Protein AF-A0A9P3UM52-F1 (afdb_monomer)

Radius of gyration: 39.6 Å; Cα contacts (8 Å, |Δi|>4): 903; chains: 1; bounding box: 109×67×142 Å

Mean predicted aligned error: 21.59 Å

Foldseek 3Di:
DDPPDPDQPPDPDAAPVCQQFQEQPDDKDKDWDQDPVRPTDIDIDDFAKDWDWFADPLVRDTDTGIYGPVSVVQCVVLVGLQSSLVPDDPNNGHNNSVVVNVVSVVSVVVVVVVPPPDDDDDDDDDDDDDDDDDDDPPVVVVVVVVVVVVVVVVVVVVPPPPPDDDPQRLQVVLCVVVVHPDRDDPVSSVVVVVVVVVVVVVVVPDDDDDDDDDDDDDDDDDDDDDPPDPPDDDDDDDDDDDDPFPFWKFKDWPPDPQKAFQAAKDKDAAPFFFDVRIKMWHPDDPLAFPRFGIKHKFFAFWKKWDKAAPDQFFWKWKDKAPDHTDIDTGGQIDIDDTHDGGMMMMTIGCHPGDTMITTMMMGGHDQPGFQAQTKIKFWPPDPQKDKDDDKDQDDDPADADPRDAFVVNTKIKDQDFFIKIKHKFFAFKKWWFWAKAPDDVPWWWWKWKDKVNRIDTFTDDDDDGHNRGGGTRDMDTHPGGMIMIMMGTHGGPPPMMIITRMMIHTHNDTGQVPTPPRPPHPPPDPPDPPPDPVVVVVVVVVVVVVVVVVVVVVVVVVVVVVPPDPDPPPPPVPPPDDDDDDDD

Solvent-accessible surface area (backbone atoms only — not comparable to full-atom values): 34616 Å² total; per-residue (Å²): 135,79,83,75,77,78,82,72,80,82,66,88,64,78,56,73,74,39,34,72,16,34,30,65,68,56,55,67,44,78,52,64,46,74,50,96,84,61,69,65,41,85,43,72,49,73,70,64,68,45,79,47,72,45,64,30,80,78,76,72,44,71,48,79,43,41,31,19,63,66,30,53,54,46,24,60,72,49,74,33,52,58,50,30,46,69,72,49,58,68,90,37,28,32,56,44,29,48,53,51,38,50,55,44,49,54,43,54,53,56,60,58,66,70,69,73,82,77,84,85,85,90,80,87,90,79,90,83,90,83,89,77,93,76,83,83,90,60,66,66,62,53,54,50,53,50,50,51,47,52,50,51,50,48,47,64,61,67,67,61,63,83,88,78,62,55,78,62,56,50,23,53,50,42,13,65,75,68,74,46,99,56,77,52,52,71,67,58,32,51,51,50,53,52,48,54,51,51,51,52,56,57,61,70,71,68,86,81,91,78,86,81,86,88,78,87,89,76,84,80,92,77,81,89,89,89,86,81,87,88,80,76,97,73,82,79,89,71,91,79,94,72,79,84,75,78,79,52,31,32,55,45,55,61,87,36,89,76,53,44,67,58,38,66,62,42,78,46,79,48,88,54,25,42,61,95,25,32,35,31,28,66,63,52,88,67,24,21,79,95,61,19,32,37,33,42,72,48,51,18,23,32,44,33,38,49,30,23,41,86,48,69,84,38,49,30,32,41,22,59,56,93,53,70,76,41,81,44,80,29,42,52,68,45,71,55,68,87,45,69,69,39,83,45,34,44,34,37,13,47,47,79,51,65,73,38,39,33,32,40,37,39,34,32,50,24,79,79,16,79,29,59,73,34,37,33,49,46,55,54,83,39,84,75,52,44,77,48,69,77,67,35,71,68,80,68,99,61,74,60,50,85,66,60,73,52,57,97,73,41,44,40,27,35,74,54,68,68,27,31,44,36,39,72,52,50,20,40,31,41,36,35,27,15,32,37,30,66,70,52,98,85,52,49,49,27,34,34,39,19,58,72,80,49,78,42,85,48,73,57,80,84,81,87,45,64,27,27,52,44,21,72,74,48,73,51,81,45,72,80,44,82,42,41,41,39,38,33,31,71,40,64,40,81,82,26,35,44,32,39,18,35,37,36,34,31,27,71,37,53,29,56,86,64,38,89,71,55,95,51,73,79,76,71,69,79,72,75,79,72,72,54,67,64,60,59,51,47,52,53,52,52,49,52,51,50,53,53,49,52,53,51,50,52,49,52,51,50,51,57,61,71,67,58,73,94,77,74,82,80,74,77,81,80,78,86,83,82,84,92,78,88,89,133

Secondary structure (DSSP, 8-state):
-------------S-GGGTTSB-TT---EEEEE--TT---EEEEE---EEEEEEE-TTT-SEEEEEEEHHHHHHHHHTTSHHHHHHHS-HHHHHHHHHHHHHHHHHHHHHHHHTTTTS--------------------HHHHHHHHHHHHHHHHHHHHT---TT--HHHHHHHHHHHTT-SSPPPHHHHHHHHHHHHHHHHHHTT--S-----------------SS--SS--------S--PPPPPPEEEEETT-TT-EESS-EEEEE-SS-SGGGEEEEESSTT--TTT-SEEEEEEESEEEEEEE-S-SSEEEEEEETTSPPEEEEESSEEEPPPPPSEEEEEEEE-TT-SS-EEEEEEEE--TT---TT-EEEEETT-TTSEEESS-BSSPPS----TT---GGG--EEE-STT-EEEEEEEEEEEEEEEEEES--TT--EEEEEEETTEEEEEEE--SS-BT-TTEEEEEEEEEEEEEEEEEEEEEE-TT-EEEEEEEEEEE--SSGGGSTTTTPPP---S------HHHHHHHHHHHHHHHHHHHHHHHHHHHHHHT--S-STTSSSSSS--------

InterPro domains:
  IPR001383 Large ribosomal subunit protein bL28, bacteria [TIGR00009] (25-74)
  IPR026569 Large ribosomal subunit protein bL28 [PF00830] (23-78)
  IPR026569 Large ribosomal subunit protein bL28 [PTHR13528] (14-124)
  IPR034704 Large ribosomal subunit protein bL28/bL31-like superfamily [SSF143800] (18-92)
  IPR037147 Large ribosomal subunit protein bL28 superfamily [G3DSA:2.30.170.40] (22-93)

pLDDT: mean 75.01, std 22.92, range [25.59, 97.94]

Structure (mmCIF, N/CA/C/O backbone):
data_AF-A0A9P3UM52-F1
#
_entry.id   AF-A0A9P3UM52-F1
#
loop_
_atom_site.group_PDB
_atom_site.id
_atom_site.type_symbol
_atom_site.label_atom_id
_atom_site.label_alt_id
_atom_site.label_comp_id
_atom_site.label_asym_id
_atom_site.label_entity_id
_atom_site.label_seq_id
_atom_site.pdbx_PDB_ins_code
_atom_site.Cartn_x
_atom_site.Cartn_y
_atom_site.Cartn_z
_atom_site.occupancy
_atom_site.B_iso_or_equiv
_atom_site.auth_seq_id
_atom_site.auth_comp_id
_atom_site.auth_asym_id
_atom_site.auth_atom_id
_atom_site.pdbx_PDB_model_num
ATOM 1 N N . MET A 1 1 ? 20.026 -18.965 -15.187 1.00 31.14 1 MET A N 1
ATOM 2 C CA . MET A 1 1 ? 19.830 -19.462 -13.808 1.00 31.14 1 MET A CA 1
ATOM 3 C C . MET A 1 1 ? 20.713 -18.636 -12.892 1.00 31.14 1 MET A C 1
ATOM 5 O O . MET A 1 1 ? 21.903 -18.904 -12.806 1.00 31.14 1 MET A O 1
ATOM 9 N N . PHE A 1 2 ? 20.167 -17.579 -12.295 1.00 28.77 2 PHE A N 1
ATOM 10 C CA . PHE A 1 2 ? 20.889 -16.814 -11.281 1.00 28.77 2 PHE A CA 1
ATOM 11 C C . PHE A 1 2 ? 20.798 -17.571 -9.951 1.00 28.77 2 PHE A C 1
ATOM 13 O O . PHE A 1 2 ? 19.715 -18.062 -9.624 1.00 28.77 2 PHE A O 1
ATOM 20 N N . PRO A 1 3 ? 21.898 -17.725 -9.198 1.00 27.83 3 PRO A N 1
ATOM 21 C CA . PRO A 1 3 ? 21.831 -18.310 -7.871 1.00 27.83 3 PRO A CA 1
ATOM 22 C C . PRO A 1 3 ? 21.034 -17.358 -6.972 1.00 27.83 3 PRO A C 1
ATOM 24 O O . PRO A 1 3 ? 21.529 -16.303 -6.585 1.00 27.83 3 PRO A O 1
ATOM 27 N N . THR A 1 4 ? 19.796 -17.740 -6.653 1.00 36.44 4 THR A N 1
ATOM 28 C CA . THR A 1 4 ? 18.974 -17.163 -5.581 1.00 36.44 4 THR A CA 1
ATOM 29 C C . THR A 1 4 ? 19.850 -16.874 -4.366 1.00 36.44 4 THR A C 1
ATOM 31 O O . THR A 1 4 ? 20.474 -17.789 -3.813 1.00 36.44 4 THR A O 1
ATOM 34 N N . ALA A 1 5 ? 19.922 -15.609 -3.947 1.00 38.47 5 ALA A N 1
ATOM 35 C CA . ALA A 1 5 ? 20.517 -15.281 -2.663 1.00 38.47 5 ALA A CA 1
ATOM 36 C C . ALA A 1 5 ? 19.735 -16.039 -1.575 1.00 38.47 5 ALA A C 1
ATOM 38 O O . ALA A 1 5 ? 18.505 -16.082 -1.626 1.00 38.47 5 ALA A O 1
ATOM 39 N N . PRO A 1 6 ? 20.410 -16.687 -0.612 1.00 31.69 6 PRO A N 1
ATOM 40 C CA . PRO A 1 6 ? 19.711 -17.428 0.422 1.00 31.69 6 PRO A CA 1
ATOM 41 C C . PRO A 1 6 ? 18.841 -16.458 1.225 1.00 31.69 6 PRO A C 1
ATOM 43 O O . PRO A 1 6 ? 19.370 -15.539 1.851 1.00 31.69 6 PRO A O 1
ATOM 46 N N . VAL A 1 7 ? 17.526 -16.692 1.208 1.00 43.12 7 VAL A N 1
ATOM 47 C CA . VAL A 1 7 ? 16.544 -16.048 2.083 1.00 43.12 7 VAL A CA 1
ATOM 48 C C . VAL A 1 7 ? 17.051 -16.177 3.517 1.00 43.12 7 VAL A C 1
ATOM 50 O O . VAL A 1 7 ? 17.159 -17.272 4.078 1.00 43.12 7 VAL A O 1
ATOM 53 N N . PHE A 1 8 ? 17.445 -15.055 4.111 1.00 45.28 8 PHE A N 1
ATOM 54 C CA . PHE A 1 8 ? 17.828 -15.033 5.510 1.00 45.28 8 PHE A CA 1
ATOM 55 C C . PHE A 1 8 ? 16.548 -15.038 6.325 1.00 45.28 8 PHE A C 1
ATOM 57 O O . PHE A 1 8 ? 15.922 -13.999 6.483 1.00 45.28 8 PHE A O 1
ATOM 64 N N . SER A 1 9 ? 16.177 -16.195 6.874 1.00 39.69 9 SER A N 1
ATOM 65 C CA . SER A 1 9 ? 15.112 -16.286 7.872 1.00 39.69 9 SER A CA 1
ATOM 66 C C . SER A 1 9 ? 15.346 -15.221 8.954 1.00 39.69 9 SER A C 1
ATOM 68 O O . SER A 1 9 ? 16.312 -15.334 9.729 1.00 39.69 9 SER A O 1
ATOM 70 N N . VAL A 1 10 ? 14.507 -14.185 9.000 1.00 45.78 10 VAL A N 1
ATOM 71 C CA . VAL A 1 10 ? 14.563 -13.136 10.023 1.00 45.78 10 VAL A CA 1
ATOM 72 C C . VAL A 1 10 ? 13.999 -13.721 11.312 1.00 45.78 10 VAL A C 1
ATOM 74 O O . VAL A 1 10 ? 12.884 -13.460 11.738 1.00 45.78 10 VAL A O 1
ATOM 77 N N . VAL A 1 11 ? 14.794 -14.565 11.964 1.00 41.97 11 VAL A N 1
ATOM 78 C CA . VAL A 1 11 ? 14.568 -14.884 13.370 1.00 41.97 11 VAL A CA 1
ATOM 79 C C . VAL A 1 11 ? 14.876 -13.602 14.131 1.00 41.97 11 VAL A C 1
ATOM 81 O O . VAL A 1 11 ? 15.993 -13.091 14.012 1.00 41.97 11 VAL A O 1
ATOM 84 N N . SER A 1 12 ? 13.924 -13.080 14.909 1.00 44.16 12 SER A N 1
ATOM 85 C CA . SER A 1 12 ? 14.151 -11.952 15.816 1.00 44.16 12 SER A CA 1
ATOM 86 C C . SER A 1 12 ? 15.390 -12.240 16.670 1.00 44.16 12 SER A C 1
ATOM 88 O O . SER A 1 12 ? 15.350 -13.051 17.599 1.00 44.16 12 SER A O 1
ATOM 90 N N . GLN A 1 13 ? 16.536 -11.644 16.333 1.00 58.47 13 GLN A N 1
ATOM 91 C CA . GLN A 1 13 ? 17.762 -11.937 17.063 1.00 58.47 13 GLN A CA 1
ATOM 92 C C . GLN A 1 13 ? 17.879 -10.992 18.260 1.00 58.47 13 GLN A C 1
ATOM 94 O O . GLN A 1 13 ? 17.986 -9.772 18.075 1.00 58.47 13 GLN A O 1
ATOM 99 N N . PRO A 1 14 ? 17.934 -11.511 19.500 1.00 63.31 14 PRO A N 1
ATOM 100 C CA . PRO A 1 14 ? 18.328 -10.692 20.630 1.00 63.31 14 PRO A CA 1
ATOM 101 C C . PRO A 1 14 ? 19.773 -10.250 20.370 1.00 63.31 14 PRO A C 1
ATOM 103 O O . PRO A 1 14 ? 20.637 -11.108 20.204 1.00 63.31 14 PRO A O 1
ATOM 106 N N . PHE A 1 15 ? 20.015 -8.928 20.327 1.00 81.69 15 PHE A N 1
ATOM 107 C CA . PHE A 1 15 ? 21.299 -8.238 20.066 1.00 81.69 15 PHE A CA 1
ATOM 108 C C . PHE A 1 15 ? 21.537 -7.703 18.631 1.00 81.69 15 PHE A C 1
ATOM 110 O O . PHE A 1 15 ? 22.539 -8.030 18.005 1.00 81.69 15 PHE A O 1
ATOM 117 N N . LYS A 1 16 ? 20.710 -6.742 18.174 1.00 82.50 16 LYS A N 1
ATOM 118 C CA . LYS A 1 16 ? 20.829 -6.014 16.878 1.00 82.50 16 LYS A CA 1
ATOM 119 C C . LYS A 1 16 ? 22.253 -5.546 16.511 1.00 82.50 16 LYS A C 1
ATOM 121 O O . LYS A 1 16 ? 22.623 -5.492 15.344 1.00 82.50 16 LYS A O 1
ATOM 126 N N . ARG A 1 17 ? 23.093 -5.250 17.511 1.00 84.69 17 ARG A N 1
ATOM 127 C CA . ARG A 1 17 ? 24.499 -4.847 17.331 1.00 84.69 17 ARG A CA 1
ATOM 128 C C . ARG A 1 17 ? 25.350 -5.885 16.581 1.00 84.69 17 ARG A C 1
ATOM 130 O O . ARG A 1 17 ? 26.351 -5.481 15.992 1.00 84.69 17 ARG A O 1
ATOM 137 N N . SER A 1 18 ? 24.994 -7.173 16.612 1.00 86.31 18 SER A N 1
ATOM 138 C CA . SER A 1 18 ? 25.731 -8.224 15.896 1.00 86.31 18 SER A CA 1
ATOM 139 C C . SER A 1 18 ? 25.608 -8.132 14.375 1.00 86.31 18 SER A C 1
ATOM 141 O O . SER A 1 18 ? 26.499 -8.625 13.695 1.00 86.31 18 SER A O 1
ATOM 143 N N . GLN A 1 19 ? 24.566 -7.478 13.845 1.00 84.44 19 GLN A N 1
ATOM 144 C CA . GLN A 1 19 ? 24.344 -7.344 12.397 1.00 84.44 19 GLN A CA 1
ATOM 145 C C . GLN A 1 19 ? 25.301 -6.348 11.734 1.00 84.44 19 GLN A C 1
ATOM 147 O O . GLN A 1 19 ? 25.655 -6.495 10.570 1.00 84.44 19 GLN A O 1
ATOM 152 N N . LEU A 1 20 ? 25.776 -5.360 12.496 1.00 85.44 20 LEU A N 1
ATOM 153 C CA . LEU A 1 20 ? 26.644 -4.278 12.017 1.00 85.44 20 LEU A CA 1
ATOM 154 C C . LEU A 1 20 ? 28.146 -4.624 12.118 1.00 85.44 20 LEU A C 1
ATOM 156 O O . LEU A 1 20 ? 28.986 -3.739 12.314 1.00 85.44 20 LEU A O 1
ATOM 160 N N . GLY A 1 21 ? 28.498 -5.912 12.103 1.00 90.50 21 GLY A N 1
ATOM 161 C CA . GLY A 1 21 ? 29.881 -6.380 12.173 1.00 90.50 21 GLY A CA 1
ATOM 162 C C . GLY A 1 21 ? 30.020 -7.903 12.106 1.00 90.50 21 GLY A C 1
ATOM 163 O O . GLY A 1 21 ? 29.044 -8.629 11.982 1.00 90.50 21 GLY A O 1
ATOM 164 N N . LEU A 1 22 ? 31.246 -8.408 12.249 1.00 95.12 22 LEU A N 1
ATOM 165 C CA . LEU A 1 22 ? 31.570 -9.835 12.141 1.00 95.12 22 LEU A CA 1
ATOM 166 C C . LEU A 1 22 ? 31.585 -10.502 13.526 1.00 95.12 22 LEU A C 1
ATOM 168 O O . LEU A 1 22 ? 32.583 -10.472 14.259 1.00 95.12 22 LEU A O 1
ATOM 172 N N . PHE A 1 23 ? 30.455 -11.092 13.919 1.00 94.06 23 PHE A N 1
ATOM 173 C CA . PHE A 1 23 ? 30.262 -11.624 15.276 1.00 94.06 23 PHE A CA 1
ATOM 174 C C . PHE A 1 23 ? 30.449 -13.140 15.406 1.00 94.06 23 PHE A C 1
ATOM 176 O O . PHE A 1 23 ? 30.519 -13.636 16.531 1.00 94.06 23 PHE A O 1
ATOM 183 N N . GLN A 1 24 ? 30.594 -13.882 14.304 1.00 91.06 24 GLN A N 1
ATOM 184 C CA . GLN A 1 24 ? 30.724 -15.348 14.309 1.00 91.06 24 GLN A CA 1
ATOM 185 C C . GLN A 1 24 ? 29.621 -16.033 15.142 1.00 91.06 24 GLN A C 1
ATOM 187 O O . GLN A 1 24 ? 29.897 -16.905 15.973 1.00 91.06 24 GLN A O 1
ATOM 192 N N . GLY A 1 25 ? 28.376 -15.566 14.991 1.00 87.62 25 GLY A N 1
ATOM 193 C CA . GLY A 1 25 ? 27.213 -16.079 15.726 1.00 87.62 25 GLY A CA 1
ATOM 194 C C . GLY A 1 25 ? 27.236 -15.833 17.242 1.00 87.62 25 GLY A C 1
ATOM 195 O O . GLY A 1 25 ? 26.450 -16.431 17.973 1.00 87.62 25 GLY A O 1
ATOM 196 N N . LYS A 1 26 ? 28.143 -14.992 17.762 1.00 90.12 26 LYS A N 1
ATOM 197 C CA . LYS A 1 26 ? 28.157 -14.624 19.184 1.00 90.12 26 LYS A CA 1
ATOM 198 C C . LYS A 1 26 ? 27.109 -13.553 19.473 1.00 90.12 26 LYS A C 1
ATOM 200 O O . LYS A 1 26 ? 27.173 -12.457 18.925 1.00 90.12 26 LYS A O 1
ATOM 205 N N . THR A 1 27 ? 26.214 -13.852 20.410 1.00 91.00 27 THR A N 1
ATOM 206 C CA . THR A 1 27 ? 25.223 -12.908 20.938 1.00 91.00 27 THR A CA 1
ATOM 207 C C . THR A 1 27 ? 25.489 -12.553 22.409 1.00 91.00 27 THR A C 1
ATOM 209 O O . THR A 1 27 ? 26.355 -13.146 23.059 1.00 91.00 27 THR A O 1
ATOM 212 N N . LYS A 1 28 ? 24.762 -11.557 22.924 1.00 91.62 28 LYS A N 1
ATOM 213 C CA . LYS A 1 28 ? 24.718 -11.187 24.341 1.00 91.62 28 LYS A CA 1
ATOM 214 C C . LYS A 1 28 ? 24.033 -12.299 25.135 1.00 91.62 28 LYS A C 1
ATOM 216 O O . LYS A 1 28 ? 22.921 -12.701 24.813 1.00 91.62 28 LYS A O 1
ATOM 221 N N . GLN A 1 29 ? 24.681 -12.756 26.200 1.00 91.94 29 GLN A N 1
ATOM 222 C CA . GLN A 1 29 ? 24.101 -13.733 27.120 1.00 91.94 29 GLN A CA 1
ATOM 223 C C . GLN A 1 29 ? 23.559 -13.041 28.374 1.00 91.94 29 GLN A C 1
ATOM 225 O O . GLN A 1 29 ? 24.104 -12.029 28.830 1.00 91.94 29 GLN A O 1
ATOM 230 N N . TYR A 1 30 ? 22.499 -13.610 28.942 1.00 94.00 30 TYR A N 1
ATOM 231 C CA . TYR A 1 30 ? 21.840 -13.141 30.158 1.00 94.00 30 TYR A CA 1
ATOM 232 C C . TYR A 1 30 ? 21.945 -14.207 31.246 1.00 94.00 30 TYR A C 1
ATOM 234 O O . TYR A 1 30 ? 21.867 -15.398 30.958 1.00 94.00 30 TYR A O 1
ATOM 242 N N . GLY A 1 31 ? 22.101 -13.789 32.498 1.00 95.38 31 GLY A N 1
ATOM 243 C CA . GLY A 1 31 ? 22.080 -14.702 33.639 1.00 95.38 31 GLY A CA 1
ATOM 244 C C . GLY A 1 31 ? 22.245 -13.957 34.950 1.00 95.38 31 GLY A C 1
ATOM 245 O O . GLY A 1 31 ? 21.865 -12.792 35.052 1.00 95.38 31 GLY A O 1
ATOM 246 N N . ASN A 1 32 ? 22.789 -14.631 35.959 1.00 97.38 32 ASN A N 1
ATOM 247 C CA . ASN A 1 32 ? 22.883 -14.094 37.311 1.00 97.38 32 ASN A CA 1
ATOM 248 C C . ASN A 1 32 ? 24.331 -14.072 37.812 1.00 97.38 32 ASN A C 1
ATOM 250 O O . ASN A 1 32 ? 25.128 -14.939 37.460 1.00 97.38 32 ASN A O 1
ATOM 254 N N . ASN A 1 33 ? 24.668 -13.094 38.648 1.00 95.31 33 ASN A N 1
ATOM 255 C CA . ASN A 1 33 ? 25.774 -13.204 39.582 1.00 95.31 33 ASN A CA 1
ATOM 256 C C . ASN A 1 33 ? 25.280 -14.025 40.777 1.00 95.31 33 ASN A C 1
ATOM 258 O O . ASN A 1 33 ? 24.240 -13.701 41.353 1.00 95.31 33 ASN A O 1
ATOM 262 N N . VAL A 1 34 ? 25.978 -15.108 41.102 1.00 95.88 34 VAL A N 1
ATOM 263 C CA . VAL A 1 34 ? 25.598 -16.019 42.185 1.00 95.88 34 VAL A CA 1
ATOM 264 C C . VAL A 1 34 ? 26.647 -15.874 43.286 1.00 95.88 34 VAL A C 1
ATOM 266 O O . VAL A 1 34 ? 27.719 -16.463 43.165 1.00 95.88 34 VAL A O 1
ATOM 269 N N . PRO A 1 35 ? 26.390 -15.054 44.319 1.00 94.94 35 PRO A N 1
ATOM 270 C CA . PRO A 1 35 ? 27.282 -14.962 45.465 1.00 94.94 35 PRO A CA 1
ATOM 271 C C . PRO A 1 35 ? 27.143 -16.205 46.350 1.00 94.94 35 PRO A C 1
ATOM 273 O O . PRO A 1 35 ? 26.197 -16.985 46.213 1.00 94.94 35 PRO A O 1
ATOM 276 N N . PHE A 1 36 ? 28.053 -16.351 47.313 1.00 92.44 36 PHE A N 1
ATOM 277 C CA . PHE A 1 36 ? 28.012 -17.429 48.304 1.00 92.44 36 PHE A CA 1
ATOM 278 C C . PHE A 1 36 ? 26.675 -17.483 49.069 1.00 92.44 36 PHE A C 1
ATOM 280 O O . PHE A 1 36 ? 26.138 -18.562 49.301 1.00 92.44 36 PHE A O 1
ATOM 287 N N . SER A 1 37 ? 26.075 -16.320 49.354 1.00 93.81 37 SER A N 1
ATOM 288 C CA . SER A 1 37 ? 24.757 -16.192 49.997 1.00 93.81 37 SER A CA 1
ATOM 289 C C . SER A 1 37 ? 23.572 -16.636 49.125 1.00 93.81 37 SER A C 1
ATOM 291 O O . SER A 1 37 ? 22.433 -16.583 49.571 1.00 93.81 37 SER A O 1
ATOM 293 N N . LYS A 1 38 ? 23.804 -17.046 47.869 1.00 93.31 38 LYS A N 1
ATOM 294 C CA . LYS A 1 38 ? 22.792 -17.459 46.877 1.00 93.31 38 LYS A CA 1
ATOM 295 C C . LYS A 1 38 ? 21.737 -16.401 46.518 1.00 93.31 38 LYS A C 1
ATOM 297 O O . LYS A 1 38 ? 20.867 -16.688 45.695 1.00 93.31 38 LYS A O 1
ATOM 302 N N . HIS A 1 39 ? 21.846 -15.168 47.013 1.00 94.19 39 HIS A N 1
ATOM 303 C CA . HIS A 1 39 ? 21.028 -14.040 46.559 1.00 94.19 39 HIS A CA 1
ATOM 304 C C . HIS A 1 39 ? 21.473 -13.577 45.166 1.00 94.19 39 HIS A C 1
ATOM 306 O O . HIS A 1 39 ? 22.442 -12.837 45.001 1.00 94.19 39 HIS A O 1
ATOM 312 N N . LYS A 1 40 ? 20.774 -14.072 44.142 1.00 96.75 40 LYS A N 1
ATOM 313 C CA . LYS A 1 40 ? 21.117 -13.876 42.729 1.00 96.75 40 LYS A CA 1
ATOM 314 C C . LYS A 1 40 ? 20.806 -12.450 42.271 1.00 96.75 40 LYS A C 1
ATOM 316 O O . LYS A 1 40 ? 19.678 -11.992 42.416 1.00 96.75 40 LYS A O 1
ATOM 321 N N . THR A 1 41 ? 21.760 -11.795 41.613 1.00 96.69 41 THR A N 1
ATOM 322 C CA . THR A 1 41 ? 21.538 -10.506 40.928 1.00 96.69 41 THR A CA 1
ATOM 323 C C . THR A 1 41 ? 21.681 -10.664 39.419 1.00 96.69 41 THR A C 1
ATOM 325 O O . THR A 1 41 ? 22.513 -11.438 38.951 1.00 96.69 41 THR A O 1
ATOM 328 N N . ARG A 1 42 ? 20.868 -9.965 38.618 1.00 96.56 42 ARG A N 1
ATOM 329 C CA . ARG A 1 42 ? 20.923 -10.083 37.149 1.00 96.56 42 ARG A CA 1
ATOM 330 C C . ARG A 1 42 ? 22.226 -9.494 36.608 1.00 96.56 42 ARG A C 1
ATOM 332 O O . ARG A 1 42 ? 22.631 -8.401 36.988 1.00 96.56 42 ARG A O 1
ATOM 339 N N . ARG A 1 43 ? 22.863 -10.195 35.670 1.00 96.31 43 ARG A N 1
ATOM 340 C CA . ARG A 1 43 ? 24.027 -9.709 34.917 1.00 96.31 43 ARG A CA 1
ATOM 341 C C . ARG A 1 43 ? 23.935 -10.105 33.450 1.00 96.31 43 ARG A C 1
ATOM 343 O O . ARG A 1 43 ? 23.124 -10.941 33.051 1.00 96.31 43 ARG A O 1
ATOM 350 N N . THR A 1 44 ? 24.804 -9.516 32.639 1.00 94.81 44 THR A N 1
ATOM 351 C CA . THR A 1 44 ? 24.922 -9.850 31.217 1.00 94.81 44 THR A CA 1
ATOM 352 C C . THR A 1 44 ? 26.381 -10.095 30.848 1.00 94.81 44 THR A C 1
ATOM 354 O O . THR A 1 44 ? 27.280 -9.522 31.466 1.00 94.81 44 THR A O 1
ATOM 357 N N . TRP A 1 45 ? 26.622 -10.956 29.858 1.00 94.69 45 TRP A N 1
ATOM 358 C CA . TRP A 1 45 ? 27.950 -11.195 29.290 1.00 94.69 45 TRP A CA 1
ATOM 359 C C . TRP A 1 45 ? 27.957 -10.737 27.837 1.00 94.69 45 TRP A C 1
ATOM 361 O O . TRP A 1 45 ? 27.192 -11.232 27.004 1.00 94.69 45 TRP A O 1
ATOM 371 N N . LEU A 1 46 ? 28.811 -9.757 27.547 1.00 94.12 46 LEU A N 1
ATOM 372 C CA . LEU A 1 46 ? 28.995 -9.227 26.204 1.00 94.12 46 LEU A CA 1
ATOM 373 C C . LEU A 1 46 ? 30.161 -9.937 25.509 1.00 94.12 46 LEU A C 1
ATOM 375 O O . LEU A 1 46 ? 31.176 -10.224 26.150 1.00 94.12 46 LEU A O 1
ATOM 379 N N . PRO A 1 47 ? 30.058 -10.193 24.194 1.00 94.62 47 PRO A N 1
ATOM 380 C CA . PRO A 1 47 ? 31.193 -10.685 23.434 1.00 94.62 47 PRO A CA 1
ATOM 381 C C . PRO A 1 47 ? 32.303 -9.624 23.381 1.00 94.62 47 PRO A C 1
ATOM 383 O O . PRO A 1 47 ? 32.033 -8.424 23.319 1.00 94.62 47 PRO A O 1
ATOM 386 N N . ASN A 1 48 ? 33.563 -10.065 23.368 1.00 96.38 48 ASN A N 1
ATOM 387 C CA . ASN A 1 48 ? 34.714 -9.172 23.233 1.00 96.38 48 ASN A CA 1
ATOM 388 C C . ASN A 1 48 ? 34.816 -8.668 21.782 1.00 96.38 48 ASN A C 1
ATOM 390 O O . ASN A 1 48 ? 35.317 -9.380 20.908 1.00 96.38 48 ASN A O 1
ATOM 394 N N . VAL A 1 49 ? 34.289 -7.466 21.537 1.00 96.06 49 VAL A N 1
ATOM 395 C CA . VAL A 1 49 ? 34.220 -6.816 20.220 1.00 96.06 49 VAL A CA 1
ATOM 396 C C . VAL A 1 49 ? 35.302 -5.750 20.105 1.00 96.06 49 VAL A C 1
ATOM 398 O O . VAL A 1 49 ? 35.395 -4.855 20.940 1.00 96.06 49 VAL A O 1
ATOM 401 N N . GLN A 1 50 ? 36.064 -5.804 19.019 1.00 94.94 50 GLN A N 1
ATOM 402 C CA . GLN A 1 50 ? 37.138 -4.873 18.693 1.00 94.94 50 GLN A CA 1
ATOM 403 C C . GLN A 1 50 ? 36.865 -4.208 17.339 1.00 94.94 50 GLN A C 1
ATOM 405 O O . GLN A 1 50 ? 36.153 -4.758 16.499 1.00 94.94 50 GLN A O 1
ATOM 410 N N . ARG A 1 51 ? 37.422 -3.013 17.108 1.00 96.50 51 ARG A N 1
ATOM 411 C CA . ARG A 1 51 ? 37.406 -2.365 15.783 1.00 96.50 51 ARG A CA 1
ATOM 412 C C . ARG A 1 51 ? 38.784 -2.529 15.161 1.00 96.50 51 ARG A C 1
ATOM 414 O O . ARG A 1 51 ? 39.765 -2.078 15.750 1.00 96.50 51 ARG A O 1
ATOM 421 N N . LYS A 1 52 ? 38.870 -3.164 13.997 1.00 94.94 52 LYS A N 1
ATOM 422 C CA . LYS A 1 52 ? 40.139 -3.382 13.289 1.00 94.94 52 LYS A CA 1
ATOM 423 C C . LYS A 1 52 ? 39.972 -3.067 11.807 1.00 94.94 52 LYS A C 1
ATOM 425 O O . LYS A 1 52 ? 38.859 -3.080 11.288 1.00 94.94 52 LYS A O 1
ATOM 430 N N . ARG A 1 53 ? 41.089 -2.739 11.161 1.00 95.44 53 ARG A N 1
ATOM 431 C CA . ARG A 1 53 ? 41.186 -2.621 9.707 1.00 95.44 53 ARG A CA 1
ATOM 432 C C . ARG A 1 53 ? 41.735 -3.941 9.190 1.00 95.44 53 ARG A C 1
ATOM 434 O O . ARG A 1 53 ? 42.766 -4.388 9.689 1.00 95.44 53 ARG A O 1
ATOM 441 N N . LEU A 1 54 ? 41.014 -4.578 8.282 1.00 94.94 54 LEU A N 1
ATOM 442 C CA . LEU A 1 54 ? 41.414 -5.826 7.646 1.00 94.94 54 LEU A CA 1
ATOM 443 C C . LEU A 1 54 ? 41.566 -5.557 6.154 1.00 94.94 54 LEU A C 1
ATOM 445 O O . LEU A 1 54 ? 40.720 -4.888 5.567 1.00 94.94 54 LEU A O 1
ATOM 449 N N . PHE A 1 55 ? 42.668 -6.021 5.578 1.00 94.44 55 PHE A N 1
ATOM 450 C CA . PHE A 1 55 ? 42.910 -5.895 4.148 1.00 94.44 55 PHE A CA 1
ATOM 451 C C . PHE A 1 55 ? 42.083 -6.938 3.390 1.00 94.44 55 PHE A C 1
ATOM 453 O O . PHE A 1 55 ? 41.994 -8.084 3.840 1.00 94.44 55 PHE A O 1
ATOM 460 N N . SER A 1 56 ? 41.470 -6.511 2.291 1.00 95.62 56 SER A N 1
ATOM 461 C CA . SER A 1 56 ? 40.821 -7.373 1.308 1.00 95.62 56 SER A CA 1
ATOM 462 C C . SER A 1 56 ? 41.684 -7.391 0.052 1.00 95.62 56 SER A C 1
ATOM 464 O O . SER A 1 56 ? 42.027 -6.334 -0.477 1.00 95.62 56 SER A O 1
ATOM 466 N N . GLU A 1 57 ? 42.052 -8.584 -0.401 1.00 92.50 57 GLU A N 1
ATOM 467 C CA . GLU A 1 57 ? 42.870 -8.774 -1.597 1.00 92.50 57 GLU A CA 1
ATOM 468 C C . GLU A 1 57 ? 42.039 -8.509 -2.851 1.00 92.50 57 GLU A C 1
ATOM 470 O O . GLU A 1 57 ? 42.509 -7.832 -3.762 1.00 92.50 57 GLU A O 1
ATOM 475 N N . THR A 1 58 ? 40.780 -8.958 -2.871 1.00 90.81 58 THR A N 1
ATOM 476 C CA . THR A 1 58 ? 39.891 -8.787 -4.030 1.00 90.81 58 THR A CA 1
ATOM 477 C C . THR A 1 58 ? 39.499 -7.325 -4.260 1.00 90.81 58 THR A C 1
ATOM 479 O O . THR A 1 58 ? 39.377 -6.905 -5.409 1.00 90.81 58 THR A O 1
ATOM 482 N N . LEU A 1 59 ? 39.313 -6.540 -3.191 1.00 89.44 59 LEU A N 1
ATOM 483 C CA . LEU A 1 59 ? 38.974 -5.111 -3.293 1.00 89.44 59 LEU A CA 1
ATOM 484 C C . LEU A 1 59 ? 40.210 -4.201 -3.348 1.00 89.44 59 LEU A C 1
ATOM 486 O O . LEU A 1 59 ? 40.093 -3.029 -3.694 1.00 89.44 59 LEU A O 1
ATOM 490 N N . GLY A 1 60 ? 41.383 -4.698 -2.948 1.00 90.62 60 GLY A N 1
ATOM 491 C CA . GLY A 1 60 ? 42.604 -3.896 -2.840 1.00 90.62 60 GLY A CA 1
ATOM 492 C C . GLY A 1 60 ? 42.558 -2.805 -1.759 1.00 90.62 60 GLY A C 1
ATOM 493 O O . GLY A 1 60 ? 43.414 -1.920 -1.743 1.00 90.62 60 GLY A O 1
ATOM 494 N N . GLU A 1 61 ? 41.585 -2.844 -0.839 1.00 92.25 61 GLU A N 1
ATOM 495 C CA . GLU A 1 61 ? 41.382 -1.822 0.194 1.00 92.25 61 GLU A CA 1
ATOM 496 C C . GLU A 1 61 ? 41.367 -2.383 1.628 1.00 92.25 61 GLU A C 1
ATOM 498 O O . GLU A 1 61 ? 41.164 -3.573 1.884 1.00 92.25 61 GLU A O 1
ATOM 503 N N . GLN A 1 62 ? 41.577 -1.500 2.613 1.00 94.06 62 GLN A N 1
ATOM 504 C CA . GLN A 1 62 ? 41.465 -1.844 4.033 1.00 94.06 62 GLN A CA 1
ATOM 505 C C . GLN A 1 62 ? 40.077 -1.517 4.592 1.00 94.06 62 GLN A C 1
ATOM 507 O O . GLN A 1 62 ? 39.774 -0.360 4.898 1.00 94.06 62 GLN A O 1
ATOM 512 N N . LEU A 1 63 ? 39.289 -2.553 4.871 1.00 92.88 63 LEU A N 1
ATOM 513 C CA . LEU A 1 63 ? 37.954 -2.441 5.448 1.00 92.88 63 LEU A CA 1
ATOM 514 C C . LEU A 1 63 ? 38.004 -2.279 6.970 1.00 92.88 63 LEU A C 1
ATOM 516 O O . LEU A 1 63 ? 38.591 -3.087 7.696 1.00 92.88 63 LEU A O 1
ATOM 520 N N . ARG A 1 64 ? 37.353 -1.231 7.487 1.00 94.94 64 ARG A N 1
ATOM 521 C CA . ARG A 1 64 ? 37.219 -0.996 8.932 1.00 94.94 64 ARG A CA 1
ATOM 522 C C . ARG A 1 64 ? 35.958 -1.673 9.461 1.00 94.94 64 ARG A C 1
ATOM 524 O O . ARG A 1 64 ? 34.871 -1.118 9.366 1.00 94.94 64 ARG A O 1
ATOM 531 N N . VAL A 1 65 ? 36.124 -2.811 10.127 1.00 93.81 65 VAL A N 1
ATOM 532 C CA . VAL A 1 65 ? 35.010 -3.629 10.627 1.00 93.81 65 VAL A CA 1
ATOM 533 C C . VAL A 1 65 ? 35.028 -3.778 12.152 1.00 93.81 65 VAL A C 1
ATOM 535 O O . VAL A 1 65 ? 36.080 -3.795 12.804 1.00 93.81 65 VAL A O 1
ATOM 538 N N . LYS A 1 66 ? 33.832 -3.870 12.750 1.00 95.38 66 LYS A N 1
ATOM 539 C CA . LYS A 1 66 ? 33.652 -4.316 14.141 1.00 95.38 66 LYS A CA 1
ATOM 540 C C . LYS A 1 66 ? 33.618 -5.835 14.140 1.00 95.38 66 LYS A C 1
ATOM 542 O O . LYS A 1 66 ? 32.829 -6.415 13.405 1.00 95.38 66 LYS A O 1
ATOM 547 N N . LEU A 1 67 ? 34.434 -6.478 14.961 1.00 95.69 67 LEU A N 1
ATOM 548 C CA . LEU A 1 67 ? 34.538 -7.931 14.954 1.00 95.69 67 LEU A CA 1
ATOM 549 C C . LEU A 1 67 ? 34.849 -8.492 16.334 1.00 95.69 67 LEU A C 1
ATOM 551 O O . LEU A 1 67 ? 35.522 -7.858 17.149 1.00 95.69 67 LEU A O 1
ATOM 555 N N . THR A 1 68 ? 34.349 -9.691 16.610 1.00 97.12 68 THR A N 1
ATOM 556 C CA . THR A 1 68 ? 34.684 -10.387 17.857 1.00 97.12 68 THR A CA 1
ATOM 557 C C . THR A 1 68 ? 36.076 -11.002 17.779 1.00 97.12 68 THR A C 1
ATOM 559 O O . THR A 1 68 ? 36.543 -11.385 16.707 1.00 97.12 68 THR A O 1
ATOM 562 N N . THR A 1 69 ? 36.742 -11.184 18.918 1.00 95.38 69 THR A N 1
ATOM 563 C CA . THR A 1 69 ? 38.044 -11.879 18.951 1.00 95.38 69 THR A CA 1
ATOM 564 C C . THR A 1 69 ? 37.971 -13.307 18.392 1.00 95.38 69 THR A C 1
ATOM 566 O O . THR A 1 69 ? 38.942 -13.792 17.812 1.00 95.38 69 THR A O 1
ATOM 569 N N . ARG A 1 70 ? 36.807 -13.970 18.489 1.00 95.12 70 ARG A N 1
ATOM 570 C CA . ARG A 1 70 ? 36.550 -15.266 17.837 1.00 95.12 70 ARG A CA 1
ATOM 571 C C . ARG A 1 70 ? 36.509 -15.142 16.313 1.00 95.12 70 ARG A C 1
ATOM 573 O O . ARG A 1 70 ? 37.148 -15.950 15.642 1.00 95.12 70 ARG A O 1
ATOM 580 N N . ALA A 1 71 ? 35.798 -14.148 15.779 1.00 95.62 71 ALA A N 1
ATOM 581 C CA . ALA A 1 71 ? 35.791 -13.871 14.343 1.00 95.62 71 ALA A CA 1
ATOM 582 C C . ALA A 1 71 ? 37.214 -13.579 13.842 1.00 95.62 71 ALA A C 1
ATOM 584 O O . ALA A 1 71 ? 37.643 -14.195 12.877 1.00 95.62 71 ALA A O 1
ATOM 585 N N . LEU A 1 72 ? 38.001 -12.777 14.573 1.00 96.62 72 LEU A N 1
ATOM 586 C CA . LEU A 1 72 ? 39.397 -12.479 14.216 1.00 96.62 72 LEU A CA 1
ATOM 587 C C . LEU A 1 72 ? 40.270 -13.735 14.082 1.00 96.62 72 LEU A C 1
ATOM 589 O O . LEU A 1 72 ? 41.011 -13.881 13.114 1.00 96.62 72 LEU A O 1
ATOM 593 N N . ARG A 1 73 ? 40.176 -14.662 15.047 1.00 96.25 73 ARG A N 1
ATOM 594 C CA . ARG A 1 73 ? 40.905 -15.943 14.993 1.00 96.25 73 ARG A CA 1
ATOM 595 C C . ARG A 1 73 ? 40.472 -16.791 13.798 1.00 96.25 73 ARG A C 1
ATOM 597 O O . ARG A 1 73 ? 41.305 -17.453 13.191 1.00 96.25 73 ARG A O 1
ATOM 604 N N . THR A 1 74 ? 39.184 -16.757 13.467 1.00 96.44 74 THR A N 1
ATOM 605 C CA . THR A 1 74 ? 38.611 -17.526 12.354 1.00 96.44 74 THR A CA 1
ATOM 606 C C . THR A 1 74 ? 39.038 -16.936 11.007 1.00 96.44 74 THR A C 1
ATOM 608 O O . THR A 1 74 ? 39.454 -17.683 10.131 1.00 96.44 74 THR A O 1
ATOM 611 N N . ILE A 1 75 ? 39.063 -15.606 10.883 1.00 96.62 75 ILE A N 1
ATOM 612 C CA . ILE A 1 75 ? 39.606 -1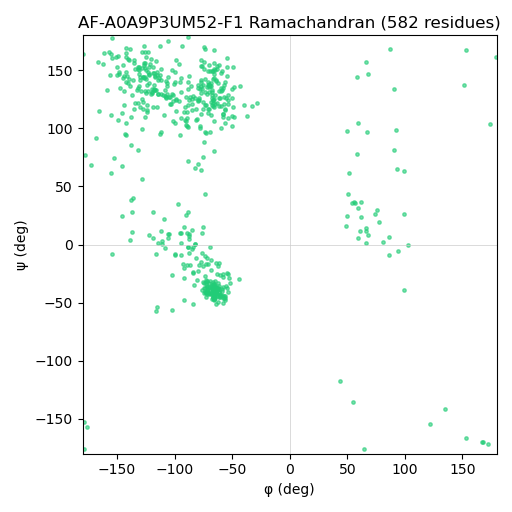4.880 9.724 1.00 96.62 75 ILE A CA 1
ATOM 613 C C . ILE A 1 75 ? 41.064 -15.272 9.478 1.00 96.62 75 ILE A C 1
ATOM 615 O O . ILE A 1 75 ? 41.425 -15.661 8.371 1.00 96.62 75 ILE A O 1
ATOM 619 N N . LYS A 1 76 ? 41.889 -15.277 10.535 1.00 95.25 76 LYS A N 1
ATOM 620 C CA . LYS A 1 76 ? 43.282 -15.732 10.439 1.00 95.25 76 LYS A CA 1
ATOM 621 C C . LYS A 1 76 ? 43.382 -17.204 10.018 1.00 95.25 76 LYS A C 1
ATOM 623 O O . LYS A 1 76 ? 44.228 -17.538 9.201 1.00 95.25 76 LYS A O 1
ATOM 628 N N . LYS A 1 77 ? 42.510 -18.075 10.542 1.00 96.00 77 LYS A N 1
ATOM 629 C CA . LYS A 1 77 ? 42.470 -19.503 10.183 1.00 96.00 77 LYS A CA 1
ATOM 630 C C . LYS A 1 77 ? 42.094 -19.735 8.714 1.00 96.00 77 LYS A C 1
ATOM 632 O O . LYS A 1 77 ? 42.615 -20.662 8.110 1.00 96.00 77 LYS A O 1
ATOM 637 N N . HIS A 1 78 ? 41.210 -18.915 8.145 1.00 94.31 78 HIS A N 1
ATOM 638 C CA . HIS A 1 78 ? 40.849 -18.987 6.724 1.00 94.31 78 HIS A CA 1
ATOM 639 C C . HIS A 1 78 ? 41.835 -18.262 5.801 1.00 94.31 78 HIS A C 1
ATOM 641 O O . HIS A 1 78 ? 41.636 -18.279 4.590 1.00 94.31 78 HIS A O 1
ATOM 647 N N . GLY A 1 79 ? 42.896 -17.664 6.350 1.00 93.56 79 GLY A N 1
ATOM 648 C CA . GLY A 1 79 ? 43.946 -17.017 5.570 1.00 93.56 79 GLY A CA 1
ATOM 649 C C . GLY A 1 79 ? 43.573 -15.640 5.019 1.00 93.56 79 GLY A C 1
ATOM 650 O O . GLY A 1 79 ? 44.212 -15.201 4.080 1.00 93.56 79 GLY A O 1
ATOM 651 N N . GLY A 1 80 ? 42.559 -14.958 5.561 1.00 93.62 80 GLY A N 1
ATOM 652 C CA . GLY A 1 80 ? 42.167 -13.630 5.076 1.00 93.62 80 GLY A CA 1
ATOM 653 C C . GLY A 1 80 ? 40.697 -13.302 5.316 1.00 93.62 80 GLY A C 1
ATOM 654 O O . GLY A 1 80 ? 39.904 -14.175 5.682 1.00 93.62 80 GLY A O 1
ATOM 655 N N . LEU A 1 81 ? 40.336 -12.025 5.140 1.00 95.44 81 LEU A N 1
ATOM 656 C CA . LEU A 1 81 ? 38.947 -11.573 5.262 1.00 95.44 81 LEU A CA 1
ATOM 657 C C . LEU A 1 81 ? 38.080 -12.182 4.156 1.00 95.44 81 LEU A C 1
ATOM 659 O O . LEU A 1 81 ? 37.012 -12.703 4.460 1.00 95.44 81 LEU A O 1
ATOM 663 N N . ASP A 1 82 ? 38.573 -12.177 2.921 1.00 95.25 82 ASP A N 1
ATOM 664 C CA . ASP A 1 82 ? 37.814 -12.585 1.737 1.00 95.25 82 ASP A CA 1
ATOM 665 C C . ASP A 1 82 ? 37.441 -14.070 1.816 1.00 95.25 82 ASP A C 1
ATOM 667 O O . ASP A 1 82 ? 36.263 -14.424 1.830 1.00 95.25 82 ASP A O 1
ATOM 671 N N . ASN A 1 83 ? 38.434 -14.929 2.073 1.00 95.88 83 ASN A N 1
ATOM 672 C CA . ASN A 1 83 ? 38.235 -16.363 2.299 1.00 95.88 83 ASN A CA 1
ATOM 673 C C . ASN A 1 83 ? 37.297 -16.670 3.475 1.00 95.88 83 ASN A C 1
ATOM 675 O O . ASN A 1 83 ? 36.523 -17.628 3.434 1.00 95.88 83 ASN A O 1
ATOM 679 N N . TYR A 1 84 ? 37.377 -15.896 4.561 1.00 95.69 84 TYR A N 1
ATOM 680 C CA . TYR A 1 84 ? 36.475 -16.062 5.700 1.00 95.69 84 TYR A CA 1
ATOM 681 C C . TYR A 1 84 ? 35.041 -15.723 5.322 1.00 95.69 84 TYR A C 1
ATOM 683 O O . TYR A 1 84 ? 34.118 -16.480 5.645 1.00 95.69 84 TYR A O 1
ATOM 691 N N . VAL A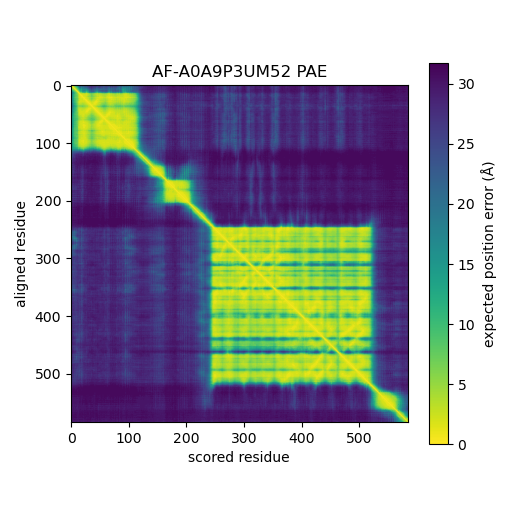 1 85 ? 34.865 -14.589 4.648 1.00 94.50 85 VAL A N 1
ATOM 692 C CA . VAL A 1 85 ? 33.564 -14.127 4.209 1.00 94.50 85 VAL A CA 1
ATOM 693 C C . VAL A 1 85 ? 33.001 -15.075 3.171 1.00 94.50 85 VAL A C 1
ATOM 695 O O . VAL A 1 85 ? 31.813 -15.305 3.227 1.00 94.50 85 VAL A O 1
ATOM 698 N N . GLU A 1 86 ? 33.779 -15.708 2.302 1.00 92.25 86 GLU A N 1
ATOM 699 C CA . GLU A 1 86 ? 33.277 -16.673 1.317 1.00 92.25 86 GLU A CA 1
ATOM 700 C C . GLU A 1 86 ? 32.930 -18.046 1.921 1.00 92.25 86 GLU A C 1
ATOM 702 O O . GLU A 1 86 ? 31.888 -18.612 1.600 1.00 92.25 86 GLU A O 1
ATOM 707 N N . LYS A 1 87 ? 33.728 -18.553 2.870 1.00 91.06 87 LYS A N 1
ATOM 708 C CA . LYS A 1 87 ? 33.542 -19.902 3.448 1.00 91.06 87 LYS A CA 1
ATOM 709 C C . LYS A 1 87 ? 32.528 -19.972 4.593 1.00 91.06 87 LYS A C 1
ATOM 711 O O . LYS A 1 87 ? 31.993 -21.040 4.881 1.00 91.06 87 LYS A O 1
ATOM 716 N N . THR A 1 88 ? 32.282 -18.868 5.298 1.00 90.62 88 THR A N 1
ATOM 717 C CA . THR A 1 88 ? 31.401 -18.864 6.483 1.00 90.62 88 THR A CA 1
ATOM 718 C C . THR A 1 88 ? 29.927 -18.888 6.077 1.00 90.62 88 THR A C 1
ATOM 720 O O . THR A 1 88 ? 29.545 -18.239 5.120 1.00 90.62 88 THR A O 1
ATOM 723 N N . SER A 1 89 ? 29.037 -19.595 6.771 1.00 87.50 89 SER A N 1
ATOM 724 C CA . SER A 1 89 ? 27.620 -19.592 6.372 1.00 87.50 89 SER A CA 1
ATOM 725 C C . SER A 1 89 ? 26.969 -18.216 6.556 1.00 87.50 89 SER A C 1
ATOM 727 O O . SER A 1 89 ? 27.317 -17.447 7.457 1.00 87.50 89 SER A O 1
ATOM 729 N N . ALA A 1 90 ? 25.988 -17.916 5.706 1.00 81.94 90 ALA A N 1
ATOM 730 C CA . ALA A 1 90 ? 25.324 -16.619 5.658 1.00 81.94 90 ALA A CA 1
ATOM 731 C C . ALA A 1 90 ? 24.712 -16.247 7.032 1.00 81.94 90 ALA A C 1
ATOM 733 O O . ALA A 1 90 ? 24.951 -15.161 7.560 1.00 81.94 90 ALA A O 1
ATOM 734 N N . LYS A 1 91 ? 24.035 -17.204 7.685 1.00 79.38 91 LYS A N 1
ATOM 735 C CA . LYS A 1 91 ? 23.437 -17.062 9.028 1.00 79.38 91 LYS A CA 1
ATOM 736 C C . LYS A 1 91 ? 24.418 -16.564 10.106 1.00 79.38 91 LYS A C 1
ATOM 738 O O . LYS A 1 91 ? 23.996 -15.946 11.080 1.00 79.38 91 LYS A O 1
ATOM 743 N N . ILE A 1 92 ? 25.716 -16.851 9.965 1.00 86.75 92 ILE A N 1
ATOM 744 C CA . ILE A 1 92 ? 26.764 -16.504 10.941 1.00 86.75 92 ILE A CA 1
ATOM 745 C C . ILE A 1 92 ? 27.406 -15.137 10.641 1.00 86.75 92 ILE A C 1
ATOM 747 O O . ILE A 1 92 ? 27.875 -14.472 11.572 1.00 86.75 92 ILE A O 1
ATOM 751 N N . LEU A 1 93 ? 27.434 -14.736 9.367 1.00 86.69 93 LEU A N 1
ATOM 752 C CA . LEU A 1 93 ? 28.064 -13.506 8.871 1.00 86.69 93 LEU A CA 1
ATOM 753 C C . LEU A 1 93 ? 27.302 -12.236 9.261 1.00 86.69 93 LEU A C 1
ATOM 755 O O . LEU A 1 93 ? 27.935 -11.202 9.479 1.00 86.69 93 LEU A O 1
ATOM 759 N N . GLY A 1 94 ? 25.975 -12.325 9.384 1.00 83.94 94 GLY A N 1
ATOM 760 C CA . GLY A 1 94 ? 25.117 -11.158 9.587 1.00 83.94 94 GLY A CA 1
ATOM 761 C C . GLY A 1 94 ? 25.137 -10.209 8.385 1.00 83.94 94 GLY A C 1
ATOM 762 O O . GLY A 1 94 ? 25.758 -10.492 7.357 1.00 83.94 94 GLY A O 1
ATOM 763 N N . TRP A 1 95 ? 24.458 -9.072 8.511 1.00 84.44 95 TRP A N 1
ATOM 764 C CA . TRP A 1 95 ? 24.285 -8.127 7.403 1.00 84.44 95 TRP A CA 1
ATOM 765 C C . TRP A 1 95 ? 25.604 -7.549 6.888 1.00 84.44 95 TRP A C 1
ATOM 767 O O . TRP A 1 95 ? 25.870 -7.610 5.693 1.00 84.44 95 TRP A O 1
ATOM 777 N N . GLU A 1 96 ? 26.474 -7.055 7.774 1.00 87.62 96 GLU A N 1
ATOM 778 C CA . GLU A 1 96 ? 27.755 -6.467 7.357 1.00 87.62 96 GLU A CA 1
ATOM 779 C C . GLU A 1 96 ? 28.682 -7.509 6.707 1.00 87.62 96 GLU A C 1
ATOM 781 O O . GLU A 1 96 ? 29.366 -7.211 5.731 1.00 87.62 96 GLU A O 1
ATOM 786 N N . GLY A 1 97 ? 28.684 -8.752 7.200 1.00 89.94 97 GLY A N 1
ATOM 787 C CA . GLY A 1 97 ? 29.454 -9.830 6.582 1.00 89.94 97 GLY A CA 1
ATOM 788 C C . GLY A 1 97 ? 28.930 -10.219 5.200 1.00 89.94 97 GLY A C 1
ATOM 789 O O . GLY A 1 97 ? 29.726 -10.437 4.288 1.00 89.94 97 GLY A O 1
ATOM 790 N N . MET A 1 98 ? 27.607 -10.258 5.019 1.00 88.12 98 MET A N 1
ATOM 791 C CA . MET A 1 98 ? 26.999 -10.531 3.714 1.00 88.12 98 MET A CA 1
ATOM 792 C C . MET A 1 98 ? 27.217 -9.377 2.730 1.00 88.12 98 MET A C 1
ATOM 794 O O . MET A 1 98 ? 27.554 -9.614 1.575 1.00 88.12 98 MET A O 1
ATOM 798 N N . ARG A 1 99 ? 27.132 -8.130 3.201 1.00 89.31 99 ARG A N 1
ATOM 799 C CA . ARG A 1 99 ? 27.466 -6.937 2.416 1.00 89.31 99 ARG A CA 1
ATOM 800 C C . ARG A 1 99 ? 28.892 -7.000 1.874 1.00 89.31 99 ARG A C 1
ATOM 802 O O . ARG A 1 99 ? 29.110 -6.723 0.701 1.00 89.31 99 ARG A O 1
ATOM 809 N N . ILE A 1 100 ? 29.862 -7.379 2.711 1.00 92.44 100 ILE A N 1
ATOM 810 C CA . ILE A 1 100 ? 31.254 -7.554 2.270 1.00 92.44 100 ILE A CA 1
ATOM 811 C C . ILE A 1 100 ? 31.346 -8.693 1.248 1.00 92.44 100 ILE A C 1
ATOM 813 O O . ILE A 1 100 ? 32.025 -8.537 0.241 1.00 92.44 100 ILE A O 1
ATOM 817 N N . ARG A 1 101 ? 30.632 -9.808 1.453 1.00 91.75 101 ARG A N 1
ATOM 818 C CA . ARG A 1 101 ? 30.630 -10.941 0.512 1.00 91.75 101 ARG A CA 1
ATOM 819 C C . ARG A 1 101 ? 30.179 -10.535 -0.883 1.00 91.75 101 ARG A C 1
ATOM 821 O O . ARG A 1 101 ? 30.790 -10.956 -1.857 1.00 91.75 101 ARG A O 1
ATOM 828 N N . LEU A 1 102 ? 29.094 -9.775 -0.963 1.00 87.94 102 LEU A N 1
ATOM 829 C CA . LEU A 1 102 ? 28.526 -9.344 -2.236 1.00 87.94 102 LEU A CA 1
ATOM 830 C C . LEU A 1 102 ? 29.491 -8.408 -2.962 1.00 87.94 102 LEU A C 1
ATOM 832 O O . LEU A 1 102 ? 29.854 -8.695 -4.096 1.00 87.94 102 LEU A O 1
ATOM 836 N N . LYS A 1 103 ? 30.049 -7.421 -2.248 1.00 88.56 103 LYS A N 1
ATOM 837 C CA . LYS A 1 103 ? 31.099 -6.547 -2.790 1.00 88.56 103 LYS A CA 1
ATOM 838 C C . LYS A 1 103 ? 32.293 -7.317 -3.360 1.00 88.56 103 LYS A C 1
ATOM 840 O O . LYS A 1 103 ? 32.819 -6.940 -4.400 1.00 88.56 103 LYS A O 1
ATOM 845 N N . LEU A 1 104 ? 32.735 -8.386 -2.690 1.00 91.50 104 LEU A N 1
ATOM 846 C CA . LEU A 1 104 ? 33.839 -9.222 -3.178 1.00 91.50 104 LEU A CA 1
ATOM 847 C C . LEU A 1 104 ? 33.488 -9.931 -4.490 1.00 91.50 104 LEU A C 1
ATOM 849 O O . LEU A 1 104 ? 34.316 -9.976 -5.395 1.00 91.50 104 LEU A O 1
ATOM 853 N N . ARG A 1 105 ? 32.268 -10.467 -4.599 1.00 89.38 105 ARG A N 1
ATOM 854 C CA . ARG A 1 105 ? 31.797 -11.173 -5.800 1.00 89.38 105 ARG A CA 1
ATOM 855 C C . ARG A 1 105 ? 31.653 -10.235 -6.991 1.00 89.38 105 ARG A C 1
ATOM 857 O O . ARG A 1 105 ? 32.187 -10.539 -8.048 1.00 89.38 105 ARG A O 1
ATOM 864 N N . GLU A 1 106 ? 31.046 -9.071 -6.786 1.00 86.56 106 GLU A N 1
ATOM 865 C CA . GLU A 1 106 ? 30.919 -8.033 -7.818 1.00 86.56 106 GLU A CA 1
ATOM 866 C C . GLU A 1 106 ? 32.292 -7.629 -8.378 1.00 86.56 106 GLU A C 1
ATOM 868 O O . GLU A 1 106 ? 32.489 -7.537 -9.589 1.00 86.56 106 GLU A O 1
ATOM 873 N N . HIS A 1 107 ? 33.281 -7.442 -7.500 1.00 86.62 107 HIS A N 1
ATOM 874 C CA . HIS A 1 107 ? 34.630 -7.054 -7.909 1.00 86.62 107 HIS A CA 1
ATOM 875 C C . HIS A 1 107 ? 35.399 -8.201 -8.596 1.00 86.62 107 HIS A C 1
ATOM 877 O O . HIS A 1 107 ? 36.194 -7.973 -9.516 1.00 86.62 107 HIS A O 1
ATOM 883 N N . ALA A 1 108 ? 35.142 -9.451 -8.199 1.00 83.06 108 ALA A N 1
ATOM 884 C CA . ALA A 1 108 ? 35.669 -10.640 -8.871 1.00 83.06 108 ALA A CA 1
ATOM 885 C C . ALA A 1 108 ? 35.069 -10.821 -10.283 1.00 83.06 108 ALA A C 1
ATOM 887 O O . ALA A 1 108 ? 35.778 -11.160 -11.233 1.00 83.06 108 ALA A O 1
ATOM 888 N N . GLU A 1 109 ? 33.781 -10.532 -10.458 1.00 80.31 109 GLU A N 1
ATOM 889 C CA . GLU A 1 109 ? 33.104 -10.581 -11.760 1.00 80.31 109 GLU A CA 1
ATOM 890 C C . GLU A 1 109 ? 33.586 -9.451 -12.685 1.00 80.31 109 GLU A C 1
ATOM 892 O O . GLU A 1 109 ? 33.922 -9.691 -13.850 1.00 80.31 109 GLU A O 1
ATOM 897 N N . ALA A 1 110 ? 33.742 -8.237 -12.147 1.00 76.44 110 ALA A N 1
ATOM 898 C CA . ALA A 1 110 ? 34.279 -7.092 -12.879 1.00 76.44 110 ALA A CA 1
ATOM 899 C C . ALA A 1 110 ? 35.717 -7.334 -13.373 1.00 76.44 110 ALA A C 1
ATOM 901 O O . ALA A 1 110 ? 36.031 -7.054 -14.534 1.00 76.44 110 ALA A O 1
ATOM 902 N N . SER A 1 111 ? 36.580 -7.915 -12.534 1.00 70.00 111 SER A N 1
ATOM 903 C CA . SER A 1 111 ? 37.960 -8.242 -12.923 1.00 70.00 111 SER A CA 1
ATOM 904 C C . SER A 1 111 ? 38.035 -9.340 -13.994 1.00 70.00 111 SER A C 1
ATOM 906 O O . SER A 1 111 ? 38.883 -9.259 -14.883 1.00 70.00 111 SER A O 1
ATOM 908 N N . THR A 1 112 ? 37.097 -10.294 -14.004 1.00 65.31 112 THR A N 1
ATOM 909 C CA . THR A 1 112 ? 37.032 -11.368 -15.015 1.00 65.31 112 THR A CA 1
ATOM 910 C C . THR A 1 112 ? 36.628 -10.850 -16.407 1.00 65.31 112 THR A C 1
ATOM 912 O O . THR A 1 112 ? 37.134 -11.325 -17.422 1.00 65.31 112 THR A O 1
ATOM 915 N N . SER A 1 113 ? 35.776 -9.823 -16.480 1.00 55.38 113 SER A N 1
ATOM 916 C CA . SER A 1 113 ? 35.290 -9.254 -17.752 1.00 55.38 113 SER A CA 1
ATOM 917 C C . SER A 1 113 ? 36.338 -8.458 -18.552 1.00 55.38 113 SER A C 1
ATOM 919 O O . SER A 1 113 ? 36.178 -8.250 -19.754 1.00 55.38 113 SER A O 1
ATOM 921 N N . THR A 1 114 ? 37.442 -8.047 -17.919 1.00 52.34 114 THR A N 1
ATOM 922 C CA . THR A 1 114 ? 38.470 -7.200 -18.553 1.00 52.34 114 THR A CA 1
ATOM 923 C C . THR A 1 114 ? 39.527 -8.019 -19.318 1.00 52.34 114 THR A C 1
ATOM 925 O O . THR A 1 114 ? 40.219 -7.485 -20.181 1.00 52.34 114 THR A O 1
ATOM 928 N N . THR A 1 115 ? 39.648 -9.329 -19.069 1.00 46.75 115 THR A N 1
ATOM 929 C CA . THR A 1 115 ? 40.693 -10.178 -19.685 1.00 46.75 115 THR A CA 1
ATOM 930 C C . THR A 1 115 ? 40.247 -10.873 -20.984 1.00 46.75 115 THR A C 1
ATOM 932 O O . THR A 1 115 ? 41.091 -11.287 -21.776 1.00 46.75 115 THR A O 1
ATOM 935 N N . THR A 1 116 ? 38.945 -10.953 -21.275 1.00 41.97 116 THR A N 1
ATOM 936 C CA . THR A 1 116 ? 38.402 -11.744 -22.404 1.00 41.97 116 THR A CA 1
ATOM 937 C C . THR A 1 116 ? 38.323 -10.988 -23.743 1.00 41.97 116 THR A C 1
ATOM 939 O O . THR A 1 116 ? 37.964 -11.578 -24.757 1.00 41.97 116 THR A O 1
ATOM 942 N N . ALA A 1 117 ? 38.687 -9.702 -23.797 1.00 44.03 117 ALA A N 1
ATOM 943 C CA . ALA A 1 117 ? 38.548 -8.864 -24.999 1.00 44.03 117 ALA A CA 1
ATOM 944 C C . ALA A 1 117 ? 39.741 -8.902 -25.983 1.00 44.03 117 ALA A C 1
ATOM 946 O O . ALA A 1 117 ? 39.746 -8.160 -26.964 1.00 44.03 117 ALA A O 1
ATOM 947 N N . THR A 1 118 ? 40.734 -9.773 -25.774 1.00 42.38 118 THR A N 1
ATOM 948 C CA . THR A 1 118 ? 41.904 -9.874 -26.665 1.00 42.38 118 THR A CA 1
ATOM 949 C C . THR A 1 118 ? 42.180 -11.329 -27.024 1.00 42.38 118 THR A C 1
ATOM 951 O O . THR A 1 118 ? 43.042 -11.952 -26.407 1.00 42.38 118 THR A O 1
ATOM 954 N N . LYS A 1 119 ? 41.442 -11.876 -28.000 1.00 44.78 119 LYS A N 1
ATOM 955 C CA . LYS A 1 119 ? 41.895 -12.914 -28.955 1.00 44.78 119 LYS A CA 1
ATOM 956 C C . LYS A 1 119 ? 40.733 -13.398 -29.836 1.00 44.78 119 LYS A C 1
ATOM 958 O O . LYS A 1 119 ? 39.963 -14.253 -29.413 1.00 44.78 119 LYS A O 1
ATOM 963 N N . THR A 1 120 ? 40.705 -12.949 -31.092 1.00 32.97 120 THR A N 1
ATOM 964 C CA . THR A 1 120 ? 40.116 -13.715 -32.210 1.00 32.97 120 THR A CA 1
ATOM 965 C C . THR A 1 120 ? 40.855 -13.364 -33.515 1.00 32.97 120 THR A C 1
ATOM 967 O O . THR A 1 120 ? 41.362 -12.246 -33.630 1.00 32.97 120 THR A O 1
ATOM 970 N N . PRO A 1 121 ? 41.015 -14.327 -34.446 1.00 40.16 121 PRO A N 1
ATOM 971 C CA . PRO A 1 121 ? 42.090 -14.374 -35.431 1.00 40.16 121 PRO A CA 1
ATOM 972 C C . PRO A 1 121 ? 41.700 -13.784 -36.791 1.00 40.16 121 PRO A C 1
ATOM 974 O O . PRO A 1 121 ? 40.535 -13.764 -37.181 1.00 40.16 121 PRO A O 1
ATOM 977 N N . THR A 1 122 ? 42.717 -13.334 -37.518 1.00 32.78 122 THR A N 1
ATOM 978 C CA . THR A 1 122 ? 42.654 -12.782 -38.872 1.00 32.78 122 THR A CA 1
ATOM 979 C C . THR A 1 122 ? 42.533 -13.892 -39.921 1.00 32.78 122 THR A C 1
ATOM 981 O O . THR A 1 122 ? 43.295 -14.857 -39.901 1.00 32.78 122 THR A O 1
ATOM 984 N N . THR A 1 123 ? 41.624 -13.742 -40.885 1.00 29.45 123 THR A N 1
ATOM 985 C CA . THR A 1 123 ? 41.697 -14.395 -42.205 1.00 29.45 123 THR A CA 1
ATOM 986 C C . THR A 1 123 ? 41.194 -13.410 -43.262 1.00 29.45 123 THR A C 1
ATOM 988 O O . THR A 1 123 ? 40.291 -12.618 -43.005 1.00 29.45 123 THR A O 1
ATOM 991 N N . GLU A 1 124 ? 41.891 -13.411 -44.395 1.00 33.47 124 GLU A N 1
ATOM 992 C CA . GLU A 1 124 ? 41.994 -12.371 -45.422 1.00 33.47 124 GLU A CA 1
ATOM 993 C C . GLU A 1 124 ? 40.933 -12.430 -46.544 1.00 33.47 124 GLU A C 1
ATOM 995 O O . GLU A 1 124 ? 40.165 -13.385 -46.651 1.00 33.47 124 GLU A O 1
ATOM 1000 N N . SER A 1 125 ? 41.052 -11.439 -47.449 1.00 27.11 125 SER A N 1
ATOM 1001 C CA . SER A 1 125 ? 40.477 -11.251 -48.804 1.00 27.11 125 SER A CA 1
ATOM 10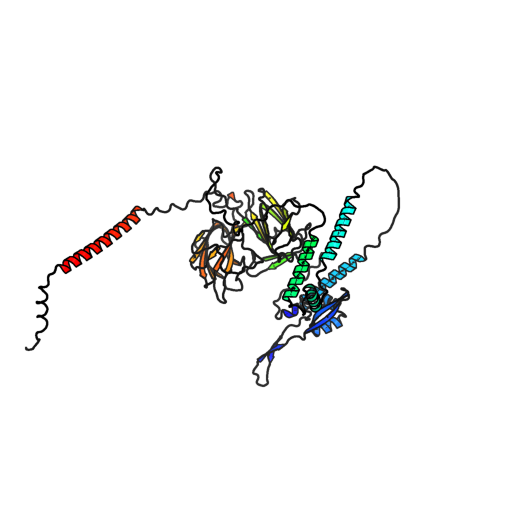02 C C . SER A 1 125 ? 39.122 -10.525 -48.864 1.00 27.11 125 SER A C 1
ATOM 1004 O O . SER A 1 125 ? 38.226 -10.824 -48.092 1.00 27.11 125 SER A O 1
ATOM 1006 N N . GLY A 1 126 ? 38.858 -9.533 -49.724 1.00 26.56 126 GLY A N 1
ATOM 1007 C CA . GLY A 1 126 ? 39.605 -8.872 -50.802 1.00 26.56 126 GLY A CA 1
ATOM 1008 C C . GLY A 1 126 ? 38.611 -8.334 -51.857 1.00 26.56 126 GLY A C 1
ATOM 1009 O O . GLY A 1 126 ? 37.707 -9.071 -52.230 1.00 26.56 126 GLY A O 1
ATOM 1010 N N . SER A 1 127 ? 38.820 -7.100 -52.359 1.00 26.86 127 SER A N 1
ATOM 1011 C CA . SER A 1 127 ? 38.120 -6.403 -53.484 1.00 26.86 127 SER A CA 1
ATOM 1012 C C . SER A 1 127 ? 36.640 -6.004 -53.251 1.00 26.86 127 SER A C 1
ATOM 1014 O O . SER A 1 127 ? 35.930 -6.683 -52.530 1.00 26.86 127 SER A O 1
ATOM 1016 N N . GLU A 1 128 ? 36.062 -4.911 -53.760 1.00 28.27 128 GLU A N 1
ATOM 1017 C CA . GLU A 1 128 ? 36.442 -3.900 -54.753 1.00 28.27 128 GLU A CA 1
ATOM 1018 C C . GLU A 1 128 ? 35.530 -2.660 -54.567 1.00 28.27 128 GLU A C 1
ATOM 1020 O O . GLU A 1 128 ? 34.430 -2.754 -54.019 1.00 28.27 128 GLU A O 1
ATOM 1025 N N . ALA A 1 129 ? 35.994 -1.482 -54.986 1.00 28.08 129 ALA A N 1
ATOM 1026 C CA . ALA A 1 129 ? 35.332 -0.197 -54.765 1.00 28.08 129 ALA A CA 1
ATOM 1027 C C . ALA A 1 129 ? 34.313 0.161 -55.864 1.00 28.08 129 ALA A C 1
ATOM 1029 O O . ALA A 1 129 ? 34.615 0.059 -57.048 1.00 28.08 129 ALA A O 1
ATOM 1030 N N . SER A 1 130 ? 33.165 0.732 -55.478 1.00 28.08 130 SER A N 1
ATOM 1031 C CA . SER A 1 130 ? 32.402 1.649 -56.335 1.00 28.08 130 SER A CA 1
ATOM 1032 C C . SER A 1 130 ? 31.762 2.759 -55.501 1.00 28.08 130 SER A C 1
ATOM 1034 O O . SER A 1 130 ? 31.212 2.542 -54.424 1.00 28.08 130 SER A O 1
ATOM 1036 N N . SER A 1 131 ? 31.943 3.976 -55.996 1.00 27.22 131 SER A N 1
ATOM 1037 C CA . SER A 1 131 ? 31.772 5.259 -55.327 1.00 27.22 131 SER A CA 1
ATOM 1038 C C . SER A 1 131 ? 30.416 5.871 -55.670 1.00 27.22 131 SER A C 1
ATOM 1040 O O . SER A 1 131 ? 30.129 6.126 -56.838 1.00 27.22 131 SER A O 1
ATOM 1042 N N . SER A 1 132 ? 29.621 6.208 -54.653 1.00 31.00 132 SER A N 1
ATOM 1043 C CA . SER A 1 132 ? 28.559 7.210 -54.765 1.00 31.00 132 SER A CA 1
ATOM 1044 C C . SER A 1 132 ? 28.589 8.133 -53.546 1.00 31.00 132 SER A C 1
ATOM 1046 O O . SER A 1 132 ? 28.423 7.703 -52.405 1.00 31.00 132 SER A O 1
ATOM 1048 N N . LYS A 1 133 ? 28.853 9.412 -53.822 1.00 32.09 133 LYS A N 1
ATOM 1049 C CA . LYS A 1 133 ? 28.995 10.534 -52.886 1.00 32.09 133 LYS A CA 1
ATOM 1050 C C . LYS A 1 133 ? 27.786 10.691 -51.952 1.00 32.09 133 LYS A C 1
ATOM 1052 O O . LYS A 1 133 ? 26.672 10.894 -52.422 1.00 32.09 133 LYS A O 1
ATOM 1057 N N . VAL A 1 134 ? 28.052 10.763 -50.646 1.00 30.31 134 VAL A N 1
ATOM 1058 C CA . VAL A 1 134 ? 27.181 11.387 -49.635 1.00 30.31 134 VAL A CA 1
ATOM 1059 C C . VAL A 1 134 ? 28.008 12.437 -48.885 1.00 30.31 134 VAL A C 1
ATOM 1061 O O . VAL A 1 134 ? 29.140 12.188 -48.472 1.00 30.31 134 VAL A O 1
ATOM 1064 N N . THR A 1 135 ? 27.461 13.644 -48.773 1.00 35.06 135 THR A N 1
ATOM 1065 C CA . THR A 1 135 ? 28.031 14.828 -48.108 1.00 35.06 135 THR A CA 1
ATOM 1066 C C . THR A 1 135 ? 28.182 14.659 -46.583 1.00 35.06 135 THR A C 1
ATOM 1068 O O . THR A 1 135 ? 27.469 13.857 -45.981 1.00 35.06 135 THR A O 1
ATOM 1071 N N . PRO A 1 136 ? 29.088 15.406 -45.913 1.00 33.94 136 PRO A N 1
ATOM 1072 C CA . PRO A 1 136 ? 29.627 15.002 -44.617 1.00 33.94 136 PRO A CA 1
ATOM 1073 C C . PRO A 1 136 ? 28.800 15.499 -43.419 1.00 33.94 136 PRO A C 1
ATOM 1075 O O . PRO A 1 136 ? 28.803 16.681 -43.077 1.00 33.94 136 PRO A O 1
ATOM 1078 N N . VAL A 1 137 ? 28.198 14.564 -42.681 1.00 34.03 137 VAL A N 1
ATOM 1079 C CA . VAL A 1 137 ? 27.706 14.763 -41.304 1.00 34.03 137 VAL A CA 1
ATOM 1080 C C . VAL A 1 137 ? 28.897 14.668 -40.338 1.00 34.03 137 VAL A C 1
ATOM 1082 O O . VAL A 1 137 ? 29.059 13.700 -39.603 1.00 34.03 137 VAL A O 1
ATOM 1085 N N . VAL A 1 138 ? 29.804 15.649 -40.374 1.00 36.06 138 VAL A N 1
ATOM 1086 C CA . VAL A 1 138 ? 30.992 15.686 -39.484 1.00 36.06 138 VAL A CA 1
ATOM 1087 C C . VAL A 1 138 ? 30.970 16.888 -38.523 1.00 36.06 138 VAL A C 1
ATOM 1089 O O . VAL A 1 138 ? 31.733 16.932 -37.556 1.00 36.06 138 VAL A O 1
ATOM 1092 N N . SER A 1 139 ? 30.035 17.830 -38.674 1.00 36.94 139 SER A N 1
ATOM 1093 C CA . SER A 1 139 ? 29.930 18.998 -37.781 1.00 36.94 139 SER A CA 1
ATOM 1094 C C . SER A 1 139 ? 29.223 18.702 -36.446 1.00 36.94 139 SER A C 1
ATOM 1096 O O . SER A 1 139 ? 29.596 19.273 -35.420 1.00 36.94 139 SER A O 1
ATOM 1098 N N . ALA A 1 140 ? 28.280 17.752 -36.404 1.00 39.16 140 ALA A N 1
ATOM 1099 C CA . ALA A 1 140 ? 27.520 17.429 -35.188 1.00 39.16 140 ALA A CA 1
ATOM 1100 C C . ALA A 1 140 ? 28.333 16.625 -34.149 1.00 39.16 140 ALA A C 1
ATOM 1102 O O . ALA A 1 140 ? 28.179 16.813 -32.940 1.00 39.16 140 ALA A O 1
ATOM 1103 N N . GLY A 1 141 ? 29.264 15.778 -34.604 1.00 39.78 141 GLY A N 1
ATOM 1104 C CA . GLY A 1 141 ? 30.094 14.943 -33.728 1.00 39.78 141 GLY A CA 1
ATOM 1105 C C . GLY A 1 141 ? 31.167 15.724 -32.963 1.00 39.78 141 GLY A C 1
ATOM 1106 O O . GLY A 1 141 ? 31.454 15.409 -31.806 1.00 39.78 141 GLY A O 1
ATOM 1107 N N . LYS A 1 142 ? 31.737 16.779 -33.566 1.00 41.91 142 LYS A N 1
ATOM 1108 C CA . LYS A 1 142 ? 32.690 17.664 -32.875 1.00 41.91 142 LYS A CA 1
ATOM 1109 C C . LYS A 1 142 ? 31.987 18.558 -31.855 1.00 41.91 142 LYS A C 1
ATOM 1111 O O . LYS A 1 142 ? 32.477 18.652 -30.735 1.00 41.91 142 LYS A O 1
ATOM 1116 N N . ALA A 1 143 ? 30.817 19.111 -32.184 1.00 46.69 143 ALA A N 1
ATOM 1117 C CA . ALA A 1 143 ? 30.038 19.935 -31.258 1.00 46.69 143 ALA A CA 1
ATOM 1118 C C . ALA A 1 143 ? 29.540 19.138 -30.039 1.00 46.69 143 ALA A C 1
ATOM 1120 O O . ALA A 1 143 ? 29.602 19.633 -28.915 1.00 46.69 143 ALA A O 1
ATOM 1121 N N . LEU A 1 144 ? 29.125 17.878 -30.230 1.00 48.19 144 LEU A N 1
ATOM 1122 C CA . LEU A 1 144 ? 28.714 16.999 -29.133 1.00 48.19 144 LEU A CA 1
ATOM 1123 C C . LEU A 1 144 ? 29.904 16.569 -28.267 1.00 48.19 144 LEU A C 1
ATOM 1125 O O . LEU A 1 144 ? 29.809 16.612 -27.046 1.00 48.19 144 LEU A O 1
ATOM 1129 N N . ARG A 1 145 ? 31.057 16.233 -28.863 1.00 51.31 145 ARG A N 1
ATOM 1130 C CA . ARG A 1 145 ? 32.282 15.915 -28.102 1.00 51.31 145 ARG A CA 1
ATOM 1131 C C . ARG A 1 145 ? 32.838 17.133 -27.364 1.00 51.31 145 ARG A C 1
ATOM 1133 O O . ARG A 1 145 ? 33.350 16.978 -26.262 1.00 51.31 145 ARG A O 1
ATOM 1140 N N . GLN A 1 146 ? 32.699 18.333 -27.925 1.00 56.66 146 GLN A N 1
ATOM 1141 C CA . GLN A 1 146 ? 33.095 19.584 -27.279 1.00 56.66 146 GLN A CA 1
ATOM 1142 C C . GLN A 1 146 ? 32.114 19.976 -26.162 1.00 56.66 146 GLN A C 1
ATOM 1144 O O . GLN A 1 146 ? 32.567 20.374 -25.095 1.00 56.66 146 GLN A O 1
ATOM 1149 N N . LYS A 1 147 ? 30.799 19.750 -26.333 1.00 49.09 147 LYS A N 1
ATOM 1150 C CA . LYS A 1 147 ? 29.788 19.881 -25.262 1.00 49.09 147 LYS A CA 1
ATOM 1151 C C . LYS A 1 147 ? 29.971 18.850 -24.152 1.00 49.09 147 LYS A C 1
ATOM 1153 O O . LYS A 1 147 ? 29.827 19.201 -22.991 1.00 49.09 147 LYS A O 1
ATOM 1158 N N . LEU A 1 148 ? 30.303 17.602 -24.478 1.00 56.12 148 LEU A N 1
ATOM 1159 C CA . LEU A 1 148 ? 30.546 16.548 -23.489 1.00 56.12 148 LEU A CA 1
ATOM 1160 C C . LEU A 1 148 ? 31.862 16.769 -22.741 1.00 56.12 148 LEU A C 1
ATOM 1162 O O . LEU A 1 148 ? 31.894 16.563 -21.533 1.00 56.12 148 LEU A O 1
ATOM 1166 N N . ARG A 1 149 ? 32.913 17.266 -23.412 1.00 58.03 149 ARG A N 1
ATOM 1167 C CA . ARG A 1 149 ? 34.148 17.714 -22.749 1.00 58.03 149 ARG A CA 1
ATOM 1168 C C . ARG A 1 149 ? 33.896 18.928 -21.863 1.00 58.03 149 ARG A C 1
ATOM 1170 O O . ARG A 1 149 ? 34.230 18.859 -20.695 1.00 58.03 149 ARG A O 1
ATOM 1177 N N . ALA A 1 150 ? 33.204 19.960 -22.350 1.00 51.47 150 ALA A N 1
ATOM 1178 C CA . ALA A 1 150 ? 32.843 21.129 -21.544 1.00 51.47 150 ALA A CA 1
ATOM 1179 C C . ALA A 1 150 ? 31.939 20.769 -20.352 1.00 51.47 150 ALA A C 1
ATOM 1181 O O . ALA A 1 150 ? 32.103 21.330 -19.276 1.00 51.47 150 ALA A O 1
ATOM 1182 N N . ARG A 1 151 ? 31.027 19.799 -20.509 1.00 53.16 151 ARG A N 1
ATOM 1183 C CA . ARG A 1 151 ? 30.160 19.289 -19.434 1.00 53.16 151 ARG A CA 1
ATOM 1184 C C . ARG A 1 151 ? 30.920 18.398 -18.448 1.00 53.16 151 ARG A C 1
ATOM 1186 O O . ARG A 1 151 ? 30.613 18.440 -17.264 1.00 53.16 151 ARG A O 1
ATOM 1193 N N . ALA A 1 152 ? 31.923 17.643 -18.898 1.00 53.88 152 ALA A N 1
ATOM 1194 C CA . ALA A 1 152 ? 32.835 16.894 -18.031 1.00 53.88 152 ALA A CA 1
ATOM 1195 C C . ALA A 1 152 ? 33.813 17.818 -17.282 1.00 53.88 152 ALA A C 1
ATOM 1197 O O . ALA A 1 152 ? 34.082 17.579 -16.108 1.00 53.88 152 ALA A O 1
ATOM 1198 N N . GLU A 1 153 ? 34.275 18.903 -17.912 1.00 46.84 153 GLU A N 1
ATOM 1199 C CA . GLU A 1 153 ? 35.053 19.977 -17.283 1.00 46.84 153 GLU A CA 1
ATOM 1200 C C . GLU A 1 153 ? 34.197 20.711 -16.239 1.00 46.84 153 GLU A C 1
ATOM 1202 O O . GLU A 1 153 ? 34.629 20.873 -15.103 1.00 46.84 153 GLU A O 1
ATOM 1207 N N . LEU A 1 154 ? 32.943 21.058 -16.572 1.00 44.34 154 LEU A N 1
ATOM 1208 C CA . LEU A 1 154 ? 31.986 21.651 -15.630 1.00 44.34 154 LEU A CA 1
ATOM 1209 C C . LEU A 1 154 ? 31.672 20.709 -14.469 1.00 44.34 154 LEU A C 1
ATOM 1211 O O . LEU A 1 154 ? 31.533 21.178 -13.349 1.00 44.34 154 LEU A O 1
ATOM 1215 N N . LYS A 1 155 ? 31.585 19.396 -14.713 1.00 40.78 155 LYS A N 1
ATOM 1216 C CA . LYS A 1 155 ? 31.390 18.399 -13.654 1.00 40.78 155 LYS A CA 1
ATOM 1217 C C . LYS A 1 155 ? 32.639 18.290 -12.774 1.00 40.78 155 LYS A C 1
ATOM 1219 O O . LYS A 1 155 ? 32.504 18.336 -11.562 1.00 40.78 155 LYS A O 1
ATOM 1224 N N . ARG A 1 156 ? 33.850 18.308 -13.351 1.00 43.88 156 ARG A N 1
ATOM 1225 C CA . ARG A 1 156 ? 35.117 18.398 -12.593 1.00 43.88 156 ARG A CA 1
ATOM 1226 C C . ARG A 1 156 ? 35.252 19.684 -11.779 1.00 43.88 156 ARG A C 1
ATOM 1228 O O . ARG A 1 156 ? 35.887 19.645 -10.734 1.00 43.88 156 ARG A O 1
ATOM 1235 N N . VAL A 1 157 ? 34.707 20.804 -12.254 1.00 40.34 157 VAL A N 1
ATOM 1236 C CA . VAL A 1 157 ? 34.745 22.103 -11.558 1.00 40.34 157 VAL A CA 1
ATOM 1237 C C . VAL A 1 157 ? 33.624 22.214 -10.513 1.00 40.34 157 VAL A C 1
ATOM 1239 O O . VAL A 1 157 ? 33.852 22.769 -9.442 1.00 40.34 157 VAL A O 1
ATOM 1242 N N . ALA A 1 158 ? 32.445 21.638 -10.769 1.00 37.38 158 ALA A N 1
ATOM 1243 C CA . ALA A 1 158 ? 31.300 21.626 -9.852 1.00 37.38 158 ALA A CA 1
ATOM 1244 C C . ALA A 1 158 ? 31.414 20.568 -8.737 1.00 37.38 158 ALA A C 1
ATOM 1246 O O . ALA A 1 158 ? 30.813 20.725 -7.677 1.00 37.38 158 ALA A O 1
ATOM 1247 N N . GLU A 1 159 ? 32.217 19.521 -8.944 1.00 37.44 159 GLU A N 1
ATOM 1248 C CA . GLU A 1 159 ? 32.512 18.468 -7.960 1.00 37.44 159 GLU A CA 1
ATOM 1249 C C . GLU A 1 159 ? 33.697 18.827 -7.040 1.00 37.44 159 GLU A C 1
ATOM 1251 O O . GLU A 1 159 ? 34.128 18.027 -6.213 1.00 37.44 159 GLU A O 1
ATOM 1256 N N . VAL A 1 160 ? 34.185 20.073 -7.102 1.00 36.31 160 VAL A N 1
ATOM 1257 C CA . VAL A 1 160 ? 35.021 20.660 -6.046 1.00 36.31 160 VAL A CA 1
ATOM 1258 C C . VAL A 1 160 ? 34.110 21.313 -5.003 1.00 36.31 160 VAL A C 1
ATOM 1260 O O . VAL A 1 160 ? 34.033 22.532 -4.868 1.00 36.31 160 VAL A O 1
ATOM 1263 N N . GLN A 1 161 ? 33.420 20.488 -4.217 1.00 36.94 161 GLN A N 1
ATOM 1264 C CA . GLN A 1 161 ? 33.098 20.892 -2.848 1.00 36.94 161 GLN A CA 1
ATOM 1265 C C . GLN A 1 161 ? 34.417 20.893 -2.053 1.00 36.94 161 GLN A C 1
ATOM 1267 O O . GLN A 1 161 ? 35.236 19.991 -2.240 1.00 36.94 161 GLN A O 1
ATOM 1272 N N . PRO A 1 162 ? 34.687 21.886 -1.186 1.00 40.78 162 PRO A N 1
ATOM 1273 C CA . PRO A 1 162 ? 35.987 22.061 -0.548 1.00 40.78 162 PRO A CA 1
ATOM 1274 C C . PRO A 1 162 ? 36.181 21.063 0.605 1.00 40.78 162 PRO A C 1
ATOM 1276 O O . PRO A 1 162 ? 36.344 21.442 1.763 1.00 40.78 162 PRO A O 1
ATOM 1279 N N . THR A 1 163 ? 36.215 19.765 0.318 1.00 47.22 163 THR A N 1
ATOM 1280 C CA . THR A 1 163 ? 36.695 18.744 1.256 1.00 47.22 163 THR A CA 1
ATOM 1281 C C . THR A 1 163 ? 38.216 18.684 1.184 1.00 47.22 163 THR A C 1
ATOM 1283 O O . THR A 1 163 ? 38.812 17.719 0.717 1.00 47.22 163 THR A O 1
ATOM 1286 N N . GLY A 1 164 ? 38.857 19.769 1.602 1.00 48.59 164 GLY A N 1
ATOM 1287 C CA . GLY A 1 164 ? 40.316 19.853 1.665 1.00 48.59 164 GLY A CA 1
ATOM 1288 C C . GLY A 1 164 ? 40.837 20.845 2.695 1.00 48.59 164 GLY A C 1
ATOM 1289 O O . GLY A 1 164 ? 42.039 20.889 2.934 1.00 48.59 164 GLY A O 1
ATOM 1290 N N . TRP A 1 165 ? 39.968 21.647 3.317 1.00 46.28 165 TRP A N 1
ATOM 1291 C CA . TRP A 1 165 ? 40.389 22.594 4.344 1.00 46.28 165 TRP A CA 1
ATOM 1292 C C . TRP A 1 165 ? 40.068 22.047 5.722 1.00 46.28 165 TRP A C 1
ATOM 1294 O O . TRP A 1 165 ? 38.930 21.685 6.026 1.00 46.28 165 TRP A O 1
ATOM 1304 N N . SER A 1 166 ? 41.072 22.038 6.592 1.00 65.38 166 SER A N 1
ATOM 1305 C CA . SER A 1 166 ? 40.813 21.904 8.020 1.00 65.38 166 SER A CA 1
ATOM 1306 C C . SER A 1 166 ? 39.911 23.056 8.484 1.00 65.38 166 SER A C 1
ATOM 1308 O O . SER A 1 166 ? 39.987 24.175 7.967 1.00 65.38 166 SER A O 1
ATOM 1310 N N . ALA A 1 167 ? 39.079 22.818 9.502 1.00 63.06 167 ALA A N 1
ATOM 1311 C CA . ALA A 1 167 ? 38.196 23.848 10.061 1.00 63.06 167 ALA A CA 1
ATOM 1312 C C . ALA A 1 167 ? 38.955 25.127 10.478 1.00 63.06 167 ALA A C 1
ATOM 1314 O O . ALA A 1 167 ? 38.384 26.215 10.483 1.00 63.06 167 ALA A O 1
ATOM 1315 N N . ARG A 1 168 ? 40.254 25.014 10.788 1.00 73.94 168 ARG A N 1
ATOM 1316 C CA . ARG A 1 168 ? 41.137 26.141 11.102 1.00 73.94 168 ARG A CA 1
ATOM 1317 C C . ARG A 1 168 ? 41.497 26.974 9.865 1.00 73.94 168 ARG A C 1
ATOM 1319 O O . ARG A 1 168 ? 41.337 28.188 9.908 1.00 73.94 168 ARG A O 1
ATOM 1326 N N . GLN A 1 169 ? 41.858 26.339 8.748 1.00 79.50 169 GLN A N 1
ATOM 1327 C CA . GLN A 1 169 ? 42.167 27.028 7.483 1.00 79.50 169 GLN A CA 1
ATOM 1328 C C . GLN A 1 169 ? 40.957 27.787 6.920 1.00 79.50 169 GLN A C 1
ATOM 1330 O O . GLN A 1 169 ? 41.095 28.910 6.436 1.00 79.50 169 GLN A O 1
ATOM 1335 N N . ALA A 1 170 ? 39.753 27.219 7.038 1.00 73.31 170 ALA A N 1
ATOM 1336 C CA . ALA A 1 170 ? 38.523 27.904 6.639 1.00 73.31 170 ALA A CA 1
ATOM 1337 C C . ALA A 1 170 ? 38.250 29.162 7.476 1.00 73.31 170 ALA A C 1
ATOM 1339 O O . ALA A 1 170 ? 37.812 30.181 6.940 1.00 73.31 170 ALA A O 1
ATOM 1340 N N . ARG A 1 171 ? 38.556 29.118 8.779 1.00 78.19 171 ARG A N 1
ATOM 1341 C CA . ARG A 1 171 ? 38.400 30.267 9.681 1.00 78.19 171 ARG A CA 1
ATOM 1342 C C . ARG A 1 171 ? 39.457 31.336 9.433 1.00 78.19 171 ARG A C 1
ATOM 1344 O O . ARG A 1 171 ? 39.098 32.505 9.399 1.00 78.19 171 ARG A O 1
ATOM 1351 N N . GLU A 1 172 ? 40.711 30.958 9.193 1.00 84.75 172 GLU A N 1
ATOM 1352 C CA . GLU A 1 172 ? 41.795 31.896 8.861 1.00 84.75 172 GLU A CA 1
ATOM 1353 C C . GLU A 1 172 ? 41.540 32.617 7.531 1.00 84.75 172 GLU A C 1
ATOM 1355 O O . GLU A 1 172 ? 41.737 33.827 7.425 1.00 84.75 172 GLU A O 1
ATOM 1360 N N . LYS A 1 173 ? 41.016 31.910 6.524 1.00 82.19 173 LYS A N 1
ATOM 1361 C CA . LYS A 1 173 ? 40.684 32.537 5.242 1.00 82.19 173 LYS A CA 1
ATOM 1362 C C . LYS A 1 173 ? 39.459 33.447 5.336 1.00 82.19 173 LYS A C 1
ATOM 1364 O O . LYS A 1 173 ? 39.478 34.531 4.763 1.00 82.19 173 LYS A O 1
ATOM 1369 N N . ALA A 1 174 ? 38.435 33.045 6.093 1.00 84.38 174 ALA A N 1
ATOM 1370 C CA . ALA A 1 174 ? 37.282 33.900 6.376 1.00 84.38 174 ALA A CA 1
ATOM 1371 C C . ALA A 1 174 ? 37.680 35.142 7.193 1.00 84.38 174 ALA A C 1
ATOM 1373 O O . ALA A 1 174 ? 37.194 36.229 6.915 1.00 84.38 174 ALA A O 1
ATOM 1374 N N . MET A 1 175 ? 38.596 35.002 8.158 1.00 87.69 175 MET A N 1
ATOM 1375 C CA . MET A 1 175 ? 39.157 36.114 8.934 1.00 87.69 175 MET A CA 1
ATOM 1376 C C . MET A 1 175 ? 39.828 37.144 8.021 1.00 87.69 175 MET A C 1
ATOM 1378 O O . MET A 1 175 ? 39.500 38.325 8.084 1.00 87.69 175 MET A O 1
ATOM 1382 N N . LYS A 1 176 ? 40.711 36.678 7.126 1.00 89.69 176 LYS A N 1
ATOM 1383 C CA . LYS A 1 176 ? 41.445 37.536 6.188 1.00 89.69 176 LYS A CA 1
ATOM 1384 C C . LYS A 1 176 ? 40.527 38.201 5.159 1.00 89.69 176 LYS A C 1
ATOM 1386 O O . LYS A 1 176 ? 40.730 39.364 4.841 1.00 89.69 176 LYS A O 1
ATOM 1391 N N . ALA A 1 177 ? 39.523 37.483 4.654 1.00 83.75 177 ALA A N 1
ATOM 1392 C CA . ALA A 1 177 ? 38.577 38.013 3.671 1.00 83.75 177 ALA A CA 1
ATOM 1393 C C . ALA A 1 177 ? 37.582 39.022 4.269 1.00 83.75 177 ALA A C 1
ATOM 1395 O O . ALA A 1 177 ? 37.146 39.930 3.572 1.00 83.75 177 ALA A O 1
ATOM 1396 N N . LEU A 1 178 ? 37.237 38.871 5.552 1.00 84.50 178 LEU A N 1
ATOM 1397 C CA . LEU A 1 178 ? 36.325 39.766 6.270 1.00 84.50 178 LEU A CA 1
ATOM 1398 C C . LEU A 1 178 ? 37.048 40.886 7.040 1.00 84.50 178 LEU A C 1
ATOM 1400 O O . LEU A 1 178 ? 36.380 41.653 7.727 1.00 84.50 178 LEU A O 1
ATOM 1404 N N . GLY A 1 179 ? 38.384 40.964 6.963 1.00 88.00 179 GLY A N 1
ATOM 1405 C CA . GLY A 1 179 ? 39.182 41.995 7.638 1.00 88.00 179 GLY A CA 1
ATOM 1406 C C . GLY A 1 179 ? 39.075 41.966 9.166 1.00 88.00 17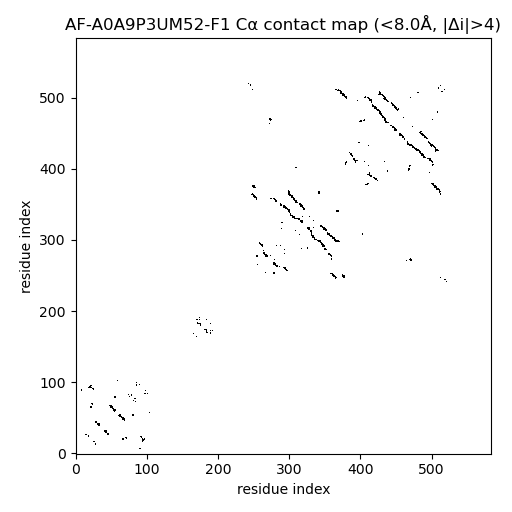9 GLY A C 1
ATOM 1407 O O . GLY A 1 179 ? 39.008 43.016 9.791 1.00 88.00 179 GLY A O 1
ATOM 1408 N N . LEU A 1 180 ? 38.990 40.776 9.768 1.00 84.25 180 LEU A N 1
ATOM 1409 C CA . LEU A 1 180 ? 38.848 40.616 11.219 1.00 84.25 180 LEU A CA 1
ATOM 1410 C C . LEU A 1 180 ? 40.210 40.381 11.884 1.00 84.25 180 LEU A C 1
ATOM 1412 O O . LEU A 1 180 ? 40.999 39.575 11.400 1.00 84.25 180 LEU A O 1
ATOM 1416 N N . ASP A 1 181 ? 40.434 40.987 13.050 1.00 85.25 181 ASP A N 1
ATOM 1417 C CA . ASP A 1 181 ? 41.696 40.855 13.804 1.00 85.25 181 ASP A CA 1
ATOM 1418 C C . ASP A 1 181 ? 41.837 39.514 14.552 1.00 85.25 181 ASP A C 1
ATOM 1420 O O . ASP A 1 181 ? 42.884 39.204 15.120 1.00 85.25 181 ASP A O 1
ATOM 1424 N N . SER A 1 182 ? 40.779 38.694 14.582 1.00 84.62 182 SER A N 1
ATOM 1425 C CA . SER A 1 182 ? 40.772 37.384 15.244 1.00 84.62 182 SER A CA 1
ATOM 1426 C C . SER A 1 182 ? 39.848 36.374 14.558 1.00 84.62 182 SER A C 1
ATOM 1428 O O . SER A 1 182 ? 38.967 36.731 13.769 1.00 84.62 182 SER A O 1
ATOM 1430 N N . LEU A 1 183 ? 40.052 35.081 14.851 1.00 83.12 183 LEU A N 1
ATOM 1431 C CA . LEU A 1 183 ? 39.363 33.991 14.158 1.00 83.12 183 LEU A CA 1
ATOM 1432 C C . LEU A 1 183 ? 37.833 34.088 14.322 1.00 83.12 183 LEU A C 1
ATOM 1434 O O . LEU A 1 183 ? 37.324 33.945 15.439 1.00 83.12 183 LEU A O 1
ATOM 1438 N N . PRO A 1 184 ? 37.065 34.223 13.223 1.00 81.62 184 PRO A N 1
ATOM 1439 C CA . PRO A 1 184 ? 35.621 34.398 13.275 1.00 81.62 184 PRO A CA 1
ATOM 1440 C C . PRO A 1 184 ? 34.930 33.181 13.885 1.00 81.62 184 PRO A C 1
ATOM 1442 O O . PRO A 1 184 ? 35.429 32.053 13.812 1.00 81.62 184 PRO A O 1
ATOM 1445 N N . SER A 1 185 ? 33.756 33.396 14.482 1.00 80.88 185 SER A N 1
ATOM 1446 C CA . SER A 1 185 ? 32.915 32.313 14.996 1.00 80.88 185 SER A CA 1
ATOM 1447 C C . SER A 1 185 ? 32.470 31.373 13.870 1.00 80.88 185 SER A C 1
ATOM 1449 O O . SER A 1 185 ? 32.350 31.782 12.715 1.00 80.88 185 SER A O 1
ATOM 1451 N N . ALA A 1 186 ? 32.172 30.114 14.208 1.00 65.19 186 ALA A N 1
ATOM 1452 C CA . ALA A 1 186 ? 31.768 29.108 13.223 1.00 65.19 186 ALA A CA 1
ATOM 1453 C C . ALA A 1 186 ? 30.572 29.564 12.365 1.00 65.19 186 ALA A C 1
ATOM 1455 O O . ALA A 1 186 ? 30.569 29.345 11.158 1.00 65.19 186 ALA A O 1
ATOM 1456 N N . ARG A 1 187 ? 29.604 30.282 12.957 1.00 72.25 187 ARG A N 1
ATOM 1457 C CA . ARG A 1 187 ? 28.477 30.873 12.216 1.00 72.25 187 ARG A CA 1
ATOM 1458 C C . ARG A 1 187 ? 28.929 31.895 11.170 1.00 72.25 187 ARG A C 1
ATOM 1460 O O . ARG A 1 187 ? 28.465 31.820 10.038 1.00 72.25 187 ARG A O 1
ATOM 1467 N N . LYS A 1 188 ? 29.848 32.807 11.513 1.00 73.31 188 LYS A N 1
ATOM 1468 C CA . LYS A 1 188 ? 30.380 33.802 10.562 1.00 73.31 188 LYS A CA 1
ATOM 1469 C C . LYS A 1 188 ? 31.193 33.142 9.444 1.00 73.31 188 LYS A C 1
ATOM 1471 O O . LYS A 1 188 ? 31.067 33.532 8.289 1.00 73.31 188 LYS A O 1
ATOM 1476 N N . THR A 1 189 ? 31.964 32.100 9.757 1.00 77.88 189 THR A N 1
ATOM 1477 C CA . THR A 1 189 ? 32.705 31.324 8.748 1.00 77.88 189 THR A CA 1
ATOM 1478 C C . THR A 1 189 ? 31.771 30.574 7.800 1.00 77.88 189 THR A C 1
ATOM 1480 O O . THR A 1 189 ? 31.988 30.597 6.594 1.00 77.88 189 THR A O 1
ATOM 1483 N N . ILE A 1 190 ? 30.705 29.955 8.316 1.00 72.31 190 ILE A N 1
ATOM 1484 C CA . ILE A 1 190 ? 29.703 29.263 7.493 1.00 72.31 190 ILE A CA 1
ATOM 1485 C C . ILE A 1 190 ? 28.952 30.256 6.596 1.00 72.31 190 ILE A C 1
ATOM 1487 O O . ILE A 1 190 ? 28.728 29.957 5.427 1.00 72.31 190 ILE A O 1
ATOM 1491 N N . ALA A 1 191 ? 28.605 31.440 7.108 1.00 75.06 191 ALA A N 1
ATOM 1492 C CA . ALA A 1 191 ? 27.967 32.489 6.312 1.00 75.06 191 ALA A CA 1
ATOM 1493 C C . ALA A 1 191 ? 28.861 32.947 5.145 1.00 75.06 191 ALA A C 1
ATOM 1495 O O . ALA A 1 191 ? 28.398 32.998 4.010 1.00 75.06 191 ALA A O 1
ATOM 1496 N N . TYR A 1 192 ? 30.155 33.173 5.401 1.00 81.62 192 TYR A N 1
ATOM 1497 C CA . TYR A 1 192 ? 31.135 33.509 4.363 1.00 81.62 192 TYR A CA 1
ATOM 1498 C C . TYR A 1 192 ? 31.260 32.417 3.286 1.00 81.62 192 TYR A C 1
ATOM 1500 O O . TYR A 1 192 ? 31.254 32.715 2.094 1.00 81.62 192 TYR A O 1
ATOM 1508 N N . LEU A 1 193 ? 31.325 31.142 3.688 1.00 77.06 193 LEU A N 1
ATOM 1509 C CA . LEU A 1 193 ? 31.419 30.023 2.742 1.00 77.06 193 LEU A CA 1
ATOM 1510 C C . LEU A 1 193 ? 30.153 29.879 1.887 1.00 77.06 193 LEU A C 1
ATOM 1512 O O . LEU A 1 193 ? 30.257 29.647 0.685 1.00 77.06 193 LEU A O 1
ATOM 1516 N N . LYS A 1 194 ? 28.968 30.077 2.481 1.00 75.19 194 LYS A N 1
ATOM 1517 C CA . LYS A 1 194 ? 27.696 30.099 1.743 1.00 75.19 194 LYS A CA 1
ATOM 1518 C C . LYS A 1 194 ? 27.630 31.259 0.750 1.00 75.19 194 LYS A C 1
ATOM 1520 O O . LYS A 1 194 ? 27.143 31.079 -0.360 1.00 75.19 194 LYS A O 1
ATOM 1525 N N . GLN A 1 195 ? 28.142 32.428 1.126 1.00 80.19 195 GLN A N 1
ATOM 1526 C CA . GLN A 1 195 ? 28.173 33.589 0.241 1.00 80.19 195 GLN A CA 1
ATOM 1527 C C . GLN A 1 195 ? 29.107 33.365 -0.954 1.00 80.19 195 GLN A C 1
ATOM 1529 O O . GLN A 1 195 ? 28.685 33.554 -2.088 1.00 80.19 195 GLN A O 1
ATOM 1534 N N . GLN A 1 196 ? 30.308 32.826 -0.724 1.00 80.25 196 GLN A N 1
ATOM 1535 C CA . GLN A 1 196 ? 31.222 32.427 -1.802 1.00 80.25 196 GLN A CA 1
ATOM 1536 C C . GLN A 1 196 ? 30.604 31.384 -2.743 1.00 80.25 196 GLN A C 1
ATOM 1538 O O . GLN A 1 196 ? 30.762 31.478 -3.957 1.00 80.25 196 GLN A O 1
ATOM 1543 N N . GLN A 1 197 ? 29.868 30.410 -2.205 1.00 66.38 197 GLN A N 1
ATOM 1544 C CA . GLN A 1 197 ? 29.168 29.416 -3.017 1.00 66.38 197 GLN A CA 1
ATOM 1545 C C . GLN A 1 197 ? 28.077 30.059 -3.886 1.00 66.38 197 GLN A C 1
ATOM 1547 O O . GLN A 1 197 ? 27.970 29.743 -5.069 1.00 66.38 197 GLN A O 1
ATOM 1552 N N . ASN A 1 198 ? 27.314 31.004 -3.335 1.00 66.56 198 ASN A N 1
ATOM 1553 C CA . ASN A 1 198 ? 26.298 31.743 -4.083 1.00 66.56 198 ASN A CA 1
ATOM 1554 C C . ASN A 1 198 ? 26.905 32.650 -5.164 1.00 66.56 198 ASN A C 1
ATOM 1556 O O . ASN A 1 198 ? 26.346 32.748 -6.256 1.00 66.56 198 ASN A O 1
ATOM 1560 N N . ASP A 1 199 ? 28.051 33.276 -4.895 1.00 70.25 199 ASP A N 1
ATOM 1561 C CA . ASP A 1 199 ? 28.755 34.119 -5.866 1.00 70.25 199 ASP A CA 1
ATOM 1562 C C . ASP A 1 199 ? 29.314 33.286 -7.030 1.00 70.25 199 ASP A C 1
ATOM 1564 O O . ASP A 1 199 ? 29.222 33.699 -8.186 1.00 70.25 199 ASP A O 1
ATOM 1568 N N . LEU A 1 200 ? 29.793 32.066 -6.759 1.00 61.19 200 LEU A N 1
ATOM 1569 C CA . LEU A 1 200 ? 30.206 31.108 -7.792 1.00 61.19 200 LEU A CA 1
ATOM 1570 C C . LEU A 1 200 ? 29.023 30.626 -8.643 1.00 61.19 200 LEU A C 1
ATOM 1572 O O . LEU A 1 200 ? 29.142 30.527 -9.864 1.00 61.19 200 LEU A O 1
ATOM 1576 N N . VAL A 1 201 ? 27.865 30.377 -8.024 1.00 58.12 201 VAL A N 1
ATOM 1577 C CA . VAL A 1 201 ? 26.629 30.006 -8.737 1.00 58.12 201 VAL A CA 1
ATOM 1578 C C . VAL A 1 201 ? 26.118 31.161 -9.605 1.00 58.12 201 VAL A C 1
ATOM 1580 O O . VAL A 1 201 ? 25.659 30.931 -10.724 1.00 58.12 201 VAL A O 1
ATOM 1583 N N . LYS A 1 202 ? 26.244 32.410 -9.140 1.00 56.75 202 LYS A N 1
ATOM 1584 C CA . LYS A 1 202 ? 25.917 33.605 -9.934 1.00 56.75 202 LYS A CA 1
ATOM 1585 C C . LYS A 1 202 ? 26.891 33.811 -11.095 1.00 56.75 202 LYS A C 1
ATOM 1587 O O . LYS A 1 202 ? 26.442 34.083 -12.204 1.00 56.75 202 LYS A O 1
ATOM 1592 N N . ALA A 1 203 ? 28.193 33.625 -10.872 1.00 54.56 203 ALA A N 1
ATOM 1593 C CA . ALA A 1 203 ? 29.212 33.725 -11.918 1.00 54.56 203 ALA A CA 1
ATOM 1594 C C . ALA A 1 203 ? 29.055 32.639 -13.001 1.00 54.56 203 ALA A C 1
ATOM 1596 O O . ALA A 1 203 ? 29.329 32.889 -14.171 1.00 54.56 203 ALA A O 1
ATOM 1597 N N . ALA A 1 204 ? 28.550 31.456 -12.639 1.00 49.66 204 ALA A N 1
ATOM 1598 C CA . ALA A 1 204 ? 28.269 30.372 -13.580 1.00 49.66 204 ALA A CA 1
ATOM 1599 C C . ALA A 1 204 ? 27.027 30.610 -14.465 1.00 49.66 204 ALA A C 1
ATOM 1601 O O . ALA A 1 204 ? 26.805 29.849 -15.408 1.00 49.66 204 ALA A O 1
ATOM 1602 N N . ARG A 1 205 ? 26.212 31.643 -14.190 1.00 45.84 205 ARG A N 1
ATOM 1603 C CA . ARG A 1 205 ? 24.931 31.867 -14.882 1.00 45.84 205 ARG A CA 1
ATOM 1604 C C . ARG A 1 205 ? 25.008 32.703 -16.161 1.00 45.84 205 ARG A C 1
ATOM 1606 O O . ARG A 1 205 ? 23.984 32.826 -16.819 1.00 45.84 205 ARG A O 1
ATOM 1613 N N . PHE A 1 206 ? 26.177 33.208 -16.564 1.00 39.94 206 PHE A N 1
ATOM 1614 C CA . PHE A 1 206 ? 26.316 33.910 -17.846 1.00 39.94 206 PHE A CA 1
ATOM 1615 C C . PHE A 1 206 ? 27.684 33.687 -18.501 1.00 39.94 206 PHE A C 1
ATOM 1617 O O . PHE A 1 206 ? 28.695 34.220 -18.048 1.00 39.94 206 PHE A O 1
ATOM 1624 N N . PRO A 1 207 ? 27.696 32.987 -19.645 1.00 36.94 207 PRO A N 1
ATOM 1625 C CA . PRO A 1 207 ? 28.430 33.497 -20.790 1.00 36.94 207 PRO A CA 1
ATOM 1626 C C . PRO A 1 207 ? 27.519 33.575 -22.023 1.00 36.94 207 PRO A C 1
ATOM 1628 O O . PRO A 1 207 ? 26.862 32.606 -22.397 1.00 36.94 207 PRO A O 1
ATOM 1631 N N . ASN A 1 208 ? 27.583 34.738 -22.673 1.00 36.12 208 ASN A N 1
ATOM 1632 C CA . ASN A 1 208 ? 27.050 35.091 -23.995 1.00 36.12 208 ASN A CA 1
ATOM 1633 C C . ASN A 1 208 ? 25.622 35.663 -24.033 1.00 36.12 208 ASN A C 1
ATOM 1635 O O . ASN A 1 208 ? 24.661 35.000 -24.403 1.00 36.12 208 ASN A O 1
ATOM 1639 N N . GLY A 1 209 ? 25.549 36.964 -23.738 1.00 37.69 209 GLY A N 1
ATOM 1640 C CA . GLY A 1 209 ? 25.019 37.954 -24.679 1.00 37.69 209 GLY A CA 1
ATOM 1641 C C . GLY A 1 209 ? 23.592 37.760 -25.187 1.00 37.69 209 GLY A C 1
ATOM 1642 O O . GLY A 1 209 ? 23.404 37.429 -26.351 1.00 37.69 209 GLY A O 1
ATOM 1643 N N . CYS A 1 210 ? 22.615 38.106 -24.354 1.00 26.70 210 CYS A N 1
ATOM 1644 C CA . CYS A 1 210 ? 21.402 38.814 -24.767 1.00 26.70 210 CYS A CA 1
ATOM 1645 C C . CYS A 1 210 ? 21.029 39.770 -23.626 1.00 26.70 210 CYS A C 1
ATOM 1647 O O . CYS A 1 210 ? 20.872 39.345 -22.482 1.00 26.70 210 CYS A O 1
ATOM 1649 N N . HIS A 1 211 ? 20.990 41.067 -23.932 1.00 32.78 211 HIS A N 1
ATOM 1650 C CA . HIS A 1 211 ? 20.622 42.129 -22.997 1.00 32.78 211 HIS A CA 1
ATOM 1651 C C . HIS A 1 211 ? 19.096 42.192 -22.785 1.00 32.78 211 HIS A C 1
ATOM 1653 O O . HIS A 1 211 ? 18.341 41.664 -23.603 1.00 32.78 211 HIS A O 1
ATOM 1659 N N . PRO A 1 212 ? 18.653 42.795 -21.668 1.00 30.86 212 PRO A N 1
ATOM 1660 C CA . PRO A 1 212 ? 17.346 42.563 -21.074 1.00 30.86 212 PRO A CA 1
ATOM 1661 C C . PRO A 1 212 ? 16.273 43.485 -21.657 1.00 30.86 212 PRO A C 1
ATOM 1663 O O . PRO A 1 212 ? 16.525 44.661 -21.910 1.00 30.86 212 PRO A O 1
ATOM 1666 N N . ILE A 1 213 ? 15.050 42.970 -21.782 1.00 27.78 213 ILE A N 1
ATOM 1667 C CA . ILE A 1 213 ? 13.861 43.821 -21.735 1.00 27.78 213 ILE A CA 1
ATOM 1668 C C . ILE A 1 213 ? 13.470 43.889 -20.262 1.00 27.78 213 ILE A C 1
ATOM 1670 O O . ILE A 1 213 ? 12.948 42.931 -19.695 1.00 27.78 213 ILE A O 1
ATOM 1674 N N . GLU A 1 214 ? 13.820 45.007 -19.632 1.00 28.92 214 GLU A N 1
ATOM 1675 C CA . GLU A 1 214 ? 13.331 45.378 -18.313 1.00 28.92 214 GLU A CA 1
ATOM 1676 C C . GLU A 1 214 ? 11.835 45.669 -18.386 1.00 28.92 214 GLU A C 1
ATOM 1678 O O . GLU A 1 214 ? 11.382 46.558 -19.104 1.00 28.92 214 GLU A O 1
ATOM 1683 N N . THR A 1 215 ? 11.059 44.935 -17.606 1.00 26.61 215 THR A N 1
ATOM 1684 C CA . THR A 1 215 ? 9.955 45.465 -16.800 1.00 26.61 215 THR A CA 1
ATOM 1685 C C . THR A 1 215 ? 9.553 44.373 -15.814 1.00 26.61 215 THR A C 1
ATOM 1687 O O . THR A 1 215 ? 9.829 43.204 -16.060 1.00 26.61 215 THR A O 1
ATOM 1690 N N . TRP A 1 216 ? 8.924 44.765 -14.705 1.00 25.59 216 TRP A N 1
ATOM 1691 C CA . TRP A 1 216 ? 8.478 43.932 -13.573 1.00 25.59 216 TRP A CA 1
ATOM 1692 C C . TRP A 1 216 ? 9.464 43.802 -12.398 1.00 25.59 216 TRP A C 1
ATOM 1694 O O . TRP A 1 216 ? 9.900 42.722 -12.012 1.00 25.59 216 TRP A O 1
ATOM 1704 N N . LEU A 1 217 ? 9.711 44.942 -11.746 1.00 29.38 217 LEU A N 1
ATOM 1705 C CA . LEU A 1 217 ? 9.779 45.023 -10.284 1.00 29.38 217 LEU A CA 1
ATOM 1706 C C . LEU A 1 217 ? 8.591 45.864 -9.802 1.00 29.38 217 LEU A C 1
ATOM 1708 O O . LEU A 1 217 ? 8.657 47.088 -9.799 1.00 29.38 217 LEU A O 1
ATOM 1712 N N . ALA A 1 218 ? 7.507 45.188 -9.431 1.00 26.52 218 ALA A N 1
ATOM 1713 C CA . ALA A 1 218 ? 6.521 45.643 -8.452 1.00 26.52 218 ALA A CA 1
ATOM 1714 C C . ALA A 1 218 ? 5.626 44.443 -8.113 1.00 26.52 218 ALA A C 1
ATOM 1716 O O . ALA A 1 218 ? 4.651 44.162 -8.803 1.00 26.52 218 ALA A O 1
ATOM 1717 N N . LEU A 1 219 ? 6.014 43.702 -7.075 1.00 28.45 219 LEU A N 1
ATOM 1718 C CA . LEU A 1 219 ? 5.081 42.856 -6.334 1.00 28.45 219 LEU A CA 1
ATOM 1719 C C . LEU A 1 219 ? 4.099 43.768 -5.585 1.00 28.45 219 LEU A C 1
ATOM 1721 O O . LEU A 1 219 ? 4.487 44.844 -5.120 1.00 28.45 219 LEU A O 1
ATOM 1725 N N . PRO A 1 220 ? 2.867 43.294 -5.391 1.00 27.56 220 PRO A N 1
ATOM 1726 C CA . PRO A 1 220 ? 2.444 43.092 -4.019 1.00 27.56 220 PRO A CA 1
ATOM 1727 C C . PRO A 1 220 ? 2.114 41.624 -3.756 1.00 27.56 220 PRO A C 1
ATOM 1729 O O . PRO A 1 220 ? 1.777 40.857 -4.656 1.00 27.56 220 PRO A O 1
ATOM 1732 N N . ASP A 1 221 ? 2.289 41.274 -2.490 1.00 38.78 221 ASP A N 1
ATOM 1733 C CA . ASP A 1 221 ? 2.106 39.964 -1.888 1.00 38.78 221 ASP A CA 1
ATOM 1734 C C . ASP A 1 221 ? 0.777 39.293 -2.267 1.00 38.78 221 ASP A C 1
ATOM 1736 O O . ASP A 1 221 ? -0.286 39.908 -2.182 1.00 38.78 221 ASP A O 1
ATOM 1740 N N . LEU A 1 222 ? 0.838 37.999 -2.599 1.00 27.66 222 LEU A N 1
ATOM 1741 C CA . LEU A 1 222 ? -0.306 37.094 -2.505 1.00 27.66 222 LEU A CA 1
ATOM 1742 C C . LEU A 1 222 ? 0.155 35.708 -2.042 1.00 27.66 222 LEU A C 1
ATOM 1744 O O . LEU A 1 222 ? 0.606 34.856 -2.807 1.00 27.66 222 LEU A O 1
ATOM 1748 N N . GLU A 1 223 ? 0.037 35.523 -0.733 1.00 34.16 223 GLU A N 1
ATOM 1749 C CA . GLU A 1 223 ? -0.386 34.268 -0.129 1.00 34.16 223 GLU A CA 1
ATOM 1750 C C . GLU A 1 223 ? -1.832 33.972 -0.594 1.00 34.16 223 GLU A C 1
ATOM 1752 O O . GLU A 1 223 ? -2.605 34.899 -0.831 1.00 34.16 223 GLU A O 1
ATOM 1757 N N . THR A 1 224 ? -2.201 32.689 -0.683 1.00 38.75 224 THR A N 1
ATOM 1758 C CA . THR A 1 224 ? -3.570 32.159 -0.893 1.00 38.75 224 THR A CA 1
ATOM 1759 C C . THR A 1 224 ? -4.255 32.432 -2.245 1.00 38.75 224 THR A C 1
ATOM 1761 O O . THR A 1 224 ? -4.904 33.451 -2.396 1.00 38.75 224 THR A O 1
ATOM 1764 N N . ASP A 1 225 ? -4.191 31.476 -3.189 1.00 28.56 225 ASP A N 1
ATOM 1765 C CA . ASP A 1 225 ? -5.283 31.190 -4.155 1.00 28.56 225 ASP A CA 1
ATOM 1766 C C . ASP A 1 225 ? -5.001 29.925 -4.998 1.00 28.56 225 ASP A C 1
ATOM 1768 O O . ASP A 1 225 ? -4.750 29.975 -6.198 1.00 28.56 225 ASP A O 1
ATOM 1772 N N . LEU A 1 226 ? -5.026 28.746 -4.364 1.00 31.72 226 LEU A N 1
ATOM 1773 C CA . LEU A 1 226 ? -5.059 27.458 -5.090 1.00 31.72 226 LEU A CA 1
ATOM 1774 C C . LEU A 1 226 ? -6.045 26.432 -4.505 1.00 31.72 226 LEU A C 1
ATOM 1776 O O . LEU A 1 226 ? -6.073 25.287 -4.936 1.00 31.72 226 LEU A O 1
ATOM 1780 N N . PHE A 1 227 ? -6.903 26.856 -3.573 1.00 32.81 227 PHE A N 1
ATOM 1781 C CA . PHE A 1 227 ? -8.025 26.063 -3.058 1.00 32.81 227 PHE A CA 1
ATOM 1782 C C . PHE A 1 227 ? -9.213 26.977 -2.741 1.00 32.81 227 PHE A C 1
ATOM 1784 O O . PHE A 1 227 ? -9.574 27.197 -1.587 1.00 32.81 227 PHE A O 1
ATOM 1791 N N . LYS A 1 228 ? -9.806 27.561 -3.784 1.00 27.00 228 LYS A N 1
ATOM 1792 C CA . LYS A 1 228 ? -11.097 28.256 -3.711 1.00 27.00 228 LYS A CA 1
ATOM 1793 C C . LYS A 1 228 ? -11.773 28.254 -5.081 1.00 27.00 228 LYS A C 1
ATOM 1795 O O . LYS A 1 228 ? -12.038 29.292 -5.653 1.00 27.00 228 LYS A O 1
ATOM 1800 N N . ASP A 1 229 ? -12.065 27.064 -5.593 1.00 27.00 229 ASP A N 1
ATOM 1801 C CA . ASP A 1 229 ? -12.963 26.919 -6.749 1.00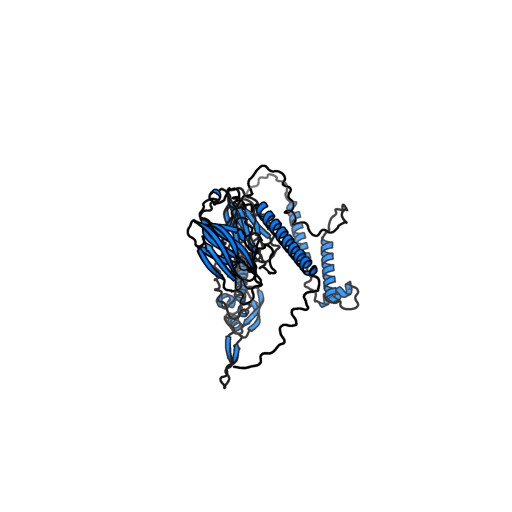 27.00 229 ASP A CA 1
ATOM 1802 C C . ASP A 1 229 ? -13.957 25.762 -6.557 1.00 27.00 229 ASP A C 1
ATOM 1804 O O . ASP A 1 229 ? -14.300 25.011 -7.462 1.00 27.00 229 ASP A O 1
ATOM 1808 N N . GLN A 1 230 ? -14.465 25.636 -5.326 1.00 29.88 230 GLN A N 1
ATOM 1809 C CA . GLN A 1 230 ? -15.671 24.853 -5.030 1.00 29.88 230 GLN A CA 1
ATOM 1810 C C . GLN A 1 230 ? -16.584 25.584 -4.033 1.00 29.88 230 GLN A C 1
ATOM 1812 O O . GLN A 1 230 ? -17.181 25.001 -3.134 1.00 29.88 230 GLN A O 1
ATOM 1817 N N . LYS A 1 231 ? -16.671 26.906 -4.182 1.00 30.02 231 LYS A N 1
ATOM 1818 C CA . LYS A 1 231 ? -17.686 27.764 -3.564 1.00 30.02 231 LYS A CA 1
ATOM 1819 C C . LYS A 1 231 ? -17.877 28.976 -4.465 1.00 30.02 231 LYS A C 1
ATOM 1821 O O . LYS A 1 231 ? -17.387 30.041 -4.145 1.00 30.02 231 LYS A O 1
ATOM 1826 N N . ASP A 1 232 ? -18.544 28.783 -5.595 1.00 26.03 232 ASP A N 1
ATOM 1827 C CA . ASP A 1 232 ? -19.451 29.789 -6.145 1.00 26.03 232 ASP A CA 1
ATOM 1828 C C . ASP A 1 232 ? -20.318 29.152 -7.233 1.00 26.03 232 ASP A C 1
ATOM 1830 O O . ASP A 1 232 ? -19.860 28.680 -8.271 1.00 26.03 232 ASP A O 1
ATOM 1834 N N . GLY A 1 233 ? -21.619 29.090 -6.953 1.00 35.28 233 GLY A N 1
ATOM 1835 C CA . GLY A 1 233 ? -22.613 28.589 -7.885 1.00 35.28 233 GLY A CA 1
ATOM 1836 C C . GLY A 1 233 ? -22.782 29.545 -9.059 1.00 35.28 233 GLY A C 1
ATOM 1837 O O . GLY A 1 233 ? -23.568 30.484 -8.973 1.00 35.28 233 GLY A O 1
ATOM 1838 N N . ARG A 1 234 ? -22.106 29.268 -10.177 1.00 28.02 234 ARG A N 1
ATOM 1839 C CA . ARG A 1 234 ? -22.521 29.707 -11.518 1.00 28.02 234 ARG A CA 1
ATOM 1840 C C . ARG A 1 234 ? -22.233 28.613 -12.539 1.00 28.02 234 ARG A C 1
ATOM 1842 O O . ARG A 1 234 ? -21.144 28.505 -13.086 1.00 28.02 234 ARG A O 1
ATOM 1849 N N . ILE A 1 235 ? -23.260 27.808 -12.792 1.00 32.88 235 ILE A N 1
ATOM 1850 C CA . ILE A 1 235 ? -23.287 26.803 -13.852 1.00 32.88 235 ILE A CA 1
ATOM 1851 C C . ILE A 1 235 ? -23.383 27.531 -15.196 1.00 32.88 235 ILE A C 1
ATOM 1853 O O . ILE A 1 235 ? -24.402 28.149 -15.507 1.00 32.88 235 ILE A O 1
ATOM 1857 N N . GLY A 1 236 ? -22.321 27.431 -15.997 1.00 27.86 236 GLY A N 1
ATOM 1858 C CA . GLY A 1 236 ? -22.416 27.551 -17.446 1.00 27.86 236 GLY A CA 1
ATOM 1859 C C . GLY A 1 236 ? -23.247 26.382 -17.972 1.00 27.86 236 GLY A C 1
ATOM 1860 O O . GLY A 1 236 ? -22.937 25.219 -17.725 1.00 27.86 236 GLY A O 1
ATOM 1861 N N . SER A 1 237 ? -24.348 26.707 -18.640 1.00 31.42 237 SER A N 1
ATOM 1862 C CA . SER A 1 237 ? -25.328 25.770 -19.176 1.00 31.42 237 SER A CA 1
ATOM 1863 C C . SER A 1 237 ? -24.702 24.767 -20.150 1.00 31.42 237 SER A C 1
ATOM 1865 O O . SER A 1 237 ? -24.329 25.129 -21.266 1.00 31.42 237 SER A O 1
ATOM 1867 N N . THR A 1 238 ? -24.670 23.497 -19.753 1.00 30.42 238 THR A N 1
ATOM 1868 C CA . THR A 1 238 ? -24.599 22.341 -20.655 1.00 30.42 238 THR A CA 1
ATOM 1869 C C . THR A 1 238 ? -25.915 21.559 -20.548 1.00 30.42 238 THR A C 1
ATOM 1871 O O . THR A 1 238 ? -26.565 21.589 -19.497 1.00 30.42 238 THR A O 1
ATOM 1874 N N . PRO A 1 239 ? -26.399 20.950 -21.642 1.00 33.66 239 PRO A N 1
ATOM 1875 C CA . PRO A 1 239 ? -27.775 20.481 -21.722 1.00 33.66 239 PRO A CA 1
ATOM 1876 C C . PRO A 1 239 ? -27.987 19.193 -20.912 1.00 33.66 239 PRO A C 1
ATOM 1878 O O . PRO A 1 239 ? -27.354 18.177 -21.158 1.00 33.66 239 PRO A O 1
ATOM 1881 N N . HIS A 1 240 ? -28.934 19.276 -19.977 1.00 32.84 240 HIS A N 1
ATOM 1882 C CA . HIS A 1 240 ? -29.759 18.205 -19.409 1.00 32.84 240 HIS A CA 1
ATOM 1883 C C . HIS A 1 240 ? -29.073 16.914 -18.897 1.00 32.84 240 HIS A C 1
ATOM 1885 O O . HIS A 1 240 ? -28.976 15.914 -19.596 1.00 32.84 240 HIS A O 1
ATOM 1891 N N . GLY A 1 241 ? -28.859 16.867 -17.576 1.00 32.50 241 GLY A N 1
ATOM 1892 C CA . GLY A 1 241 ? -29.740 16.024 -16.753 1.00 32.50 241 GLY A CA 1
ATOM 1893 C C . GLY A 1 241 ? -29.276 14.631 -16.318 1.00 32.50 241 GLY A C 1
ATOM 1894 O O . GLY A 1 241 ? -30.143 13.812 -16.025 1.00 32.50 241 GLY A O 1
ATOM 1895 N N . VAL A 1 242 ? -27.974 14.356 -16.199 1.00 28.52 242 VAL A N 1
ATOM 1896 C CA . VAL A 1 242 ? -27.476 13.158 -15.490 1.00 28.52 242 VAL A CA 1
ATOM 1897 C C . VAL A 1 242 ? -26.369 13.594 -14.519 1.00 28.52 242 VAL A C 1
ATOM 1899 O O . VAL A 1 242 ? -25.417 14.233 -14.970 1.00 28.52 242 VAL A O 1
ATOM 1902 N N . PRO A 1 243 ? -26.476 13.344 -13.196 1.00 29.73 243 PRO A N 1
ATOM 1903 C CA . PRO A 1 243 ? -25.362 13.596 -12.281 1.00 29.73 243 PRO A CA 1
ATOM 1904 C C . PRO A 1 243 ? -24.147 12.755 -12.704 1.00 29.73 243 PRO A C 1
ATOM 1906 O O . PRO A 1 243 ? -24.339 11.659 -13.236 1.00 29.73 243 PRO A O 1
ATOM 1909 N N . PRO A 1 244 ? -22.907 13.240 -12.506 1.00 34.69 244 PRO A N 1
ATOM 1910 C CA . PRO A 1 244 ? -21.721 12.483 -12.877 1.00 34.69 244 PRO A CA 1
ATOM 1911 C C . PRO A 1 244 ? -21.753 11.138 -12.156 1.00 34.69 244 PRO A C 1
ATOM 1913 O O . PRO A 1 244 ? -21.835 11.074 -10.931 1.00 34.69 244 PRO A O 1
ATOM 1916 N N . ILE A 1 245 ? -21.748 10.064 -12.936 1.00 48.47 245 ILE A N 1
ATOM 1917 C CA . ILE A 1 245 ? -21.650 8.717 -12.403 1.00 48.47 245 ILE A CA 1
ATOM 1918 C C . ILE A 1 245 ? -20.257 8.599 -11.775 1.00 48.47 245 ILE A C 1
ATOM 1920 O O . ILE A 1 245 ? -19.260 8.785 -12.474 1.00 48.47 245 ILE A O 1
ATOM 1924 N N . MET A 1 246 ? -20.188 8.357 -10.463 1.00 65.19 246 MET A N 1
ATOM 1925 C CA . MET A 1 246 ? -18.923 8.110 -9.761 1.00 65.19 246 MET A CA 1
ATOM 1926 C C . MET A 1 246 ? -18.209 6.921 -10.414 1.00 65.19 246 MET A C 1
ATOM 1928 O O . MET A 1 246 ? -18.842 5.933 -10.798 1.00 65.19 246 MET A O 1
ATOM 1932 N N . ALA A 1 247 ? -16.897 7.041 -10.610 1.00 83.69 247 ALA A N 1
ATOM 1933 C CA . ALA A 1 247 ? -16.133 6.061 -11.372 1.00 83.69 247 ALA A CA 1
ATOM 1934 C C . ALA A 1 247 ? -15.951 4.772 -10.554 1.00 83.69 247 ALA A C 1
ATOM 1936 O O . ALA A 1 247 ? -15.338 4.801 -9.489 1.00 83.69 247 ALA A O 1
ATOM 1937 N N . VAL A 1 248 ? -16.441 3.638 -11.063 1.00 92.50 248 VAL A N 1
ATOM 1938 C CA . VAL A 1 248 ? -16.213 2.327 -10.436 1.00 92.50 248 VAL A CA 1
ATOM 1939 C C . VAL A 1 248 ? -14.748 1.940 -10.608 1.00 92.50 248 VAL A C 1
ATOM 1941 O O . VAL A 1 248 ? -14.205 2.019 -11.712 1.00 92.50 248 VAL A O 1
ATOM 1944 N N . ARG A 1 249 ? -14.101 1.522 -9.521 1.00 95.75 249 ARG A N 1
ATOM 1945 C CA . ARG A 1 249 ? -12.680 1.169 -9.494 1.00 95.75 249 ARG A CA 1
ATOM 1946 C C . ARG A 1 249 ? -12.478 -0.211 -8.891 1.00 95.75 249 ARG A C 1
ATOM 1948 O O . ARG A 1 249 ? -13.170 -0.574 -7.945 1.00 95.75 249 ARG A O 1
ATOM 1955 N N . TYR A 1 250 ? -11.514 -0.960 -9.409 1.00 97.00 250 TYR A N 1
ATOM 1956 C CA . TYR A 1 250 ? -11.085 -2.225 -8.814 1.00 97.00 250 TYR A CA 1
ATOM 1957 C C . TYR A 1 250 ? -9.584 -2.219 -8.552 1.00 97.00 250 TYR A C 1
ATOM 1959 O O . TYR A 1 250 ? -8.829 -1.516 -9.231 1.00 97.00 250 TYR A O 1
ATOM 1967 N N . VAL A 1 251 ? -9.176 -2.980 -7.543 1.00 97.06 251 VAL A N 1
ATOM 1968 C CA . VAL A 1 251 ? -7.797 -3.054 -7.061 1.00 97.06 251 VAL A CA 1
ATOM 1969 C C . VAL A 1 251 ? -7.136 -4.362 -7.492 1.00 97.06 251 VAL A C 1
ATOM 1971 O O . VAL A 1 251 ? -7.787 -5.402 -7.571 1.00 97.06 251 VAL A O 1
ATOM 1974 N N . ILE A 1 252 ? -5.842 -4.287 -7.791 1.00 97.06 252 ILE A N 1
ATOM 1975 C CA . ILE A 1 252 ? -4.959 -5.415 -8.077 1.00 97.06 252 ILE A CA 1
ATOM 1976 C C . ILE A 1 252 ? -3.787 -5.337 -7.109 1.00 97.06 252 ILE A C 1
ATOM 1978 O O . ILE A 1 252 ? -2.997 -4.394 -7.166 1.00 97.06 252 ILE A O 1
ATOM 1982 N N . ASP A 1 253 ? -3.723 -6.327 -6.229 1.00 95.69 253 ASP A N 1
ATOM 1983 C CA . ASP A 1 253 ? -2.698 -6.502 -5.202 1.00 95.69 253 ASP A CA 1
ATOM 1984 C C . ASP A 1 253 ? -1.310 -6.758 -5.812 1.00 95.69 253 ASP A C 1
ATOM 1986 O O . ASP A 1 253 ? -1.202 -7.340 -6.899 1.00 95.69 253 ASP A O 1
ATOM 1990 N N . ASP A 1 254 ? -0.240 -6.354 -5.127 1.00 94.88 254 ASP A N 1
ATOM 1991 C CA . ASP A 1 254 ? 1.130 -6.601 -5.582 1.00 94.88 254 ASP A CA 1
ATOM 1992 C C . ASP A 1 254 ? 1.478 -8.094 -5.658 1.00 94.88 254 ASP A C 1
ATOM 1994 O O . ASP A 1 254 ? 2.307 -8.485 -6.478 1.00 94.88 254 ASP A O 1
ATOM 1998 N N . GLN A 1 255 ? 0.812 -8.950 -4.882 1.00 94.12 255 GLN A N 1
ATOM 1999 C CA . GLN A 1 255 ? 0.986 -10.401 -4.959 1.00 94.12 255 GLN A CA 1
ATOM 2000 C C . GLN A 1 255 ? 0.040 -11.074 -5.970 1.00 94.12 255 GLN A C 1
ATOM 2002 O O . GLN A 1 255 ? -0.041 -12.302 -6.005 1.00 94.12 255 GLN A O 1
ATOM 2007 N N . SER A 1 256 ? -0.680 -10.311 -6.802 1.00 94.94 256 SER A N 1
ATOM 2008 C CA . SER A 1 256 ? -1.574 -10.875 -7.819 1.00 94.94 256 SER A CA 1
ATOM 2009 C C . SER A 1 256 ? -0.809 -11.612 -8.924 1.00 94.94 256 SER A C 1
ATOM 2011 O O . SER A 1 256 ? 0.098 -11.060 -9.549 1.00 94.94 256 SER A O 1
ATOM 2013 N N . ASP A 1 257 ? -1.267 -12.820 -9.263 1.00 94.12 257 ASP A N 1
ATOM 2014 C CA . ASP A 1 257 ? -0.750 -13.608 -10.393 1.00 94.12 257 ASP A CA 1
ATOM 2015 C C . ASP A 1 257 ? -0.990 -12.938 -11.765 1.00 94.12 257 ASP A C 1
ATOM 2017 O O . ASP A 1 257 ? -0.371 -13.311 -12.766 1.00 94.12 257 ASP A O 1
ATOM 2021 N N . GLU A 1 258 ? -1.880 -11.940 -11.840 1.00 94.50 258 GLU A N 1
ATOM 2022 C CA . GLU A 1 258 ? -2.107 -11.143 -13.053 1.00 94.50 258 GLU A CA 1
ATOM 2023 C C . GLU A 1 258 ? -0.988 -10.120 -13.303 1.00 94.50 258 GLU A C 1
ATOM 2025 O O . GLU A 1 258 ? -0.833 -9.615 -14.423 1.00 94.50 258 GLU A O 1
ATOM 2030 N N . LEU A 1 259 ? -0.195 -9.807 -12.274 1.00 95.75 259 LEU A N 1
ATOM 2031 C CA . LEU A 1 259 ? 0.906 -8.868 -12.374 1.00 95.75 259 LEU A CA 1
ATOM 2032 C C . LEU A 1 259 ? 2.166 -9.567 -12.892 1.00 95.75 259 LEU A C 1
ATOM 2034 O O . LEU A 1 259 ? 2.685 -10.524 -12.319 1.00 95.75 259 LEU A O 1
ATOM 2038 N N . ARG A 1 260 ? 2.734 -9.038 -13.976 1.00 96.88 260 ARG A N 1
ATOM 2039 C CA . ARG A 1 260 ? 3.972 -9.561 -14.548 1.00 96.88 260 ARG A CA 1
ATOM 2040 C C . ARG A 1 260 ? 5.166 -8.722 -14.118 1.00 96.88 260 ARG A C 1
ATOM 2042 O O . ARG A 1 260 ? 5.426 -7.668 -14.698 1.00 96.88 260 ARG A O 1
ATOM 2049 N N . TYR A 1 261 ? 5.965 -9.233 -13.191 1.00 95.75 261 TYR A N 1
ATOM 2050 C CA . TYR A 1 261 ? 7.267 -8.646 -12.874 1.00 95.75 261 TYR A CA 1
ATOM 2051 C C . TYR A 1 261 ? 8.287 -8.895 -13.996 1.00 95.75 261 TYR A C 1
ATOM 2053 O O . TYR A 1 261 ? 8.450 -10.010 -14.495 1.00 95.75 261 TYR A O 1
ATOM 2061 N N . LEU A 1 262 ? 8.953 -7.826 -14.430 1.00 94.88 262 LEU A N 1
ATOM 2062 C CA . LEU A 1 262 ? 9.872 -7.798 -15.576 1.00 94.88 262 LEU A CA 1
ATOM 2063 C C . LEU A 1 262 ? 11.349 -7.885 -15.162 1.00 94.88 262 LEU A C 1
ATOM 2065 O O . LEU A 1 262 ? 12.222 -8.069 -16.009 1.00 94.88 262 LEU A O 1
ATOM 2069 N N . CYS A 1 263 ? 11.619 -7.782 -13.866 1.00 91.69 263 CYS A N 1
ATOM 2070 C CA . CYS A 1 263 ? 12.935 -7.869 -13.252 1.00 91.69 263 CYS A CA 1
ATOM 2071 C C . CYS A 1 263 ? 12.835 -8.611 -11.902 1.00 91.69 263 CYS A C 1
ATOM 2073 O O . CYS A 1 263 ? 11.724 -8.846 -11.418 1.00 91.69 263 CYS A O 1
ATOM 2075 N N . PRO A 1 264 ? 13.961 -8.999 -11.279 1.00 92.56 264 PRO A N 1
ATOM 2076 C CA . PRO A 1 264 ? 13.960 -9.589 -9.947 1.00 92.56 264 PRO A CA 1
ATOM 2077 C C . PRO A 1 264 ? 13.344 -8.656 -8.898 1.00 92.56 264 PRO A C 1
ATOM 2079 O O . PRO A 1 264 ? 13.694 -7.479 -8.801 1.00 92.56 264 PRO A O 1
ATOM 2082 N N . ILE A 1 265 ? 12.454 -9.212 -8.081 1.00 92.75 265 ILE A N 1
ATOM 2083 C CA . ILE A 1 265 ? 11.732 -8.504 -7.023 1.00 92.75 265 ILE A CA 1
ATOM 2084 C C . ILE A 1 265 ? 11.946 -9.138 -5.651 1.00 92.75 265 ILE A C 1
ATOM 2086 O O . ILE A 1 265 ? 12.423 -10.269 -5.535 1.00 92.75 265 ILE A O 1
ATOM 2090 N N . MET A 1 266 ? 11.577 -8.394 -4.615 1.00 92.94 266 MET A N 1
ATOM 2091 C CA . MET A 1 266 ? 11.549 -8.820 -3.224 1.00 92.94 266 MET A CA 1
ATOM 2092 C C . MET A 1 266 ? 10.162 -8.497 -2.648 1.00 92.94 266 MET A C 1
ATOM 2094 O O . MET A 1 266 ? 9.910 -7.331 -2.340 1.00 92.94 266 MET A O 1
ATOM 2098 N N . PRO A 1 267 ? 9.255 -9.486 -2.560 1.00 92.88 267 PRO A N 1
ATOM 2099 C CA . PRO A 1 267 ? 7.994 -9.331 -1.847 1.00 92.88 267 PRO A CA 1
ATOM 2100 C C . PRO A 1 267 ? 8.241 -9.348 -0.333 1.00 92.88 267 PRO A C 1
ATOM 2102 O O . PRO A 1 267 ? 9.086 -10.103 0.160 1.00 92.88 267 PRO A O 1
ATOM 2105 N N . GLU A 1 268 ? 7.500 -8.529 0.399 1.00 88.94 268 GLU A N 1
ATOM 2106 C CA . GLU A 1 268 ? 7.602 -8.349 1.844 1.00 88.94 268 GLU A CA 1
ATOM 2107 C C . GLU A 1 268 ? 6.217 -8.426 2.494 1.00 88.94 268 GLU A C 1
ATOM 2109 O O . GLU A 1 268 ? 5.197 -8.085 1.899 1.00 88.94 268 GLU A O 1
ATOM 2114 N N . THR A 1 269 ? 6.186 -8.869 3.752 1.00 90.50 269 THR A N 1
ATOM 2115 C CA . THR A 1 269 ? 4.968 -8.896 4.572 1.00 90.50 269 THR A CA 1
ATOM 2116 C C . THR A 1 269 ? 5.125 -7.925 5.734 1.00 90.50 269 THR A C 1
ATOM 2118 O O . THR A 1 269 ? 6.113 -7.977 6.476 1.00 90.50 269 THR A O 1
ATOM 2121 N N . VAL A 1 270 ? 4.139 -7.054 5.919 1.00 83.38 270 VAL A N 1
ATOM 2122 C CA . VAL A 1 270 ? 4.108 -6.012 6.950 1.00 83.38 270 VAL A CA 1
ATOM 2123 C C . VAL A 1 270 ? 2.974 -6.290 7.916 1.00 83.38 270 VAL A C 1
ATOM 2125 O O . VAL A 1 270 ? 1.959 -6.862 7.565 1.00 83.38 270 VAL A O 1
ATOM 2128 N N . SER A 1 271 ? 3.140 -5.917 9.178 1.00 81.31 271 SER A N 1
ATOM 2129 C CA . SER A 1 271 ? 2.059 -6.052 10.149 1.00 81.31 271 SER A CA 1
ATOM 2130 C C . SER A 1 271 ? 1.245 -4.762 10.203 1.00 81.31 271 SER A C 1
ATOM 2132 O O . SER A 1 271 ? 1.759 -3.759 10.693 1.00 81.31 271 SER A O 1
ATOM 2134 N N . GLY A 1 272 ? -0.023 -4.812 9.790 1.00 79.19 272 GLY A N 1
ATOM 2135 C CA . GLY A 1 272 ? -1.018 -3.771 10.068 1.00 79.19 272 GLY A CA 1
ATOM 2136 C C . GLY A 1 272 ? -0.882 -2.503 9.227 1.00 79.19 272 GLY A C 1
ATOM 2137 O O . GLY A 1 272 ? -1.204 -1.428 9.721 1.00 79.19 272 GLY A O 1
ATOM 2138 N N . SER A 1 273 ? -0.367 -2.611 8.003 1.00 85.81 273 SER A N 1
ATOM 2139 C CA . SER A 1 273 ? -0.244 -1.511 7.036 1.00 85.81 273 SER A CA 1
ATOM 2140 C C . SER A 1 273 ? -0.046 -2.087 5.629 1.00 85.81 273 SER A C 1
ATOM 2142 O O . SER A 1 273 ? 0.334 -3.255 5.525 1.00 85.81 273 SER A O 1
ATOM 2144 N N . TYR A 1 274 ? -0.228 -1.262 4.590 1.00 88.75 274 TYR A N 1
ATOM 2145 C CA . TYR A 1 274 ? -0.305 -1.648 3.170 1.00 88.75 274 TYR A CA 1
ATOM 2146 C C . TYR A 1 274 ? -1.538 -2.498 2.832 1.00 88.75 274 TYR A C 1
ATOM 2148 O O . TYR A 1 274 ? -2.143 -3.131 3.710 1.00 88.75 274 TYR A O 1
ATOM 2156 N N . TYR A 1 275 ? -1.947 -2.493 1.562 1.00 91.31 275 TYR A N 1
ATOM 2157 C CA . TYR A 1 275 ? -3.047 -3.340 1.121 1.00 91.31 275 TYR A CA 1
ATOM 2158 C C . TYR A 1 275 ? -2.676 -4.808 1.350 1.00 91.31 275 TYR A C 1
ATOM 2160 O O . TYR A 1 275 ? -1.552 -5.239 1.126 1.00 91.31 275 TYR A O 1
ATOM 2168 N N . ASN A 1 276 ? -3.607 -5.552 1.946 1.00 90.81 276 ASN A N 1
ATOM 2169 C CA . ASN A 1 276 ? -3.424 -6.959 2.302 1.00 90.81 276 ASN A CA 1
ATOM 2170 C C . ASN A 1 276 ? -2.129 -7.303 3.083 1.00 90.81 276 ASN A C 1
ATOM 2172 O O . ASN A 1 276 ? -1.701 -8.458 3.101 1.00 90.81 276 ASN A O 1
ATOM 2176 N N . ASN A 1 277 ? -1.546 -6.334 3.804 1.00 90.38 277 ASN A N 1
ATOM 2177 C CA . ASN A 1 277 ? -0.321 -6.509 4.588 1.00 90.38 277 ASN A CA 1
ATOM 2178 C C . ASN A 1 277 ? 0.924 -6.894 3.757 1.00 90.38 277 ASN A C 1
ATOM 2180 O O . ASN A 1 277 ? 1.872 -7.472 4.306 1.00 90.38 277 ASN A O 1
ATOM 2184 N N . THR A 1 278 ? 0.958 -6.578 2.462 1.00 91.88 278 THR A N 1
ATOM 2185 C CA . THR A 1 278 ? 2.088 -6.872 1.569 1.00 91.88 278 THR A CA 1
ATOM 2186 C C . THR A 1 278 ? 2.577 -5.632 0.835 1.00 91.88 278 THR A C 1
ATOM 2188 O O . THR A 1 278 ? 1.889 -4.630 0.724 1.00 91.88 278 THR A O 1
ATOM 2191 N N . TRP A 1 279 ? 3.835 -5.665 0.412 1.00 91.94 279 TRP A N 1
ATOM 2192 C CA . TRP A 1 279 ? 4.356 -4.770 -0.617 1.00 91.94 279 TRP A CA 1
ATOM 2193 C C . TRP A 1 279 ? 5.536 -5.450 -1.290 1.00 91.94 279 TRP A C 1
ATOM 2195 O O . TRP A 1 279 ? 6.183 -6.344 -0.738 1.00 91.94 279 TRP A O 1
ATOM 2205 N N . THR A 1 280 ? 5.872 -4.973 -2.477 1.00 92.44 280 THR A N 1
ATOM 2206 C CA . THR A 1 280 ? 6.960 -5.508 -3.278 1.00 92.44 280 THR A CA 1
ATOM 2207 C C . THR A 1 280 ? 7.942 -4.410 -3.637 1.00 92.44 280 THR A C 1
ATOM 2209 O O . THR A 1 280 ? 7.567 -3.280 -3.946 1.00 92.44 280 THR A O 1
ATOM 2212 N N . THR A 1 281 ? 9.232 -4.740 -3.641 1.00 91.62 281 THR A N 1
ATOM 2213 C CA . THR A 1 281 ? 10.297 -3.862 -4.144 1.00 91.62 281 THR A CA 1
ATOM 2214 C C . THR A 1 281 ? 11.174 -4.546 -5.175 1.00 91.62 281 THR A C 1
ATOM 2216 O O . THR A 1 281 ? 11.070 -5.747 -5.426 1.00 91.62 281 THR A O 1
ATOM 2219 N N . ILE A 1 282 ? 12.039 -3.763 -5.807 1.00 88.50 282 ILE A N 1
ATOM 2220 C CA . ILE A 1 282 ? 13.068 -4.255 -6.717 1.00 88.50 282 ILE A CA 1
ATOM 2221 C C . ILE A 1 282 ? 14.157 -4.974 -5.911 1.00 88.50 282 ILE A C 1
ATOM 2223 O O . ILE A 1 282 ? 14.603 -4.486 -4.872 1.00 88.50 282 ILE A O 1
ATOM 2227 N N . ALA A 1 283 ? 14.604 -6.141 -6.376 1.00 86.75 283 ALA A N 1
ATOM 2228 C CA . ALA A 1 283 ? 15.697 -6.864 -5.721 1.00 86.75 283 ALA A CA 1
ATOM 2229 C C . ALA A 1 283 ? 17.078 -6.364 -6.165 1.00 86.75 283 ALA A C 1
ATOM 2231 O O . ALA A 1 283 ? 18.060 -6.537 -5.440 1.00 86.75 283 ALA A O 1
ATOM 2232 N N . ASP A 1 284 ? 17.158 -5.763 -7.354 1.00 82.56 284 ASP A N 1
ATOM 2233 C CA . ASP A 1 284 ? 18.385 -5.222 -7.916 1.00 82.56 284 ASP A CA 1
ATOM 2234 C C . ASP A 1 284 ? 18.124 -4.088 -8.926 1.00 82.56 284 ASP A C 1
ATOM 2236 O O . ASP A 1 284 ? 16.997 -3.724 -9.264 1.00 82.56 284 ASP A O 1
ATOM 2240 N N . ASP A 1 285 ? 19.227 -3.541 -9.425 1.00 79.31 285 ASP A N 1
ATOM 2241 C CA . ASP A 1 285 ? 19.293 -2.415 -10.346 1.00 79.31 285 ASP A CA 1
ATOM 2242 C C . ASP A 1 285 ? 18.935 -2.770 -11.806 1.00 79.31 285 ASP A C 1
ATOM 2244 O O . ASP A 1 285 ? 19.180 -1.959 -12.703 1.00 79.31 285 ASP A O 1
ATOM 2248 N N . SER A 1 286 ? 18.415 -3.965 -12.104 1.00 84.88 286 SER A N 1
ATOM 2249 C CA . SER A 1 286 ? 17.994 -4.332 -13.468 1.00 84.88 286 SER A CA 1
ATOM 2250 C C . SER A 1 286 ? 16.631 -3.751 -13.859 1.00 84.88 286 SER A C 1
ATOM 2252 O O . SER A 1 286 ? 16.349 -3.616 -15.051 1.00 84.88 286 SER A O 1
ATOM 2254 N N . CYS A 1 287 ? 15.828 -3.316 -12.881 1.00 83.06 287 CYS A N 1
ATOM 2255 C CA . CYS A 1 287 ? 14.488 -2.734 -13.038 1.00 83.06 287 CYS A CA 1
ATOM 2256 C C . CYS A 1 287 ? 14.492 -1.292 -13.603 1.00 83.06 287 CYS A C 1
ATOM 2258 O O . CYS A 1 287 ? 13.798 -0.399 -13.106 1.00 83.06 287 CYS A O 1
ATOM 2260 N N . ARG A 1 288 ? 15.311 -1.034 -14.630 1.00 82.12 288 ARG A N 1
ATOM 2261 C CA . ARG A 1 288 ? 15.522 0.283 -15.254 1.00 82.12 288 ARG A CA 1
ATOM 2262 C C . ARG A 1 288 ? 14.611 0.493 -16.462 1.00 82.12 288 ARG A C 1
ATOM 2264 O O . ARG A 1 288 ? 13.980 -0.433 -16.975 1.00 82.12 288 ARG A O 1
ATOM 2271 N N . ILE A 1 289 ? 14.599 1.728 -16.963 1.00 80.00 289 ILE A N 1
ATOM 2272 C CA . ILE A 1 289 ? 13.988 2.068 -18.252 1.00 80.00 289 ILE A CA 1
ATOM 2273 C C . ILE A 1 289 ? 14.480 1.114 -19.359 1.00 80.00 289 ILE A C 1
ATOM 2275 O O . ILE A 1 289 ? 15.671 0.822 -19.461 1.00 80.00 289 ILE A O 1
ATOM 2279 N N . GLY A 1 290 ? 13.552 0.608 -20.175 1.00 81.25 290 GLY A N 1
ATOM 2280 C CA . GLY A 1 290 ? 13.818 -0.376 -21.231 1.00 81.25 290 GLY A CA 1
ATOM 2281 C C . GLY A 1 290 ? 13.477 -1.817 -20.841 1.00 81.25 290 GLY A C 1
ATOM 2282 O O . GLY A 1 290 ? 12.895 -2.519 -21.664 1.00 81.25 290 GLY A O 1
ATOM 2283 N N . VAL A 1 291 ? 13.759 -2.223 -19.597 1.00 84.69 291 VAL A N 1
ATOM 2284 C CA . VAL A 1 291 ? 13.329 -3.525 -19.047 1.00 84.69 291 VAL A CA 1
ATOM 2285 C C . VAL A 1 291 ? 11.982 -3.379 -18.344 1.00 84.69 291 VAL A C 1
ATOM 2287 O O . VAL A 1 291 ? 11.055 -4.122 -18.644 1.00 84.69 291 VAL A O 1
ATOM 2290 N N . GLY A 1 292 ? 11.845 -2.367 -17.485 1.00 90.38 292 GLY A N 1
ATOM 2291 C CA . GLY A 1 292 ? 10.683 -2.200 -16.617 1.00 90.38 292 GLY A CA 1
ATOM 2292 C C . GLY A 1 292 ? 10.814 -2.960 -15.298 1.00 90.38 292 GLY A C 1
ATOM 2293 O O . GLY A 1 292 ? 11.717 -3.770 -15.107 1.00 90.38 292 GLY A O 1
ATOM 2294 N N . TRP A 1 293 ? 9.912 -2.657 -14.374 1.00 93.75 293 TRP A N 1
ATOM 2295 C CA . TRP A 1 293 ? 9.771 -3.315 -13.082 1.00 93.75 293 TRP A CA 1
ATOM 2296 C C . TRP A 1 293 ? 8.600 -4.293 -13.107 1.00 93.75 293 TRP A C 1
ATOM 2298 O O . TRP A 1 293 ? 8.795 -5.488 -12.901 1.00 93.75 293 TRP A O 1
ATOM 2308 N N . PHE A 1 294 ? 7.406 -3.817 -13.443 1.00 95.75 294 PHE A N 1
ATOM 2309 C CA . PHE A 1 294 ? 6.230 -4.659 -13.621 1.00 95.75 294 PHE A CA 1
ATOM 2310 C C . PHE A 1 294 ? 5.369 -4.167 -14.777 1.00 95.75 294 PHE A C 1
ATOM 2312 O O . PHE A 1 294 ? 5.476 -3.024 -15.238 1.00 95.75 294 PHE A O 1
ATOM 2319 N N . GLN A 1 295 ? 4.524 -5.066 -15.256 1.00 96.75 295 GLN A N 1
ATOM 2320 C CA . GLN A 1 295 ? 3.555 -4.840 -16.307 1.00 96.75 295 GLN A CA 1
ATOM 2321 C C . GLN A 1 295 ? 2.226 -5.474 -15.918 1.00 96.75 295 GLN A C 1
ATOM 2323 O O . GLN A 1 295 ? 2.189 -6.577 -15.376 1.00 96.75 295 GLN A O 1
ATOM 2328 N N . TYR A 1 296 ? 1.143 -4.786 -16.254 1.00 97.94 296 TYR A N 1
ATOM 2329 C CA . TYR A 1 296 ? -0.213 -5.259 -16.038 1.00 97.94 296 TYR A CA 1
ATOM 2330 C C . TYR A 1 296 ? -1.079 -4.926 -17.252 1.00 97.94 296 TYR A C 1
ATOM 2332 O O . TYR A 1 296 ? -0.970 -3.835 -17.818 1.00 97.94 296 TYR A O 1
ATOM 2340 N N . SER A 1 297 ? -1.902 -5.885 -17.675 1.00 97.56 297 SER A N 1
ATOM 2341 C CA . SER A 1 297 ? -2.860 -5.704 -18.769 1.00 97.56 297 SER A CA 1
ATOM 2342 C C . SER A 1 297 ? -4.268 -5.692 -18.202 1.00 97.56 297 SER A C 1
ATOM 2344 O O . SER A 1 297 ? -4.633 -6.599 -17.465 1.00 97.56 297 SER A O 1
ATOM 2346 N N . PHE A 1 298 ? -5.053 -4.682 -18.554 1.00 96.81 298 PHE A N 1
ATOM 2347 C CA . PHE A 1 298 ? -6.370 -4.445 -17.973 1.00 96.81 298 PHE A CA 1
ATOM 2348 C C . PHE A 1 298 ? -7.376 -4.006 -19.028 1.00 96.81 298 PHE A C 1
ATOM 2350 O O . PHE A 1 298 ? -6.997 -3.493 -20.073 1.00 96.81 298 PHE A O 1
ATOM 2357 N N . TYR A 1 299 ? -8.662 -4.171 -18.730 1.00 96.62 299 TYR A N 1
ATOM 2358 C CA . TYR A 1 299 ? -9.741 -3.504 -19.457 1.00 96.62 299 TYR A CA 1
ATOM 2359 C C . TYR A 1 299 ? -10.275 -2.346 -18.612 1.00 96.62 299 TYR A C 1
ATOM 2361 O O . TYR A 1 299 ? -10.637 -2.558 -17.450 1.00 96.62 299 TYR A O 1
ATOM 2369 N N . GLY A 1 300 ? -10.343 -1.137 -19.161 1.00 96.50 300 GLY A N 1
ATOM 2370 C CA . GLY A 1 300 ? -10.860 0.027 -18.437 1.00 96.50 300 GLY A CA 1
ATOM 2371 C C . GLY A 1 300 ? -10.580 1.353 -19.121 1.00 96.50 300 GLY A C 1
ATOM 2372 O O . GLY A 1 300 ? -10.146 1.391 -20.262 1.00 96.50 300 GLY A O 1
ATOM 2373 N N . THR A 1 301 ? -10.837 2.441 -18.400 1.00 96.19 301 THR A N 1
ATOM 2374 C CA . THR A 1 301 ? -10.714 3.830 -18.883 1.00 96.19 301 THR A CA 1
ATOM 2375 C C . THR A 1 301 ? -9.617 4.616 -18.165 1.00 96.19 301 THR A C 1
ATOM 2377 O O . THR A 1 301 ? -9.401 5.795 -18.440 1.00 96.19 301 THR A O 1
ATOM 2380 N N . GLY A 1 302 ? -8.893 3.990 -17.239 1.00 96.88 302 GLY A N 1
ATOM 2381 C CA . GLY A 1 302 ? -7.754 4.613 -16.577 1.00 96.88 302 GLY A CA 1
ATOM 2382 C C . GLY A 1 302 ? -7.081 3.691 -15.575 1.00 96.88 302 GLY A C 1
ATOM 2383 O O . GLY A 1 302 ? -7.656 2.687 -15.158 1.00 96.88 302 GLY A O 1
ATOM 2384 N N . VAL A 1 303 ? -5.862 4.045 -15.182 1.00 97.25 303 VAL A N 1
ATOM 2385 C CA . VAL A 1 303 ? -5.071 3.294 -14.206 1.00 97.25 303 VAL A CA 1
ATOM 2386 C C . VAL A 1 303 ? -4.313 4.236 -13.277 1.00 97.25 303 VAL A C 1
ATOM 2388 O O . VAL A 1 303 ? -3.753 5.246 -13.706 1.00 97.25 303 VAL A O 1
ATOM 2391 N N . GLN A 1 304 ? -4.285 3.886 -11.999 1.00 95.69 304 GLN A N 1
ATOM 2392 C CA . GLN A 1 304 ? -3.498 4.520 -10.956 1.00 95.69 304 GLN A CA 1
ATOM 2393 C C . GLN A 1 304 ? -2.549 3.483 -10.358 1.00 95.69 304 GLN A C 1
ATOM 2395 O O . GLN A 1 304 ? -2.945 2.359 -10.062 1.00 95.69 304 GLN A O 1
ATOM 2400 N N . ILE A 1 305 ? -1.289 3.863 -10.183 1.00 92.69 305 ILE A N 1
ATOM 2401 C CA . ILE A 1 305 ? -0.245 3.013 -9.615 1.00 92.69 305 ILE A CA 1
ATOM 2402 C C . ILE A 1 305 ? 0.342 3.755 -8.423 1.00 92.69 305 ILE A C 1
ATOM 2404 O O . ILE A 1 305 ? 0.928 4.828 -8.591 1.00 92.69 305 ILE A O 1
ATOM 2408 N N . GLY A 1 306 ? 0.177 3.183 -7.232 1.00 81.00 306 GLY A N 1
ATOM 2409 C CA . GLY A 1 306 ? 0.807 3.674 -6.016 1.00 81.00 306 GLY A CA 1
ATOM 2410 C C . GLY A 1 306 ? 2.158 3.000 -5.824 1.00 81.00 306 GLY A C 1
ATOM 2411 O O . GLY A 1 306 ? 2.216 1.826 -5.463 1.00 81.00 306 GLY A O 1
ATOM 2412 N N . THR A 1 307 ? 3.247 3.732 -6.053 1.00 83.50 307 THR A N 1
ATOM 2413 C CA . THR A 1 307 ? 4.544 3.363 -5.478 1.00 83.50 307 THR A CA 1
ATOM 2414 C C . THR A 1 307 ? 5.012 4.449 -4.522 1.00 83.50 307 THR A C 1
ATOM 2416 O O . THR A 1 307 ? 4.555 5.588 -4.610 1.00 83.50 307 THR A O 1
ATOM 2419 N N . SER A 1 308 ? 5.897 4.085 -3.602 1.00 76.69 308 SER A N 1
ATOM 2420 C CA . SER A 1 308 ? 6.509 4.985 -2.634 1.00 76.69 308 SER A CA 1
ATOM 2421 C C . SER A 1 308 ? 8.019 4.969 -2.743 1.00 76.69 308 SER A C 1
ATOM 2423 O O . SER A 1 308 ? 8.627 3.939 -3.030 1.00 76.69 308 SER A O 1
ATOM 2425 N N . THR A 1 309 ? 8.631 6.118 -2.483 1.00 71.06 309 THR A N 1
ATOM 2426 C CA . THR A 1 309 ? 10.070 6.332 -2.580 1.00 71.06 309 THR A CA 1
ATOM 2427 C C . THR A 1 309 ? 10.575 7.089 -1.356 1.00 71.06 309 THR A C 1
ATOM 2429 O O . THR A 1 309 ? 9.876 7.900 -0.737 1.00 71.06 309 THR A O 1
ATOM 2432 N N . SER A 1 310 ? 11.838 6.842 -1.003 1.00 63.56 310 SER A N 1
ATOM 2433 C CA . SER A 1 310 ? 12.490 7.510 0.131 1.00 63.56 310 SER A CA 1
ATOM 2434 C C . SER A 1 310 ? 12.814 8.995 -0.122 1.00 63.56 310 SER A C 1
ATOM 2436 O O . SER A 1 310 ? 13.124 9.721 0.824 1.00 63.56 310 SER A O 1
ATOM 2438 N N . SER A 1 311 ? 12.706 9.463 -1.371 1.00 64.81 311 SER A N 1
ATOM 2439 C CA . SER A 1 311 ? 12.957 10.843 -1.803 1.00 64.81 311 SER A CA 1
ATOM 2440 C C . SER A 1 311 ? 11.793 11.384 -2.639 1.00 64.81 311 SER A C 1
ATOM 2442 O O . SER A 1 311 ? 11.178 10.654 -3.409 1.00 64.81 311 SER A O 1
ATOM 2444 N N . THR A 1 312 ? 11.487 12.676 -2.499 1.00 63.31 312 THR A N 1
ATOM 2445 C CA . THR A 1 312 ? 10.403 13.362 -3.228 1.00 63.31 312 THR A CA 1
ATOM 2446 C C . THR A 1 312 ? 10.800 13.860 -4.619 1.00 63.31 312 THR A C 1
ATOM 2448 O O . THR A 1 312 ? 9.963 14.434 -5.308 1.00 63.31 312 THR A O 1
ATOM 2451 N N . ASP A 1 313 ? 12.068 13.694 -4.992 1.00 69.88 313 ASP A N 1
ATOM 2452 C CA . ASP A 1 313 ? 12.709 14.288 -6.171 1.00 69.88 313 ASP A CA 1
ATOM 2453 C C . ASP A 1 313 ? 13.412 13.180 -6.974 1.00 69.88 313 ASP A C 1
ATOM 2455 O O . ASP A 1 313 ? 14.632 13.182 -7.144 1.00 69.88 313 ASP A O 1
ATOM 2459 N N . GLU A 1 314 ? 12.655 12.151 -7.369 1.00 77.19 314 GLU A N 1
ATOM 2460 C CA . GLU A 1 314 ? 13.173 11.047 -8.177 1.00 77.19 314 GLU A CA 1
ATOM 2461 C C . GLU A 1 314 ? 12.314 10.805 -9.421 1.00 77.19 314 GLU A C 1
ATOM 2463 O O . GLU A 1 314 ? 11.087 10.941 -9.411 1.00 77.19 314 GLU A O 1
ATOM 2468 N N . ASP A 1 315 ? 12.991 10.438 -10.508 1.00 86.81 315 ASP A N 1
ATOM 2469 C CA . ASP A 1 315 ? 12.341 10.120 -11.770 1.00 86.81 315 ASP A CA 1
ATOM 2470 C C . ASP A 1 315 ? 11.970 8.638 -11.818 1.00 86.81 315 ASP A C 1
ATOM 2472 O O . ASP A 1 315 ? 12.802 7.753 -11.580 1.00 86.81 315 ASP A O 1
ATOM 2476 N N . PHE A 1 316 ? 10.740 8.376 -12.235 1.00 89.75 316 PHE A N 1
ATOM 2477 C CA . PHE A 1 316 ? 10.248 7.054 -12.599 1.00 89.75 316 PHE A CA 1
ATOM 2478 C C . PHE A 1 316 ? 9.666 7.102 -14.008 1.00 89.75 316 PHE A C 1
ATOM 2480 O O . PHE A 1 316 ? 9.483 8.173 -14.585 1.00 89.75 316 PHE A O 1
ATOM 2487 N N . TYR A 1 317 ? 9.430 5.944 -14.615 1.00 92.69 317 TYR A N 1
ATOM 2488 C CA . TYR A 1 317 ? 9.011 5.894 -16.011 1.00 92.69 317 TYR A CA 1
ATOM 2489 C C . TYR A 1 317 ? 7.803 5.000 -16.160 1.00 92.69 317 TYR A C 1
ATOM 2491 O O . TYR A 1 317 ? 7.766 3.894 -15.625 1.00 92.69 317 TYR A O 1
ATOM 2499 N N . VAL A 1 318 ? 6.836 5.466 -16.937 1.00 94.56 318 VAL A N 1
ATOM 2500 C CA . VAL A 1 318 ? 5.622 4.710 -17.223 1.00 94.56 318 VAL A CA 1
ATOM 2501 C C . VAL A 1 318 ? 5.428 4.626 -18.722 1.00 94.56 318 VAL A C 1
ATOM 2503 O O . VAL A 1 318 ? 5.740 5.554 -19.469 1.00 94.56 318 VAL A O 1
ATOM 2506 N N . LYS A 1 319 ? 4.939 3.479 -19.164 1.00 94.31 319 LYS A N 1
ATOM 2507 C CA . LYS A 1 319 ? 4.573 3.205 -20.542 1.00 94.31 319 LYS A CA 1
ATOM 2508 C C . LYS A 1 319 ? 3.144 2.683 -20.545 1.00 94.31 319 LYS A C 1
ATOM 2510 O O . LYS A 1 319 ? 2.880 1.678 -19.892 1.00 94.31 319 LYS A O 1
ATOM 2515 N N . VAL A 1 320 ? 2.249 3.347 -21.267 1.00 96.44 320 VAL A N 1
ATOM 2516 C CA . VAL A 1 320 ? 0.882 2.865 -21.498 1.00 96.44 320 VAL A CA 1
ATOM 2517 C C . VAL A 1 320 ? 0.782 2.418 -22.954 1.00 96.44 320 VAL A C 1
ATOM 2519 O O . VAL A 1 320 ? 1.177 3.137 -23.872 1.00 96.44 320 VAL A O 1
ATOM 2522 N N . ASP A 1 321 ? 0.314 1.197 -23.160 1.00 95.50 321 ASP A N 1
ATOM 2523 C CA . ASP A 1 321 ? 0.170 0.515 -24.441 1.00 95.50 321 ASP A CA 1
ATOM 2524 C C . ASP A 1 321 ? 1.478 0.464 -25.253 1.00 95.50 321 ASP A C 1
ATOM 2526 O O . ASP A 1 321 ? 2.559 0.154 -24.741 1.00 95.50 321 ASP A O 1
ATOM 2530 N N . SER A 1 322 ? 1.387 0.747 -26.555 1.00 88.62 322 SER A N 1
ATOM 2531 C CA . SER A 1 322 ? 2.518 0.752 -27.491 1.00 88.62 322 SER A CA 1
ATOM 2532 C C . SER A 1 322 ? 3.290 2.078 -27.503 1.00 88.62 322 SER A C 1
ATOM 2534 O O . SER A 1 322 ? 4.086 2.315 -28.411 1.00 88.62 322 SER A O 1
ATOM 2536 N N . GLN A 1 323 ? 3.055 2.961 -26.527 1.00 90.62 323 GLN A N 1
ATOM 2537 C CA . GLN A 1 323 ? 3.754 4.241 -26.439 1.00 90.62 323 GLN A CA 1
ATOM 2538 C C . GLN A 1 323 ? 5.204 4.066 -25.966 1.00 90.62 323 GLN A C 1
ATOM 2540 O O . GLN A 1 323 ? 5.620 3.003 -25.503 1.00 90.62 323 GLN A O 1
ATOM 2545 N N . SER A 1 324 ? 5.994 5.129 -26.092 1.00 91.12 324 SER A N 1
ATOM 2546 C CA . SER A 1 324 ? 7.338 5.199 -25.514 1.00 91.12 324 SER A CA 1
ATOM 2547 C C . SER A 1 324 ? 7.272 5.409 -24.000 1.00 91.12 324 SER A C 1
ATOM 2549 O O . SER A 1 324 ? 6.296 5.945 -23.484 1.00 91.12 324 SER A O 1
ATOM 2551 N N . TRP A 1 325 ? 8.335 5.031 -23.289 1.00 93.31 325 TRP A N 1
ATOM 2552 C CA . TRP A 1 325 ? 8.492 5.362 -21.871 1.00 93.31 325 TRP A CA 1
ATOM 2553 C C . TRP A 1 325 ? 8.433 6.880 -21.659 1.00 93.31 325 TRP A C 1
ATOM 2555 O O . TRP A 1 325 ? 9.194 7.624 -22.281 1.00 93.31 325 TRP A O 1
ATOM 2565 N N . VAL A 1 326 ? 7.562 7.323 -20.756 1.00 93.00 326 VAL A N 1
ATOM 2566 C CA . VAL A 1 326 ? 7.411 8.723 -20.352 1.00 93.00 326 VAL A CA 1
ATOM 2567 C C . VAL A 1 326 ? 7.974 8.885 -18.948 1.00 93.00 326 VAL A C 1
ATOM 2569 O O . VAL A 1 326 ? 7.591 8.147 -18.040 1.00 93.00 326 VAL A O 1
ATOM 2572 N N . ALA A 1 327 ? 8.889 9.840 -18.781 1.00 91.62 327 ALA A N 1
ATOM 2573 C CA . ALA A 1 327 ? 9.413 10.207 -17.473 1.00 91.62 327 ALA A CA 1
ATOM 2574 C C . ALA A 1 327 ? 8.325 10.898 -16.647 1.00 91.62 327 ALA A C 1
ATOM 2576 O O . ALA A 1 327 ? 7.599 11.758 -17.145 1.00 91.62 327 ALA A O 1
ATOM 2577 N N . GLN A 1 328 ? 8.244 10.517 -15.387 1.00 90.44 328 GLN A N 1
ATOM 2578 C CA . GLN A 1 328 ? 7.377 11.081 -14.372 1.00 90.44 328 GLN A CA 1
ATOM 2579 C C . GLN A 1 328 ? 8.245 11.473 -13.184 1.00 90.44 328 GLN A C 1
ATOM 2581 O O . GLN A 1 328 ? 9.320 10.906 -12.981 1.00 90.44 328 GLN A O 1
ATOM 2586 N N . HIS A 1 329 ? 7.775 12.441 -12.410 1.00 86.44 329 HIS A N 1
ATOM 2587 C CA . HIS A 1 329 ? 8.556 13.038 -11.343 1.00 86.44 329 HIS A CA 1
ATOM 2588 C C . HIS A 1 329 ? 7.743 13.105 -10.053 1.00 86.44 329 HIS A C 1
ATOM 2590 O O . HIS A 1 329 ? 6.575 13.496 -10.079 1.00 86.44 329 HIS A O 1
ATOM 2596 N N . GLY A 1 330 ? 8.351 12.725 -8.929 1.00 80.56 330 GLY A N 1
ATOM 2597 C CA . GLY A 1 330 ? 7.728 12.806 -7.610 1.00 80.56 330 GLY A CA 1
ATOM 2598 C C . GLY A 1 330 ? 7.938 11.538 -6.790 1.00 80.56 330 GLY A C 1
ATOM 2599 O O . GLY A 1 330 ? 9.003 10.934 -6.819 1.00 80.56 330 GLY A O 1
ATOM 2600 N N . ARG A 1 331 ? 6.909 11.133 -6.037 1.00 78.06 331 ARG A N 1
ATOM 2601 C CA . ARG A 1 331 ? 7.001 10.046 -5.043 1.00 78.06 331 ARG A CA 1
ATOM 2602 C C . ARG A 1 331 ? 6.645 8.657 -5.575 1.00 78.06 331 ARG A C 1
ATOM 2604 O O . ARG A 1 331 ? 6.380 7.771 -4.778 1.00 78.06 331 ARG A O 1
ATOM 2611 N N . GLY A 1 332 ? 6.592 8.485 -6.897 1.00 83.81 332 GLY A N 1
ATOM 2612 C CA . GLY A 1 332 ? 6.232 7.212 -7.526 1.00 83.81 332 GLY A CA 1
ATOM 2613 C C . GLY A 1 332 ? 4.727 6.961 -7.727 1.00 83.81 332 GLY A C 1
ATOM 2614 O O . GLY A 1 332 ? 4.344 5.878 -8.170 1.00 83.81 332 GLY A O 1
ATOM 2615 N N . LEU A 1 333 ? 3.866 7.945 -7.442 1.00 87.06 333 LEU A N 1
ATOM 2616 C CA . LEU A 1 333 ? 2.441 7.892 -7.780 1.00 87.06 333 LEU A CA 1
ATOM 2617 C C . LEU A 1 333 ? 2.237 8.223 -9.262 1.00 87.06 333 LEU A C 1
ATOM 2619 O O . LEU A 1 333 ? 2.609 9.305 -9.716 1.00 87.06 333 LEU A O 1
ATOM 2623 N N . TYR A 1 334 ? 1.582 7.328 -9.995 1.00 91.38 334 TYR A N 1
ATOM 2624 C CA . TYR A 1 334 ? 1.150 7.566 -11.369 1.00 91.38 334 TYR A CA 1
ATOM 2625 C C . TYR A 1 334 ? -0.369 7.508 -11.482 1.00 91.38 334 TYR A C 1
ATOM 2627 O O . TYR A 1 334 ? -0.989 6.585 -10.963 1.00 91.38 334 TYR A O 1
ATOM 2635 N N . VAL A 1 335 ? -0.950 8.447 -12.228 1.00 93.62 335 VAL A N 1
ATOM 2636 C CA . VAL A 1 335 ? -2.351 8.413 -12.661 1.00 93.62 335 VAL A CA 1
ATOM 2637 C C . VAL A 1 335 ? -2.365 8.633 -14.167 1.00 93.62 335 VAL A C 1
ATOM 2639 O O . VAL A 1 335 ? -1.791 9.608 -14.661 1.00 93.62 335 VAL A O 1
ATOM 2642 N N . SER A 1 336 ? -2.983 7.721 -14.914 1.00 95.00 336 SER A N 1
ATOM 2643 C CA . SER A 1 336 ? -3.099 7.881 -16.358 1.00 95.00 336 SER A CA 1
ATOM 2644 C C . SER A 1 336 ? -4.047 9.035 -16.703 1.00 95.00 336 SER A C 1
ATOM 2646 O O . SER A 1 336 ? -5.041 9.254 -16.005 1.00 95.00 336 SER A O 1
ATOM 2648 N N . PRO A 1 337 ? -3.830 9.727 -17.833 1.00 92.88 337 PRO A N 1
ATOM 2649 C CA . PRO A 1 337 ? -4.907 10.465 -18.482 1.00 92.88 337 PRO A CA 1
ATOM 2650 C C . PRO A 1 337 ? -6.111 9.542 -18.756 1.00 92.88 337 PRO A C 1
ATOM 2652 O O . PRO A 1 337 ? -5.929 8.319 -18.802 1.00 92.88 337 PRO A O 1
ATOM 2655 N N . PRO A 1 338 ? -7.319 10.093 -18.979 1.00 93.19 338 PRO A N 1
ATOM 2656 C CA . PRO A 1 338 ? -8.460 9.301 -19.423 1.00 93.19 338 PRO A CA 1
ATOM 2657 C C . PRO A 1 338 ? -8.106 8.502 -20.681 1.00 93.19 338 PRO A C 1
ATOM 2659 O O . PRO A 1 338 ? -7.650 9.062 -21.681 1.00 93.19 338 PRO A O 1
ATOM 2662 N N . LEU A 1 339 ? -8.297 7.191 -20.606 1.00 94.81 339 LEU A N 1
ATOM 2663 C CA . LEU A 1 339 ? -8.100 6.249 -21.697 1.00 94.81 339 LEU A CA 1
ATOM 2664 C C . LEU A 1 339 ? -9.452 5.931 -22.339 1.00 94.81 339 LEU A C 1
ATOM 2666 O O . LEU A 1 339 ? -10.512 6.133 -21.742 1.00 94.81 339 LEU A O 1
ATOM 2670 N N . GLN A 1 340 ? -9.414 5.450 -23.579 1.00 94.62 340 GLN A N 1
ATOM 2671 C CA . GLN A 1 340 ? -10.613 4.900 -24.207 1.00 94.62 340 GLN A CA 1
ATOM 2672 C C . GLN A 1 340 ? -11.037 3.634 -23.466 1.00 94.62 340 GLN A C 1
ATOM 2674 O O . GLN A 1 340 ? -10.200 2.949 -22.904 1.00 94.62 340 GLN A O 1
ATOM 2679 N N . ASP A 1 341 ? -12.327 3.318 -23.456 1.00 95.12 341 ASP A N 1
ATOM 2680 C CA . ASP A 1 341 ? -12.773 2.051 -22.879 1.00 95.12 341 ASP A CA 1
ATOM 2681 C C . ASP A 1 341 ? -12.265 0.880 -23.734 1.00 95.12 341 ASP A C 1
ATOM 2683 O O . ASP A 1 341 ? -12.501 0.841 -24.946 1.00 95.12 341 ASP A O 1
ATOM 2687 N N . GLY A 1 342 ? -11.550 -0.058 -23.116 1.00 94.94 342 GLY A N 1
ATOM 2688 C CA . GLY A 1 342 ? -11.010 -1.224 -23.807 1.00 94.94 342 GLY A CA 1
ATOM 2689 C C . GLY A 1 342 ? -9.754 -1.804 -23.153 1.00 94.94 342 GLY A C 1
ATOM 2690 O O . GLY A 1 342 ? -9.452 -1.482 -22.001 1.00 94.94 342 GLY A O 1
ATOM 2691 N N . PRO A 1 343 ? -9.040 -2.698 -23.866 1.00 97.75 343 PRO A N 1
ATOM 2692 C CA . PRO A 1 343 ? -7.825 -3.325 -23.371 1.00 97.75 343 PRO A CA 1
ATOM 2693 C C . PRO A 1 343 ? -6.635 -2.366 -23.421 1.00 97.75 343 PRO A C 1
ATOM 2695 O O . PRO A 1 343 ? -6.343 -1.770 -24.458 1.00 97.75 343 PRO A O 1
ATOM 2698 N N . HIS A 1 344 ? -5.892 -2.323 -22.324 1.00 97.94 344 HIS A N 1
ATOM 2699 C CA . HIS A 1 344 ? -4.683 -1.538 -22.151 1.00 97.94 344 HIS A CA 1
ATOM 2700 C C . HIS A 1 344 ? -3.586 -2.353 -21.474 1.00 97.94 344 HIS A C 1
ATOM 2702 O O . HIS A 1 344 ? -3.843 -3.328 -20.764 1.00 97.94 344 HIS A O 1
ATOM 2708 N N . THR A 1 345 ? -2.341 -1.927 -21.654 1.00 97.94 345 THR A N 1
ATOM 2709 C CA . THR A 1 345 ? -1.191 -2.485 -20.939 1.00 97.94 345 THR A CA 1
ATOM 2710 C C . THR A 1 345 ? -0.368 -1.362 -20.341 1.00 97.94 345 THR A C 1
ATOM 2712 O O . THR A 1 345 ? 0.211 -0.558 -21.065 1.00 97.94 345 THR A O 1
ATOM 2715 N N . VAL A 1 346 ? -0.234 -1.332 -19.019 1.00 97.44 346 VAL A N 1
ATOM 2716 C CA . VAL A 1 346 ? 0.680 -0.410 -18.342 1.00 97.44 346 VAL A CA 1
ATOM 2717 C C . VAL A 1 346 ? 1.970 -1.131 -17.975 1.00 97.44 346 VAL A C 1
ATOM 2719 O O . VAL A 1 346 ? 1.973 -2.302 -17.603 1.00 97.44 346 VAL A O 1
ATOM 2722 N N . SER A 1 347 ? 3.103 -0.459 -18.128 1.00 96.12 347 SER A N 1
ATOM 2723 C CA . SER A 1 347 ? 4.407 -0.917 -17.653 1.00 96.12 347 SER A CA 1
ATOM 2724 C C . SER A 1 347 ? 5.061 0.200 -16.859 1.00 96.12 347 SER A C 1
ATOM 2726 O O . SER A 1 347 ? 5.103 1.345 -17.310 1.00 96.12 347 SER A O 1
ATOM 2728 N N . TYR A 1 348 ? 5.572 -0.138 -15.685 1.00 94.56 348 TYR A N 1
ATOM 2729 C CA . TYR A 1 348 ? 6.186 0.799 -14.754 1.00 94.56 348 TYR A CA 1
ATOM 2730 C C . TYR A 1 348 ? 7.671 0.472 -14.615 1.00 94.56 348 TYR A C 1
ATOM 2732 O O . TYR A 1 348 ? 8.036 -0.700 -14.600 1.00 94.56 348 TYR A O 1
ATOM 2740 N N . ALA A 1 349 ? 8.539 1.476 -14.521 1.00 92.06 349 ALA A N 1
ATOM 2741 C CA . ALA A 1 349 ? 9.964 1.306 -14.268 1.00 92.06 349 ALA A CA 1
ATOM 2742 C C . ALA A 1 349 ? 10.428 2.258 -13.170 1.00 92.06 349 ALA A C 1
ATOM 2744 O O . ALA A 1 349 ? 10.200 3.467 -13.225 1.00 92.06 349 AL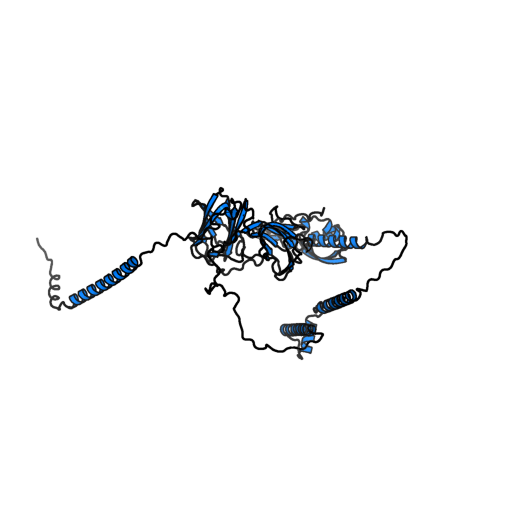A A O 1
ATOM 2745 N N . ALA A 1 350 ? 11.181 1.703 -12.229 1.00 82.56 350 ALA A N 1
ATOM 2746 C CA . ALA A 1 350 ? 11.668 2.379 -11.042 1.00 82.56 350 ALA A CA 1
ATOM 2747 C C . ALA A 1 350 ? 12.832 3.358 -11.291 1.00 82.56 350 ALA A C 1
ATOM 2749 O O . ALA A 1 350 ? 13.511 3.719 -10.350 1.00 82.56 350 ALA A O 1
ATOM 2750 N N . GLY A 1 351 ? 13.133 3.772 -12.526 1.00 77.88 351 GLY A N 1
ATOM 2751 C CA . GLY A 1 351 ? 14.146 4.806 -12.807 1.00 77.88 351 GLY A CA 1
ATOM 2752 C C . GLY A 1 351 ? 15.468 4.684 -12.019 1.00 77.88 351 GLY A C 1
ATOM 2753 O O . GLY A 1 351 ? 16.219 3.725 -12.213 1.00 77.88 351 GLY A O 1
ATOM 2754 N N . GLN A 1 352 ? 15.776 5.688 -11.186 1.00 69.88 352 GLN A N 1
ATOM 2755 C CA . GLN A 1 352 ? 16.879 5.662 -10.201 1.00 69.88 352 GLN A CA 1
ATOM 2756 C C . GLN A 1 352 ? 16.376 5.582 -8.750 1.00 69.88 352 GLN A C 1
ATOM 2758 O O . GLN A 1 352 ? 17.100 5.968 -7.833 1.00 69.88 352 GLN A O 1
ATOM 2763 N N . LEU A 1 353 ? 15.144 5.111 -8.554 1.00 63.75 353 LEU A N 1
ATOM 2764 C CA . LEU A 1 353 ? 14.492 5.071 -7.255 1.00 63.75 353 LEU A CA 1
ATOM 2765 C C . LEU A 1 353 ? 15.290 4.192 -6.283 1.00 63.75 353 LEU A C 1
ATOM 2767 O O . LEU A 1 353 ? 15.559 3.018 -6.559 1.00 63.75 353 LEU A O 1
ATOM 2771 N N . TYR A 1 354 ? 15.640 4.742 -5.122 1.00 63.34 354 TYR A N 1
ATOM 2772 C CA . TYR A 1 354 ? 16.243 3.961 -4.042 1.00 63.34 354 TYR A CA 1
ATOM 2773 C C . TYR A 1 354 ? 15.149 3.216 -3.268 1.00 63.34 354 TYR A C 1
ATOM 2775 O O . TYR A 1 354 ? 14.412 3.833 -2.498 1.00 63.34 354 TYR A O 1
ATOM 2783 N N . PHE A 1 355 ? 15.096 1.889 -3.443 1.00 71.44 355 PHE A N 1
ATOM 2784 C CA . PHE A 1 355 ? 14.154 0.970 -2.780 1.00 71.44 355 PHE A CA 1
ATOM 2785 C C . PHE A 1 355 ? 12.680 1.405 -2.902 1.00 71.44 355 PHE A C 1
ATOM 2787 O O . PHE A 1 355 ? 12.044 1.686 -1.885 1.00 71.44 355 PHE A O 1
ATOM 2794 N N . PRO A 1 356 ? 12.126 1.491 -4.125 1.00 85.94 356 PRO A N 1
ATOM 2795 C CA . PRO A 1 356 ? 10.716 1.806 -4.309 1.00 85.94 356 PRO A CA 1
ATOM 2796 C C . PRO A 1 356 ? 9.829 0.711 -3.715 1.00 85.94 356 PRO A C 1
ATOM 2798 O O . PRO A 1 356 ? 10.133 -0.473 -3.853 1.00 85.94 356 PRO A O 1
ATOM 2801 N N . LEU A 1 357 ? 8.720 1.093 -3.100 1.00 88.81 357 LEU A N 1
ATOM 2802 C CA . LEU A 1 357 ? 7.726 0.172 -2.548 1.00 88.81 357 LEU A CA 1
ATOM 2803 C C . LEU A 1 357 ? 6.504 0.209 -3.460 1.00 88.81 357 LEU A C 1
ATOM 2805 O O . LEU A 1 357 ? 6.040 1.295 -3.790 1.00 88.81 357 LEU A O 1
ATOM 2809 N N . PHE A 1 358 ? 6.002 -0.937 -3.893 1.00 92.06 358 PHE A N 1
ATOM 2810 C CA . PHE A 1 358 ? 4.788 -1.059 -4.696 1.00 92.06 358 PHE A CA 1
ATOM 2811 C C . PHE A 1 358 ? 3.778 -1.915 -3.938 1.00 92.06 358 PHE A C 1
ATOM 2813 O O . PHE A 1 358 ? 4.146 -2.975 -3.444 1.00 92.06 358 PHE A O 1
ATOM 2820 N N . ASP A 1 359 ? 2.543 -1.428 -3.841 1.00 91.62 359 ASP A N 1
ATOM 2821 C CA . ASP A 1 359 ? 1.486 -2.010 -3.003 1.00 91.62 359 ASP A CA 1
ATOM 2822 C C . ASP A 1 359 ? 0.314 -2.520 -3.856 1.00 91.62 359 ASP A C 1
ATOM 2824 O O . ASP A 1 359 ? 0.002 -3.701 -3.869 1.00 91.62 359 ASP A O 1
ATOM 2828 N N . TYR A 1 360 ? -0.297 -1.655 -4.669 1.00 94.12 360 TYR A N 1
ATOM 2829 C CA . TYR A 1 360 ? -1.390 -2.071 -5.549 1.00 94.12 360 TYR A CA 1
ATOM 2830 C C . TYR A 1 360 ? -1.549 -1.160 -6.770 1.00 94.12 360 TYR A C 1
ATOM 2832 O O . TYR A 1 360 ? -1.050 -0.027 -6.836 1.00 94.12 360 TYR A O 1
ATOM 2840 N N . ILE A 1 361 ? -2.286 -1.669 -7.758 1.00 96.88 361 ILE A N 1
ATOM 2841 C CA . ILE A 1 361 ? -2.792 -0.923 -8.915 1.00 96.88 361 ILE A CA 1
ATOM 2842 C C . ILE A 1 361 ? -4.298 -0.740 -8.753 1.00 96.88 361 ILE A C 1
ATOM 2844 O O . ILE A 1 361 ? -5.002 -1.666 -8.362 1.00 96.88 361 ILE A O 1
ATOM 2848 N N . VAL A 1 362 ? -4.810 0.434 -9.115 1.00 97.44 362 VAL A N 1
ATOM 2849 C CA . VAL A 1 362 ? -6.251 0.683 -9.233 1.00 97.44 362 VAL A CA 1
ATOM 2850 C C . VAL A 1 362 ? -6.599 0.958 -10.678 1.00 97.44 362 VAL A C 1
ATOM 2852 O O . VAL A 1 362 ? -5.995 1.815 -11.319 1.00 97.44 362 VAL A O 1
ATOM 2855 N N . VAL A 1 363 ? -7.604 0.261 -11.191 1.00 97.88 363 VAL A N 1
ATOM 2856 C CA . VAL A 1 363 ? -8.133 0.489 -12.534 1.00 97.88 363 VAL A CA 1
ATOM 2857 C C . VAL A 1 363 ? -9.500 1.137 -12.434 1.00 97.88 363 VAL A C 1
ATOM 2859 O O . VAL A 1 363 ? -10.368 0.671 -11.697 1.00 97.88 363 VAL A O 1
ATOM 2862 N N . THR A 1 364 ? -9.706 2.190 -13.218 1.00 96.75 364 THR A N 1
ATOM 2863 C CA . THR A 1 364 ? -11.027 2.779 -13.437 1.00 96.75 364 THR A CA 1
ATOM 2864 C C . THR A 1 364 ? -11.755 1.954 -14.490 1.00 96.75 364 THR A C 1
ATOM 2866 O O . THR A 1 364 ? -11.317 1.865 -15.641 1.00 96.75 364 THR A O 1
ATOM 2869 N N . ALA A 1 365 ? -12.859 1.331 -14.096 1.00 95.44 365 ALA A N 1
ATOM 2870 C CA . ALA A 1 365 ? -13.659 0.492 -14.968 1.00 95.44 365 ALA A CA 1
ATOM 2871 C C . ALA A 1 365 ? -14.408 1.345 -16.008 1.00 95.44 365 ALA A C 1
ATOM 2873 O O . ALA A 1 365 ? -14.923 2.424 -15.708 1.00 95.44 365 ALA A O 1
ATOM 2874 N N . GLY A 1 366 ? -14.472 0.851 -17.241 1.00 92.25 366 GLY A N 1
ATOM 2875 C CA . GLY A 1 366 ? -15.353 1.350 -18.291 1.00 92.25 366 GLY A CA 1
ATOM 2876 C C . GLY A 1 366 ? -16.535 0.406 -18.539 1.00 92.25 366 GLY A C 1
ATOM 2877 O O . GLY A 1 366 ? -16.603 -0.673 -17.946 1.00 92.25 366 GLY A O 1
ATOM 2878 N N . PRO A 1 367 ? -17.482 0.787 -19.412 1.00 90.44 367 PRO A N 1
ATOM 2879 C CA . PRO A 1 367 ? -18.630 -0.051 -19.769 1.00 90.44 367 PRO A CA 1
ATOM 2880 C C . PRO A 1 367 ? -18.273 -1.478 -20.216 1.00 90.44 367 PRO A C 1
ATOM 2882 O O . PRO A 1 367 ? -19.042 -2.404 -19.952 1.00 90.44 367 PRO A O 1
ATOM 2885 N N . SER A 1 368 ? -17.125 -1.660 -20.875 1.00 91.00 368 SER A N 1
ATOM 2886 C CA . SER A 1 368 ? -16.632 -2.955 -21.359 1.00 91.00 368 SER A CA 1
ATOM 2887 C C . SER A 1 368 ? -15.800 -3.742 -20.340 1.00 91.00 368 SER A C 1
ATOM 2889 O O . SER A 1 368 ? -15.455 -4.896 -20.602 1.00 91.00 368 SER A O 1
ATOM 2891 N N . THR A 1 369 ? -15.466 -3.154 -19.186 1.00 95.06 369 THR A N 1
ATOM 2892 C CA . THR A 1 369 ? -14.614 -3.802 -18.185 1.00 95.06 369 THR A CA 1
ATOM 2893 C C . THR A 1 369 ? -15.312 -5.024 -17.577 1.00 95.06 369 THR A C 1
ATOM 2895 O O . THR A 1 369 ? -16.392 -4.879 -16.998 1.00 95.06 369 THR A O 1
ATOM 2898 N N . PRO A 1 370 ? -14.687 -6.217 -17.625 1.00 94.25 370 PRO A N 1
ATOM 2899 C CA . PRO A 1 370 ? -15.170 -7.385 -16.909 1.00 94.25 370 PRO A CA 1
ATOM 2900 C C . PRO A 1 370 ? -14.905 -7.217 -15.409 1.00 94.25 370 PRO A C 1
ATOM 2902 O O . PRO A 1 370 ? -13.758 -7.071 -14.981 1.00 94.25 370 PRO A O 1
ATOM 2905 N N . LEU A 1 371 ? -15.978 -7.239 -14.620 1.00 94.38 371 LEU A N 1
ATOM 2906 C CA . LEU A 1 371 ? -15.947 -7.030 -13.167 1.00 94.38 371 LEU A CA 1
ATOM 2907 C C . LEU A 1 371 ? -16.275 -8.280 -12.350 1.00 94.38 371 LEU A C 1
ATOM 2909 O O . LEU A 1 371 ? -16.232 -8.227 -11.125 1.00 94.38 371 LEU A O 1
ATOM 2913 N N . ALA A 1 372 ? -16.542 -9.404 -13.017 1.00 89.38 372 ALA A N 1
ATOM 2914 C CA . ALA A 1 372 ? -16.760 -10.674 -12.340 1.00 89.38 372 ALA A CA 1
ATOM 2915 C C . ALA A 1 372 ? -15.557 -11.005 -11.445 1.00 89.38 372 ALA A C 1
ATOM 2917 O O . ALA A 1 372 ? -14.422 -10.983 -11.924 1.00 89.38 372 ALA A O 1
ATOM 2918 N N . GLU A 1 373 ? -15.820 -11.275 -10.163 1.00 86.12 373 GLU A N 1
ATOM 2919 C CA . GLU A 1 373 ? -14.812 -11.646 -9.157 1.00 86.12 373 GLU A CA 1
ATOM 2920 C C . GLU A 1 373 ? -13.732 -10.575 -8.911 1.00 86.12 373 GLU A C 1
ATOM 2922 O O . GLU A 1 373 ? -12.733 -10.830 -8.240 1.00 86.12 373 GLU A O 1
ATOM 2927 N N . ARG A 1 374 ? -13.918 -9.347 -9.416 1.00 95.38 374 ARG A N 1
ATOM 2928 C CA . ARG A 1 374 ? -13.006 -8.235 -9.138 1.00 95.38 374 ARG A CA 1
ATOM 2929 C C . ARG A 1 374 ? -13.264 -7.676 -7.746 1.00 95.38 374 ARG A C 1
ATOM 2931 O O . ARG A 1 374 ? -14.409 -7.484 -7.337 1.00 95.38 374 ARG A O 1
ATOM 2938 N N . THR A 1 375 ? -12.190 -7.333 -7.046 1.00 97.06 375 THR A N 1
ATOM 2939 C CA . THR A 1 375 ? -12.276 -6.603 -5.784 1.00 97.06 375 THR A CA 1
ATOM 2940 C C . THR A 1 375 ? -12.459 -5.117 -6.074 1.00 97.06 375 THR A C 1
ATOM 2942 O O . THR A 1 375 ? -11.543 -4.433 -6.533 1.00 97.06 375 THR A O 1
ATOM 2945 N N . ILE A 1 376 ? -13.667 -4.617 -5.838 1.00 96.81 376 ILE A N 1
ATOM 2946 C CA . ILE A 1 376 ? -14.014 -3.204 -5.977 1.00 96.81 376 ILE A CA 1
ATOM 2947 C C . ILE A 1 376 ? -13.433 -2.443 -4.793 1.00 96.81 376 ILE A C 1
ATOM 2949 O O . ILE A 1 376 ? -13.530 -2.910 -3.660 1.00 96.81 376 ILE A O 1
ATOM 2953 N N . ILE A 1 377 ? -12.860 -1.271 -5.055 1.00 97.12 377 ILE A N 1
ATOM 2954 C CA . ILE A 1 377 ? -12.369 -0.339 -4.037 1.00 97.12 377 ILE A CA 1
ATOM 2955 C C . ILE A 1 377 ? -13.243 0.914 -4.037 1.00 97.12 377 ILE A C 1
ATOM 2957 O O . ILE A 1 377 ? -13.509 1.495 -5.091 1.00 97.12 377 ILE A O 1
ATOM 2961 N N . VAL A 1 378 ? -13.709 1.311 -2.854 1.00 95.94 378 VAL A N 1
ATOM 2962 C CA . VAL A 1 378 ? -14.583 2.470 -2.652 1.00 95.94 378 VAL A CA 1
ATOM 2963 C C . VAL A 1 378 ? -13.924 3.403 -1.651 1.00 95.94 378 VAL A C 1
ATOM 2965 O O . VAL A 1 378 ? -13.638 3.016 -0.519 1.00 95.94 378 VAL A O 1
ATOM 2968 N N . ASP A 1 379 ? -13.672 4.616 -2.118 1.00 96.19 379 ASP A N 1
ATOM 2969 C CA . ASP A 1 379 ? -13.022 5.688 -1.377 1.00 96.19 379 ASP A CA 1
ATOM 2970 C C . ASP A 1 379 ? -13.923 6.254 -0.271 1.00 96.19 379 ASP A C 1
ATOM 2972 O O . ASP A 1 379 ? -15.146 6.281 -0.429 1.00 96.19 379 ASP A O 1
ATOM 2976 N N . ASP A 1 380 ? -13.350 6.744 0.828 1.00 96.44 380 ASP A N 1
ATOM 2977 C CA . ASP A 1 380 ? -14.111 7.351 1.923 1.00 96.44 380 ASP A CA 1
ATOM 2978 C C . ASP A 1 380 ? -14.922 8.580 1.507 1.00 96.44 380 ASP A C 1
ATOM 2980 O O . ASP A 1 380 ? -15.954 8.868 2.122 1.00 96.44 380 ASP A O 1
ATOM 2984 N N . SER A 1 381 ? -14.493 9.290 0.464 1.00 94.50 381 SER A N 1
ATOM 2985 C CA . SER A 1 381 ? -15.222 10.432 -0.084 1.00 94.50 381 SER A CA 1
ATOM 2986 C C . SER A 1 381 ? -16.346 10.042 -1.055 1.00 94.50 381 SER A C 1
ATOM 2988 O O . SER A 1 381 ? -17.048 10.921 -1.569 1.00 94.50 381 SER A O 1
ATOM 2990 N N . ASP A 1 382 ? -16.567 8.743 -1.299 1.00 92.56 382 ASP A N 1
ATOM 2991 C CA . ASP A 1 382 ? -17.632 8.285 -2.185 1.00 92.56 382 ASP A CA 1
ATOM 2992 C C . ASP A 1 382 ? -19.023 8.564 -1.593 1.00 92.56 382 ASP A C 1
ATOM 2994 O O . ASP A 1 382 ? -19.372 8.150 -0.488 1.00 92.56 382 ASP A O 1
ATOM 2998 N N . SER A 1 383 ? -19.865 9.241 -2.378 1.00 89.94 383 SER A N 1
ATOM 2999 C CA . SER A 1 383 ? -21.222 9.640 -1.980 1.00 89.94 383 SER A CA 1
ATOM 3000 C C . SER A 1 383 ? -22.179 8.485 -1.649 1.00 89.94 383 SER A C 1
ATOM 3002 O O . SER A 1 383 ? -23.232 8.715 -1.051 1.00 89.94 383 SER A O 1
ATOM 3004 N N . SER A 1 384 ? -21.849 7.254 -2.051 1.00 90.31 384 SER A N 1
ATOM 3005 C CA . SER A 1 384 ? -22.596 6.046 -1.682 1.00 90.31 384 SER A CA 1
ATOM 3006 C C . SER A 1 384 ? -22.382 5.634 -0.221 1.00 90.31 384 SER A C 1
ATOM 3008 O O . SER A 1 384 ? -23.186 4.869 0.323 1.00 90.31 384 SER A O 1
ATOM 3010 N N . ILE A 1 385 ? -21.344 6.161 0.433 1.00 94.00 385 ILE A N 1
ATOM 3011 C CA . ILE A 1 385 ? -21.071 5.948 1.849 1.00 94.00 385 ILE A CA 1
ATOM 3012 C C . ILE A 1 385 ? -21.867 6.961 2.673 1.00 94.00 385 ILE A C 1
ATOM 3014 O O . ILE A 1 385 ? -21.733 8.178 2.542 1.00 94.00 385 ILE A O 1
ATOM 3018 N N . LEU A 1 386 ? -22.721 6.446 3.555 1.00 96.12 386 LEU A N 1
ATOM 3019 C CA . LEU A 1 386 ? -23.562 7.258 4.423 1.00 96.12 386 LEU A CA 1
ATOM 3020 C C . LEU A 1 386 ? -22.958 7.321 5.824 1.00 96.12 386 LEU A C 1
ATOM 3022 O O . LEU A 1 386 ? -23.052 6.369 6.601 1.00 96.12 386 LEU A O 1
ATOM 3026 N N . TYR A 1 387 ? -22.390 8.474 6.154 1.00 96.88 387 TYR A N 1
ATOM 3027 C CA . TYR A 1 387 ? -21.910 8.789 7.493 1.00 96.88 387 TYR A CA 1
ATOM 3028 C C . TYR A 1 387 ? -23.041 9.347 8.360 1.00 96.88 387 TYR A C 1
ATOM 3030 O O . TYR A 1 387 ? -23.817 10.202 7.929 1.00 96.88 387 TYR A O 1
ATOM 3038 N N . ASN A 1 388 ? -23.122 8.894 9.608 1.00 97.69 388 ASN A N 1
ATOM 3039 C CA . ASN A 1 388 ? -24.014 9.467 10.612 1.00 97.69 388 ASN A CA 1
ATOM 3040 C C . ASN A 1 388 ? -23.281 9.588 11.950 1.00 97.69 388 ASN A C 1
ATOM 3042 O O . ASN A 1 388 ? -22.699 8.608 12.416 1.00 97.69 388 ASN A O 1
ATOM 3046 N N . GLY A 1 389 ? -23.321 10.780 12.548 1.00 95.00 389 GLY A N 1
ATOM 3047 C CA . GLY A 1 389 ? -22.539 11.121 13.735 1.00 95.00 389 GLY A CA 1
ATOM 3048 C C . GLY A 1 389 ? -21.617 12.323 13.517 1.00 95.00 389 GLY A C 1
ATOM 3049 O O . GLY A 1 389 ? -21.900 13.176 12.675 1.00 95.00 389 GLY A O 1
ATOM 3050 N N . GLY A 1 390 ? -20.529 12.393 14.283 1.00 94.12 390 GLY A N 1
ATOM 3051 C CA . GLY A 1 390 ? -19.544 13.480 14.291 1.00 94.12 390 GLY A CA 1
ATOM 3052 C C . GLY A 1 390 ? -18.395 13.342 13.286 1.00 94.12 390 GLY A C 1
ATOM 3053 O O . GLY A 1 390 ? -17.308 13.849 13.562 1.00 94.12 390 GLY A O 1
ATOM 3054 N N . TRP A 1 391 ? -18.605 12.663 12.154 1.00 95.88 391 TRP A N 1
ATOM 3055 C CA . TRP A 1 391 ? -17.571 12.457 11.135 1.00 95.88 391 TRP A CA 1
ATOM 3056 C C . TRP A 1 391 ? -17.079 13.778 10.524 1.00 95.88 391 TRP A C 1
ATOM 3058 O O . TRP A 1 391 ? -17.875 14.670 10.224 1.00 95.88 391 TRP A O 1
ATOM 3068 N N . SER A 1 392 ? -15.770 13.889 10.306 1.00 94.56 392 SER A N 1
ATOM 3069 C CA . SER A 1 392 ? -15.116 15.071 9.738 1.00 94.56 392 SER A CA 1
ATOM 3070 C C . SER A 1 392 ? -13.987 14.680 8.791 1.00 94.56 392 SER A C 1
ATOM 3072 O O . SER A 1 392 ? -13.263 13.728 9.049 1.00 94.56 392 SER A O 1
ATOM 3074 N N . THR A 1 393 ? -13.776 15.447 7.726 1.00 93.25 393 THR A N 1
ATOM 3075 C CA . THR A 1 393 ? -12.595 15.312 6.854 1.00 93.25 393 THR A CA 1
ATOM 3076 C C . THR A 1 393 ? -11.375 16.062 7.399 1.00 93.25 393 THR A C 1
ATOM 3078 O O . THR A 1 393 ? -10.310 16.058 6.787 1.00 93.25 393 THR A O 1
ATOM 3081 N N . GLU A 1 394 ? -11.516 16.765 8.525 1.00 89.56 394 GLU A N 1
ATOM 3082 C CA . GLU A 1 394 ? -10.401 17.456 9.170 1.00 89.56 394 GLU A CA 1
ATOM 3083 C C . GLU A 1 394 ? -9.507 16.446 9.893 1.00 89.56 394 GLU A C 1
ATOM 3085 O O . GLU A 1 394 ? -9.927 15.784 10.843 1.00 89.56 394 GLU A O 1
ATOM 3090 N N . GLN A 1 395 ? -8.254 16.346 9.446 1.00 85.75 395 GLN A N 1
ATOM 3091 C CA . GLN A 1 395 ? -7.280 15.451 10.054 1.00 85.75 395 GLN A CA 1
ATOM 3092 C C . GLN A 1 395 ? -6.978 15.892 11.502 1.00 85.75 395 GLN A C 1
ATOM 3094 O O . GLN A 1 395 ? -6.615 17.051 11.728 1.00 85.75 395 GLN A O 1
ATOM 3099 N N . PRO A 1 396 ? -7.069 14.986 12.494 1.00 84.31 396 PRO A N 1
ATOM 3100 C CA . PRO A 1 396 ? -6.638 15.264 13.857 1.00 84.31 396 PRO A CA 1
ATOM 3101 C C . PRO A 1 396 ? -5.117 15.463 13.902 1.00 84.31 396 PRO A C 1
ATOM 3103 O O . PRO A 1 396 ? -4.400 15.132 12.961 1.00 84.31 396 PRO A O 1
ATOM 3106 N N . SER A 1 397 ? -4.591 15.979 15.014 1.00 79.75 397 SER A N 1
ATOM 3107 C CA . SER A 1 397 ? -3.146 16.175 15.206 1.00 79.75 397 SER A CA 1
ATOM 3108 C C . SER A 1 397 ? -2.381 14.842 15.250 1.00 79.75 397 SER A C 1
ATOM 3110 O O . SER A 1 397 ? -2.036 14.355 16.323 1.00 79.75 397 SER A O 1
ATOM 3112 N N . ILE A 1 398 ? -2.107 14.261 14.082 1.00 76.06 398 ILE A N 1
ATOM 3113 C CA . ILE A 1 398 ? -1.393 12.999 13.888 1.00 76.06 398 ILE A CA 1
ATOM 3114 C C . ILE A 1 398 ? -0.283 13.169 12.850 1.00 76.06 398 ILE A C 1
ATOM 3116 O O . ILE A 1 398 ? -0.456 13.845 11.835 1.00 76.06 398 ILE A O 1
ATOM 3120 N N . THR A 1 399 ? 0.855 12.522 13.095 1.00 73.69 399 THR A N 1
ATOM 3121 C CA . THR A 1 399 ? 1.896 12.327 12.084 1.00 73.69 399 THR A CA 1
ATOM 3122 C C . THR A 1 399 ? 1.625 11.008 11.370 1.00 73.69 399 THR A C 1
ATOM 3124 O O . THR A 1 399 ? 1.823 9.949 11.961 1.00 73.69 399 THR A O 1
ATOM 3127 N N . LEU A 1 400 ? 1.167 11.075 10.122 1.00 73.38 400 LEU A N 1
ATOM 3128 C CA . LEU A 1 400 ? 1.035 9.896 9.264 1.00 73.38 400 LEU A CA 1
ATOM 3129 C C . LEU A 1 400 ? 2.411 9.443 8.770 1.00 73.38 400 LEU A C 1
ATOM 3131 O O . LEU A 1 400 ? 3.326 10.265 8.634 1.00 73.38 400 LEU A O 1
ATOM 3135 N N . ASP A 1 401 ? 2.556 8.144 8.504 1.00 70.56 401 ASP A N 1
ATOM 3136 C CA . ASP A 1 401 ? 3.745 7.620 7.835 1.00 70.56 401 ASP A CA 1
ATOM 3137 C C . ASP A 1 401 ? 3.926 8.349 6.492 1.00 70.56 401 ASP A C 1
ATOM 3139 O O . ASP A 1 401 ? 3.070 8.239 5.617 1.00 70.56 401 ASP A O 1
ATOM 3143 N N . PRO A 1 402 ? 5.022 9.103 6.290 1.00 66.69 402 PRO A N 1
ATOM 3144 C CA . PRO A 1 402 ? 5.202 9.854 5.062 1.00 66.69 402 PRO A CA 1
ATOM 3145 C C . PRO A 1 402 ? 5.434 8.943 3.857 1.00 66.69 402 PRO A C 1
ATOM 3147 O O . PRO A 1 402 ? 5.431 9.455 2.743 1.00 66.69 402 PRO A O 1
ATOM 3150 N N . THR A 1 403 ? 5.715 7.652 4.035 1.00 67.62 403 THR A N 1
ATOM 3151 C CA . THR A 1 403 ? 5.950 6.711 2.935 1.00 67.62 403 THR A CA 1
ATOM 3152 C C . THR A 1 403 ? 4.660 6.266 2.254 1.00 67.62 403 THR A C 1
ATOM 3154 O O . THR A 1 403 ? 4.729 5.787 1.133 1.00 67.62 403 THR A O 1
ATOM 3157 N N . ILE A 1 404 ? 3.483 6.477 2.834 1.00 74.19 404 ILE A N 1
ATOM 3158 C CA . ILE A 1 404 ? 2.212 6.106 2.201 1.00 74.19 404 ILE A CA 1
ATOM 3159 C C . ILE A 1 404 ? 1.270 7.304 2.296 1.00 74.19 404 ILE A C 1
ATOM 3161 O O . ILE A 1 404 ? 1.402 8.149 3.179 1.00 74.19 404 ILE A O 1
ATOM 3165 N N . THR A 1 405 ? 0.341 7.419 1.359 1.00 81.25 405 THR A N 1
ATOM 3166 C CA . THR A 1 405 ? -0.748 8.398 1.422 1.00 81.25 405 THR A CA 1
ATOM 3167 C C . THR A 1 405 ? -2.071 7.654 1.540 1.00 81.25 405 THR A C 1
ATOM 3169 O O . THR A 1 405 ? -2.181 6.591 0.924 1.00 81.25 405 THR A O 1
ATOM 3172 N N . PRO A 1 406 ? -3.068 8.198 2.264 1.00 88.81 406 PRO A N 1
ATOM 3173 C CA . PRO A 1 406 ? -4.431 7.677 2.215 1.00 88.81 406 PRO A CA 1
ATOM 3174 C C . PRO A 1 406 ? -4.909 7.504 0.770 1.00 88.81 406 PRO A C 1
ATOM 3176 O O . PRO A 1 406 ? -4.430 8.204 -0.140 1.00 88.81 406 PRO A O 1
ATOM 3179 N N . PHE A 1 407 ? -5.831 6.576 0.544 1.00 91.06 407 PHE A N 1
ATOM 3180 C CA . PHE A 1 407 ? -6.416 6.396 -0.775 1.00 91.06 407 PHE A CA 1
ATOM 3181 C C . PHE A 1 407 ? -7.106 7.695 -1.215 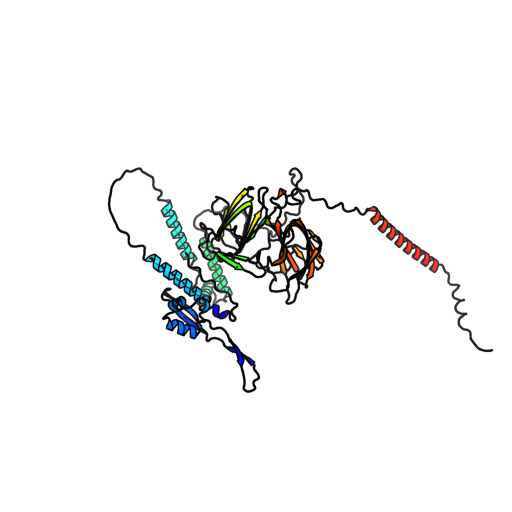1.00 91.06 407 PHE A C 1
ATOM 3183 O O . PHE A 1 407 ? -7.670 8.424 -0.412 1.00 91.06 407 PHE A O 1
ATOM 3190 N N . GLN A 1 408 ? -6.869 8.085 -2.474 1.00 89.69 408 GLN A N 1
ATOM 3191 C CA . GLN A 1 408 ? -7.233 9.403 -3.035 1.00 89.69 408 GLN A CA 1
ATOM 3192 C C . GLN A 1 408 ? -6.833 10.631 -2.191 1.00 89.69 408 GLN A C 1
ATOM 3194 O O . GLN A 1 408 ? -7.266 11.747 -2.480 1.00 89.69 408 GLN A O 1
ATOM 3199 N N . ASN A 1 409 ? -5.929 10.461 -1.220 1.00 88.50 409 ASN A N 1
ATOM 3200 C CA . ASN A 1 409 ? -5.534 11.481 -0.257 1.00 88.50 409 ASN A CA 1
ATOM 3201 C C . ASN A 1 409 ? -6.726 12.051 0.547 1.00 88.50 409 ASN A C 1
ATOM 3203 O O . ASN A 1 409 ? -6.740 13.243 0.873 1.00 88.50 409 ASN A O 1
ATOM 3207 N N . THR A 1 410 ? -7.709 11.205 0.863 1.00 91.62 410 THR A N 1
ATOM 3208 C CA . THR A 1 410 ? -8.883 11.525 1.685 1.00 91.62 410 THR A CA 1
ATOM 3209 C C . THR A 1 410 ? -8.965 10.599 2.898 1.00 91.62 410 THR A C 1
ATOM 3211 O O . THR A 1 410 ? -8.355 9.537 2.945 1.00 91.62 410 THR A O 1
ATOM 3214 N N . THR A 1 411 ? -9.585 11.072 3.979 1.00 94.12 411 THR A N 1
ATOM 3215 C CA . THR A 1 411 ? -9.865 10.263 5.175 1.00 94.12 411 THR A CA 1
ATOM 3216 C C . THR A 1 411 ? -11.007 10.918 5.952 1.00 94.12 411 THR A C 1
ATOM 3218 O O . THR A 1 411 ? -10.951 12.120 6.241 1.00 94.12 411 THR A O 1
ATOM 3221 N N . HIS A 1 412 ? -12.001 10.134 6.368 1.00 95.88 412 HIS A N 1
ATOM 3222 C CA . HIS A 1 412 ? -13.074 10.570 7.260 1.00 95.88 412 HIS A CA 1
ATOM 3223 C C . HIS A 1 412 ? -12.779 10.137 8.693 1.00 95.88 412 HIS A C 1
ATOM 3225 O O . HIS A 1 412 ? -12.600 8.959 8.993 1.00 95.88 412 HIS A O 1
ATOM 3231 N N . TRP A 1 413 ? -12.759 11.099 9.604 1.00 95.25 413 TRP A N 1
ATOM 3232 C CA . TRP A 1 413 ? -12.370 10.930 10.995 1.00 95.25 413 TRP A CA 1
ATOM 3233 C C . TRP A 1 413 ? -13.567 10.979 11.931 1.00 95.25 413 TRP A C 1
ATOM 3235 O O . TRP A 1 413 ? -14.422 11.852 11.807 1.00 95.25 413 TRP A O 1
ATOM 3245 N N . SER A 1 414 ? -13.578 10.095 12.924 1.00 94.56 414 SER A N 1
ATOM 3246 C CA . SER A 1 414 ? -14.509 10.133 14.049 1.00 94.56 414 SER A CA 1
ATOM 3247 C C . SER A 1 414 ? -13.761 10.115 15.383 1.00 94.56 414 SER A C 1
ATOM 3249 O O . SER A 1 414 ? -12.730 9.457 15.543 1.00 94.56 414 SER A O 1
ATOM 3251 N N . THR A 1 415 ? -14.306 10.847 16.355 1.00 92.69 415 THR A N 1
ATOM 3252 C CA . THR A 1 415 ? -13.839 10.898 17.752 1.00 92.69 415 THR A CA 1
ATOM 3253 C C . THR A 1 415 ? -14.927 10.491 18.752 1.00 92.69 415 THR A C 1
ATOM 3255 O O . THR A 1 415 ? -14.732 10.620 19.964 1.00 92.69 415 THR A O 1
ATOM 3258 N N . ALA A 1 416 ? -16.074 9.996 18.275 1.00 92.94 416 ALA A N 1
ATOM 3259 C CA . ALA A 1 416 ? -17.249 9.741 19.100 1.00 92.94 416 ALA A CA 1
ATOM 3260 C C . ALA A 1 416 ? -17.727 8.286 19.006 1.00 92.94 416 ALA A C 1
ATOM 3262 O O . ALA A 1 416 ? -17.818 7.688 17.937 1.00 92.94 416 ALA A O 1
ATOM 3263 N N . VAL A 1 417 ? -18.075 7.720 20.163 1.00 94.81 417 VAL A N 1
ATOM 3264 C CA . VAL A 1 417 ? -18.787 6.438 20.246 1.00 94.81 417 VAL A CA 1
ATOM 3265 C C . VAL A 1 417 ? -20.222 6.637 19.750 1.00 94.81 417 VAL A C 1
ATOM 3267 O O . VAL A 1 417 ? -20.870 7.618 20.115 1.00 94.81 417 VAL A O 1
ATOM 3270 N N . GLY A 1 418 ? -20.728 5.695 18.955 1.00 94.19 418 GLY A N 1
ATOM 3271 C CA . GLY A 1 418 ? -22.048 5.758 18.322 1.00 94.19 418 GLY A CA 1
ATOM 3272 C C . GLY A 1 418 ? -22.044 6.330 16.903 1.00 94.19 418 GLY A C 1
ATOM 3273 O O . GLY A 1 418 ? -23.085 6.312 16.246 1.00 94.19 418 GLY A O 1
ATOM 3274 N N . ASP A 1 419 ? -20.899 6.815 16.421 1.00 96.88 419 ASP A N 1
ATOM 3275 C CA . ASP A 1 419 ? -20.728 7.214 15.028 1.00 96.88 419 ASP A CA 1
ATOM 3276 C C . ASP A 1 419 ? -20.780 5.982 14.114 1.00 96.88 419 ASP A C 1
ATOM 3278 O O . ASP A 1 419 ? -20.244 4.910 14.420 1.00 96.88 419 ASP A O 1
ATOM 3282 N N . THR A 1 420 ? -21.458 6.141 12.978 1.00 96.50 420 THR A N 1
ATOM 3283 C CA . THR A 1 420 ? -21.819 5.037 12.084 1.00 96.50 420 THR A CA 1
ATOM 3284 C C . THR A 1 420 ? -21.458 5.309 10.631 1.00 96.50 420 THR A C 1
ATOM 3286 O O . THR A 1 420 ? -21.546 6.450 10.173 1.00 96.50 420 THR A O 1
ATOM 3289 N N . ILE A 1 421 ? -21.105 4.240 9.916 1.00 96.12 421 ILE A N 1
ATOM 3290 C CA . ILE A 1 421 ? -20.920 4.201 8.460 1.00 96.12 421 ILE A CA 1
ATOM 3291 C C . ILE A 1 421 ? -21.906 3.182 7.904 1.00 96.12 421 ILE A C 1
ATOM 3293 O O . ILE A 1 421 ? -21.964 2.054 8.397 1.00 96.12 421 ILE A O 1
ATOM 3297 N N . LYS A 1 422 ? -22.664 3.548 6.873 1.00 96.31 422 LYS A N 1
ATOM 3298 C CA . LYS A 1 422 ? -23.550 2.630 6.157 1.00 96.31 422 LYS A CA 1
ATOM 3299 C C . LYS A 1 422 ? -23.202 2.595 4.673 1.00 96.31 422 LYS A C 1
ATOM 3301 O O . LYS A 1 422 ? -23.105 3.640 4.040 1.00 96.31 422 LYS A O 1
ATOM 3306 N N . PHE A 1 423 ? -23.087 1.392 4.124 1.00 95.56 423 PHE A N 1
ATOM 3307 C CA . PHE A 1 423 ? -22.765 1.155 2.721 1.00 95.56 423 PHE A CA 1
ATOM 3308 C C . PHE A 1 423 ? -23.548 -0.049 2.179 1.00 95.56 423 PHE A C 1
ATOM 3310 O O . PHE A 1 423 ? -23.865 -0.978 2.924 1.00 95.56 423 PHE A O 1
ATOM 3317 N N . GLN A 1 424 ? -23.895 -0.022 0.892 1.00 94.44 424 GLN A N 1
ATOM 3318 C CA . GLN A 1 424 ? -24.588 -1.117 0.212 1.00 94.44 424 GLN A CA 1
ATOM 3319 C C . GLN A 1 424 ? -23.718 -1.659 -0.914 1.00 94.44 424 GLN A C 1
ATOM 3321 O O . GLN A 1 424 ? -23.199 -0.883 -1.711 1.00 94.44 424 GLN A O 1
ATOM 3326 N N . PHE A 1 425 ? -23.588 -2.980 -0.989 1.00 93.06 425 PHE A N 1
ATOM 3327 C CA . PHE A 1 425 ? -22.785 -3.645 -2.012 1.00 93.06 425 PHE A CA 1
ATOM 3328 C C . PHE A 1 425 ? -23.434 -4.939 -2.488 1.00 93.06 425 PHE A C 1
ATOM 3330 O O . PHE A 1 425 ? -24.334 -5.469 -1.839 1.00 93.06 425 PHE A O 1
ATOM 3337 N N . THR A 1 426 ? -22.951 -5.447 -3.618 1.00 93.00 426 THR A N 1
ATOM 3338 C CA . THR A 1 426 ? -23.395 -6.712 -4.207 1.00 93.00 426 THR A CA 1
ATOM 3339 C C . THR A 1 426 ? -22.178 -7.592 -4.438 1.00 93.00 426 THR A C 1
ATOM 3341 O O . THR A 1 426 ? -21.323 -7.240 -5.257 1.00 93.00 426 THR A O 1
ATOM 3344 N N . GLY A 1 427 ? -22.046 -8.669 -3.664 1.00 94.25 427 GLY A N 1
ATOM 3345 C CA . GLY A 1 427 ? -20.790 -9.405 -3.600 1.00 94.25 427 GLY A CA 1
ATOM 3346 C C . GLY A 1 427 ? -20.709 -10.508 -2.552 1.00 94.25 427 GLY A C 1
ATOM 3347 O O . GLY A 1 427 ? -21.699 -10.829 -1.909 1.00 94.25 427 GLY A O 1
ATOM 3348 N N . THR A 1 428 ? -19.504 -11.057 -2.373 1.00 92.81 428 THR A N 1
ATOM 3349 C CA . THR A 1 428 ? -19.225 -12.248 -1.535 1.00 92.81 428 THR A CA 1
ATOM 3350 C C . THR A 1 428 ? -18.271 -12.005 -0.359 1.00 92.81 428 THR A C 1
ATOM 3352 O O . THR A 1 428 ? -17.884 -12.927 0.353 1.00 92.81 428 THR A O 1
ATOM 3355 N N . GLY A 1 429 ? -17.871 -10.761 -0.112 1.00 93.75 429 GLY A N 1
ATOM 3356 C CA . GLY A 1 429 ? -17.011 -10.415 1.018 1.00 93.75 429 GLY A CA 1
ATOM 3357 C C . GLY A 1 429 ? -16.700 -8.930 1.042 1.00 93.75 429 GLY A C 1
ATOM 3358 O O . GLY A 1 429 ? -16.854 -8.258 0.021 1.00 93.75 429 GLY A O 1
ATOM 3359 N N . PHE A 1 430 ? -16.266 -8.420 2.192 1.00 94.75 430 PHE A N 1
ATOM 3360 C CA . PHE A 1 430 ? -15.846 -7.027 2.339 1.00 94.75 430 PHE A CA 1
ATOM 3361 C C . PHE A 1 430 ? -14.621 -6.889 3.245 1.00 94.75 430 PHE A C 1
ATOM 3363 O O . PHE A 1 430 ? -14.325 -7.760 4.064 1.00 94.75 430 PHE A O 1
ATOM 3370 N N . SER A 1 431 ? -13.922 -5.765 3.123 1.00 95.31 431 SER A N 1
ATOM 3371 C CA . SER A 1 431 ? -12.860 -5.341 4.035 1.00 95.31 431 SER A CA 1
ATOM 3372 C C . SER A 1 431 ? -12.856 -3.823 4.197 1.00 95.31 431 SER A C 1
ATOM 3374 O O . SER A 1 431 ? -13.107 -3.095 3.241 1.00 95.31 431 SER A O 1
ATOM 3376 N N . ILE A 1 432 ? -12.571 -3.341 5.404 1.00 94.38 432 ILE A N 1
ATOM 3377 C CA . ILE A 1 432 ? -12.521 -1.916 5.759 1.00 94.38 432 ILE A CA 1
ATOM 3378 C C . ILE A 1 432 ? -11.105 -1.551 6.177 1.00 94.38 432 ILE A C 1
ATOM 3380 O O . ILE A 1 432 ? -10.524 -2.244 7.013 1.00 94.38 432 ILE A O 1
ATOM 3384 N N . TYR A 1 433 ? -10.595 -0.442 5.648 1.00 94.25 433 TYR A N 1
ATOM 3385 C CA . TYR A 1 433 ? -9.245 0.047 5.889 1.00 94.25 433 TYR A CA 1
ATOM 3386 C C . TYR A 1 433 ? -9.255 1.482 6.420 1.00 94.25 433 TYR A C 1
ATOM 3388 O O . TYR A 1 433 ? -10.157 2.277 6.138 1.00 94.25 433 TYR A O 1
ATOM 3396 N N . GLY A 1 434 ? -8.241 1.812 7.215 1.00 92.81 434 GLY A N 1
ATOM 3397 C CA . GLY A 1 434 ? -8.131 3.124 7.832 1.00 92.81 434 GLY A CA 1
ATOM 3398 C C . GLY A 1 434 ? -6.846 3.329 8.625 1.00 92.81 434 GLY A C 1
ATOM 3399 O O . GLY A 1 434 ? -5.836 2.661 8.412 1.00 92.81 434 GLY A O 1
ATOM 3400 N N . THR A 1 435 ? -6.893 4.271 9.561 1.00 89.50 435 THR A N 1
ATOM 3401 C CA . THR A 1 435 ? -5.792 4.619 10.467 1.00 89.50 435 THR A CA 1
ATOM 3402 C C . THR A 1 435 ? -6.331 5.006 11.844 1.00 89.50 435 THR A C 1
ATOM 3404 O O . THR A 1 435 ? -7.465 5.462 11.986 1.00 89.50 435 THR A O 1
ATOM 3407 N N . LEU A 1 436 ? -5.518 4.852 12.885 1.00 87.44 436 LEU A N 1
ATOM 3408 C CA . LEU A 1 436 ? -5.828 5.315 14.243 1.00 87.44 436 LEU A CA 1
ATOM 3409 C C . LEU A 1 436 ? -4.894 6.471 14.628 1.00 87.44 436 LEU A C 1
ATOM 3411 O O . LEU A 1 436 ? -3.773 6.532 14.126 1.00 87.44 436 LEU A O 1
ATOM 3415 N N . SER A 1 437 ? -5.350 7.376 15.502 1.00 85.75 437 SER A N 1
ATOM 3416 C CA . SER A 1 437 ? -4.558 8.511 16.016 1.00 85.75 437 SER A CA 1
ATOM 3417 C C . SER A 1 437 ? -4.498 8.572 17.544 1.00 85.75 437 SER A C 1
ATOM 3419 O O . SER A 1 437 ? -5.419 8.124 18.218 1.00 85.75 437 SER A O 1
ATOM 3421 N N . ASN A 1 438 ? -3.467 9.212 18.110 1.00 72.38 438 ASN A N 1
ATOM 3422 C CA . ASN A 1 438 ? -3.356 9.517 19.548 1.00 72.38 438 ASN A CA 1
ATOM 3423 C C . ASN A 1 438 ? -3.475 8.282 20.463 1.00 72.38 438 ASN A C 1
ATOM 3425 O O . ASN A 1 438 ? -4.038 8.342 21.564 1.00 72.38 438 ASN A O 1
ATOM 3429 N N . ASN A 1 439 ? -2.933 7.148 20.021 1.00 66.69 439 ASN A N 1
ATOM 3430 C CA . ASN A 1 439 ? -3.083 5.875 20.717 1.00 66.69 439 ASN A CA 1
ATOM 3431 C C . ASN A 1 439 ? -2.143 5.781 21.939 1.00 66.69 439 ASN A C 1
ATOM 3433 O O . ASN A 1 439 ? -0.947 5.500 21.830 1.00 66.69 439 ASN A O 1
ATOM 3437 N N . SER A 1 440 ? -2.681 6.012 23.141 1.00 67.56 440 SER A N 1
ATOM 3438 C CA . SER A 1 440 ? -1.944 5.825 24.400 1.00 67.56 440 SER A CA 1
ATOM 3439 C C . SER A 1 440 ? -1.818 4.341 24.776 1.00 67.56 440 SER A C 1
ATOM 3441 O O . SER A 1 440 ? -2.653 3.510 24.431 1.00 67.56 440 SER A O 1
ATOM 3443 N N . ILE A 1 441 ? -0.785 3.965 25.541 1.00 66.44 441 ILE A N 1
ATOM 3444 C CA . ILE A 1 441 ? -0.608 2.576 26.004 1.00 66.44 441 ILE A CA 1
ATOM 3445 C C . ILE A 1 441 ? -1.846 2.129 26.804 1.00 66.44 441 ILE A C 1
ATOM 3447 O O . ILE A 1 441 ? -2.033 2.562 27.934 1.00 66.44 441 ILE A O 1
ATOM 3451 N N . GLY A 1 442 ? -2.633 1.212 26.230 1.00 65.44 442 GLY A N 1
ATOM 3452 C CA . GLY A 1 442 ? -3.846 0.670 26.861 1.00 65.44 442 GLY A CA 1
ATOM 3453 C C . GLY A 1 442 ? -5.154 1.257 26.323 1.00 65.44 442 GLY A C 1
ATOM 3454 O O . GLY A 1 442 ? -6.209 0.832 26.775 1.00 65.44 442 GLY A O 1
ATOM 3455 N N . ALA A 1 443 ? -5.089 2.183 25.360 1.00 72.75 443 ALA A N 1
ATOM 3456 C CA . ALA A 1 443 ? -6.254 2.643 24.619 1.00 72.75 443 ALA A CA 1
ATOM 3457 C C . ALA A 1 443 ? -6.833 1.520 23.740 1.00 72.75 443 ALA A C 1
ATOM 3459 O O . ALA A 1 443 ? -6.103 0.705 23.167 1.00 72.75 443 ALA A O 1
ATOM 3460 N N . THR A 1 444 ? -8.158 1.488 23.666 1.00 75.94 444 THR A N 1
ATOM 3461 C CA . THR A 1 444 ? -8.965 0.505 22.943 1.00 75.94 444 THR A CA 1
ATOM 3462 C C . THR A 1 444 ? -9.858 1.191 21.919 1.00 75.94 444 THR A C 1
ATOM 3464 O O . THR A 1 444 ? -10.431 2.254 22.173 1.00 75.94 444 THR A O 1
ATOM 3467 N N . PHE A 1 445 ? -9.950 0.565 20.745 1.00 85.12 445 PHE A N 1
ATOM 3468 C CA . PHE A 1 445 ? -10.951 0.838 19.722 1.00 85.12 445 PHE A CA 1
ATOM 3469 C C . PHE A 1 445 ? -11.733 -0.451 19.493 1.00 85.12 445 PHE A C 1
ATOM 3471 O O . PHE A 1 445 ? -11.145 -1.516 19.293 1.00 85.12 445 PHE A O 1
ATOM 3478 N N . SER A 1 446 ? -13.056 -0.378 19.537 1.00 86.81 446 SER A N 1
ATOM 3479 C CA . SER A 1 446 ? -13.920 -1.487 19.135 1.00 86.81 446 SER A CA 1
ATOM 3480 C C . SER A 1 446 ? -15.105 -0.949 18.360 1.00 86.81 446 SER A C 1
ATOM 3482 O O . SER A 1 446 ? -15.670 0.088 18.717 1.00 86.81 446 SER A O 1
ATOM 3484 N N . ALA A 1 447 ? -15.515 -1.688 17.337 1.00 87.38 447 ALA A N 1
ATOM 3485 C CA . ALA A 1 447 ? -16.741 -1.417 16.615 1.00 87.38 447 ALA A CA 1
ATOM 3486 C C . ALA A 1 447 ? -17.590 -2.688 16.525 1.00 87.38 447 ALA A C 1
ATOM 3488 O O . ALA A 1 447 ? -17.157 -3.812 16.769 1.00 87.38 447 ALA A O 1
ATOM 3489 N N . THR A 1 448 ? -18.840 -2.509 16.153 1.00 88.06 448 THR A N 1
ATOM 3490 C CA . THR A 1 448 ? -19.682 -3.599 15.669 1.00 88.06 448 THR A CA 1
ATOM 3491 C C . THR A 1 448 ? -19.936 -3.333 14.203 1.00 88.06 448 THR A C 1
ATOM 3493 O O . THR A 1 448 ? -20.121 -2.180 13.814 1.00 88.06 448 THR A O 1
ATOM 3496 N N . TYR A 1 449 ? -19.944 -4.377 13.387 1.00 89.69 449 TYR A N 1
ATOM 3497 C CA . TYR A 1 449 ? -20.498 -4.275 12.047 1.00 89.69 449 TYR A CA 1
ATOM 3498 C C . TYR A 1 449 ? -21.696 -5.207 11.937 1.00 89.69 449 TYR A C 1
ATOM 3500 O O . TYR A 1 449 ? -21.731 -6.272 12.549 1.00 89.69 449 TYR A O 1
ATOM 3508 N N . THR A 1 450 ? -22.703 -4.804 11.176 1.00 89.56 450 THR A N 1
ATOM 3509 C CA . THR A 1 450 ? -23.830 -5.663 10.832 1.00 89.56 450 THR A CA 1
ATOM 3510 C C . THR A 1 450 ? -23.862 -5.858 9.331 1.00 89.56 450 THR A C 1
ATOM 3512 O O . THR A 1 450 ? -23.789 -4.866 8.603 1.00 89.56 450 THR A O 1
ATOM 3515 N N . ILE A 1 451 ? -24.031 -7.100 8.892 1.00 91.38 451 ILE A N 1
ATOM 3516 C CA . ILE A 1 451 ? -24.413 -7.420 7.517 1.00 91.38 451 ILE A CA 1
ATOM 3517 C C . ILE A 1 451 ? -25.885 -7.800 7.546 1.00 91.38 451 ILE A C 1
ATOM 3519 O O . ILE A 1 451 ? -26.286 -8.677 8.309 1.00 91.38 451 ILE A O 1
ATOM 3523 N N . ASP A 1 452 ? -26.699 -7.068 6.790 1.00 89.75 452 ASP A N 1
ATOM 3524 C CA . ASP A 1 452 ? -28.147 -7.295 6.672 1.00 89.75 452 ASP A CA 1
ATOM 3525 C C . ASP A 1 452 ? -28.876 -7.324 8.023 1.00 89.75 452 ASP A C 1
ATOM 3527 O O . ASP A 1 452 ? -29.835 -8.062 8.243 1.00 89.75 452 ASP A O 1
ATOM 3531 N N . GLY A 1 453 ? -28.406 -6.487 8.953 1.00 83.94 453 GLY A N 1
ATOM 3532 C CA . GLY A 1 453 ? -28.965 -6.354 10.296 1.00 83.94 453 GLY A CA 1
ATOM 3533 C C . GLY A 1 453 ? -28.510 -7.421 11.293 1.00 83.94 453 GLY A C 1
ATOM 3534 O O . GLY A 1 453 ? -28.940 -7.365 12.444 1.00 83.94 453 GLY A O 1
ATOM 3535 N N . VAL A 1 454 ? -27.632 -8.353 10.905 1.00 84.19 454 VAL A N 1
ATOM 3536 C CA . VAL A 1 454 ? -27.035 -9.344 11.814 1.00 84.19 454 VAL A CA 1
ATOM 3537 C C . VAL A 1 454 ? -25.754 -8.767 12.424 1.00 84.19 454 VAL A C 1
ATOM 3539 O O . VAL A 1 454 ? -24.765 -8.608 11.705 1.00 84.19 454 VAL A O 1
ATOM 3542 N N . PRO A 1 455 ? -25.736 -8.419 13.726 1.00 78.88 455 PRO A N 1
ATOM 3543 C CA . PRO A 1 455 ? -24.577 -7.793 14.340 1.00 78.88 455 PRO A CA 1
ATOM 3544 C C . PRO A 1 455 ? -23.471 -8.802 14.628 1.00 78.88 455 PRO A C 1
ATOM 3546 O O . PRO A 1 455 ? -23.691 -9.823 15.277 1.00 78.88 455 PRO A O 1
ATOM 3549 N N . THR A 1 456 ? -22.260 -8.454 14.208 1.00 80.81 456 THR A N 1
ATOM 3550 C CA . THR A 1 456 ? -21.027 -9.165 14.530 1.00 80.81 456 THR A CA 1
ATOM 3551 C C . THR A 1 456 ? -20.107 -8.214 15.301 1.00 80.81 456 THR A C 1
ATOM 3553 O O . THR A 1 456 ? -19.752 -7.143 14.794 1.00 80.81 456 THR A O 1
ATOM 3556 N N . PRO A 1 457 ? -19.747 -8.539 16.555 1.00 73.44 457 PRO A N 1
ATOM 3557 C CA . PRO A 1 457 ? -18.789 -7.743 17.304 1.00 73.44 457 PRO A CA 1
ATOM 3558 C C . PRO A 1 457 ? -17.393 -7.907 16.706 1.00 73.44 457 PRO A C 1
ATOM 3560 O O . PRO A 1 457 ? -16.963 -9.026 16.430 1.00 73.44 457 PRO A O 1
ATOM 3563 N N . ALA A 1 458 ? -16.679 -6.795 16.545 1.00 70.94 458 ALA A N 1
ATOM 3564 C CA . ALA A 1 458 ? -15.317 -6.804 16.045 1.00 70.94 458 ALA A CA 1
ATOM 3565 C C . ALA A 1 458 ? -14.447 -5.834 16.849 1.00 70.94 458 ALA A C 1
ATOM 3567 O O . ALA A 1 458 ? -14.578 -4.611 16.795 1.00 70.94 458 ALA A O 1
ATOM 3568 N N . SER A 1 459 ? -13.540 -6.391 17.639 1.00 66.69 459 SER A N 1
ATOM 3569 C CA . SER A 1 459 ? -12.579 -5.610 18.405 1.00 66.69 459 SER A CA 1
ATOM 3570 C C . SER A 1 459 ? -11.200 -5.742 17.784 1.00 66.69 459 SER A C 1
ATOM 3572 O O . SER A 1 459 ? -10.757 -6.833 17.427 1.00 66.69 459 SER A O 1
ATOM 3574 N N . MET A 1 460 ? -10.500 -4.617 17.684 1.00 63.84 460 MET A N 1
ATOM 3575 C CA . MET A 1 460 ? -9.080 -4.623 17.377 1.00 63.84 460 MET A CA 1
ATOM 3576 C C . MET A 1 460 ? -8.307 -4.459 18.680 1.00 63.84 460 MET A C 1
ATOM 3578 O O . MET A 1 460 ? -8.385 -3.419 19.336 1.00 63.84 460 MET A O 1
ATOM 3582 N N . SER A 1 461 ? -7.550 -5.484 19.076 1.00 52.56 461 SER A N 1
ATOM 3583 C CA . SER A 1 461 ? -6.610 -5.361 20.189 1.00 52.56 461 SER A CA 1
ATOM 3584 C C . SER A 1 461 ? -5.241 -4.920 19.683 1.00 52.56 461 SER A C 1
ATOM 3586 O O . SER A 1 461 ? -4.658 -5.555 18.810 1.00 52.56 461 SER A O 1
ATOM 3588 N N . LYS A 1 462 ? -4.749 -3.844 20.294 1.00 53.56 462 LYS A N 1
ATOM 3589 C CA . LYS A 1 462 ? -3.418 -3.248 20.188 1.00 53.56 462 LYS A CA 1
ATOM 3590 C C . LYS A 1 462 ? -2.297 -4.236 19.837 1.00 53.56 462 LYS A C 1
ATOM 3592 O O . LYS A 1 462 ? -1.957 -5.083 20.653 1.00 53.56 462 LYS A O 1
ATOM 3597 N N . ASP A 1 463 ? -1.614 -3.960 18.732 1.00 50.59 463 ASP A N 1
ATOM 3598 C CA . ASP A 1 463 ? -0.167 -3.759 18.763 1.00 50.59 463 ASP A CA 1
ATOM 3599 C C . ASP A 1 463 ? 0.263 -2.881 17.572 1.00 50.59 463 ASP A C 1
ATOM 3601 O O . ASP A 1 463 ? 0.217 -3.284 16.418 1.00 50.59 463 ASP A O 1
ATOM 3605 N N . THR A 1 464 ? 0.710 -1.654 17.872 1.00 50.81 464 THR A N 1
ATOM 3606 C CA . THR A 1 464 ? 1.519 -0.772 16.995 1.00 50.81 464 THR A CA 1
ATOM 3607 C C . THR A 1 464 ? 0.882 -0.049 15.789 1.00 50.81 464 THR A C 1
ATOM 3609 O O . THR A 1 464 ? 1.624 0.343 14.902 1.00 50.81 464 THR A O 1
ATOM 3612 N N . SER A 1 465 ? -0.425 0.245 15.767 1.00 61.19 465 SER A N 1
ATOM 3613 C CA . SER A 1 465 ? -1.099 0.888 14.612 1.00 61.19 465 SER A CA 1
ATOM 3614 C C . SER A 1 465 ? -1.256 2.423 14.634 1.00 61.19 465 SER A C 1
ATOM 3616 O O . SER A 1 465 ? -1.974 2.968 13.798 1.00 61.19 465 SER A O 1
ATOM 3618 N N . ASP A 1 466 ? -0.628 3.151 15.568 1.00 70.25 466 ASP A N 1
ATOM 3619 C CA . ASP A 1 466 ? -0.761 4.622 15.601 1.00 70.25 466 ASP A CA 1
ATOM 3620 C C . ASP A 1 466 ? -0.109 5.253 14.363 1.00 70.25 466 ASP A C 1
ATOM 3622 O O . ASP A 1 466 ? 1.091 5.081 14.139 1.00 70.25 466 ASP A O 1
ATOM 3626 N N . GLY A 1 467 ? -0.906 5.954 13.556 1.00 73.94 467 GLY A N 1
ATOM 3627 C CA . GLY A 1 467 ? -0.462 6.564 12.300 1.00 73.94 467 GLY A CA 1
ATOM 3628 C C . GLY A 1 467 ? -0.099 5.584 11.182 1.00 73.94 467 GLY A C 1
ATOM 3629 O O . GLY A 1 467 ? 0.417 6.033 10.155 1.00 73.94 467 GLY A O 1
ATOM 3630 N N . LEU A 1 468 ? -0.361 4.278 11.353 1.00 83.81 468 LEU A N 1
ATOM 3631 C CA . LEU A 1 468 ? -0.231 3.303 10.271 1.00 83.81 468 LEU A CA 1
ATOM 3632 C C . LEU A 1 468 ? -1.434 3.412 9.333 1.00 83.81 468 LEU A C 1
ATOM 3634 O O . LEU A 1 468 ? -2.565 3.069 9.687 1.00 83.81 468 LEU A O 1
ATOM 3638 N N . LEU A 1 469 ? -1.162 3.878 8.118 1.00 87.62 469 LEU A N 1
ATOM 3639 C CA . LEU A 1 469 ? -2.137 3.929 7.038 1.00 87.62 469 LEU A CA 1
ATOM 3640 C C . LEU A 1 469 ? -2.477 2.527 6.532 1.00 87.62 469 LEU A C 1
ATOM 3642 O O . LEU A 1 469 ? -1.664 1.601 6.623 1.00 87.62 469 LEU A O 1
ATOM 3646 N N . MET A 1 470 ? -3.679 2.407 5.963 1.00 89.38 470 MET A N 1
ATOM 3647 C CA . MET A 1 470 ? -4.195 1.172 5.370 1.00 89.38 470 MET A CA 1
ATOM 3648 C C . MET A 1 470 ? -4.267 0.003 6.366 1.00 89.38 470 MET A C 1
ATOM 3650 O O . MET A 1 470 ? -4.130 -1.162 6.003 1.00 89.38 470 MET A O 1
ATOM 3654 N N . THR A 1 471 ? -4.502 0.299 7.644 1.00 89.44 471 THR A N 1
ATOM 3655 C CA . THR A 1 471 ? -4.777 -0.724 8.655 1.00 89.44 471 THR A CA 1
ATOM 3656 C C . THR A 1 471 ? -6.130 -1.368 8.350 1.00 89.44 471 THR A C 1
ATOM 3658 O O . THR A 1 471 ? -7.147 -0.674 8.359 1.00 89.44 471 THR A O 1
ATOM 3661 N N . GLN A 1 472 ? -6.173 -2.684 8.121 1.00 90.50 472 GLN A N 1
ATOM 3662 C CA . GLN A 1 472 ? -7.440 -3.410 7.985 1.00 90.50 472 GLN A CA 1
ATOM 3663 C C . GLN A 1 472 ? -8.148 -3.477 9.344 1.00 90.50 472 GLN A C 1
ATOM 3665 O O . GLN A 1 472 ? -7.634 -4.072 10.291 1.00 90.50 472 GLN A O 1
ATOM 3670 N N . PHE A 1 473 ? -9.329 -2.871 9.445 1.00 88.62 473 PHE A N 1
ATOM 3671 C CA . PHE A 1 473 ? -10.131 -2.887 10.664 1.00 88.62 473 PHE A CA 1
ATOM 3672 C C . PHE A 1 473 ? -10.982 -4.143 10.770 1.00 88.62 473 PHE A C 1
ATOM 3674 O O . PHE A 1 473 ? -10.970 -4.825 11.793 1.00 88.62 473 PHE A O 1
ATOM 3681 N N . PHE A 1 474 ? -11.726 -4.441 9.706 1.00 87.19 474 PHE A N 1
ATOM 3682 C CA . PHE A 1 474 ? -12.710 -5.515 9.676 1.00 87.19 474 PHE A CA 1
ATOM 3683 C C . PHE A 1 474 ? -12.716 -6.165 8.303 1.00 87.19 474 PHE A C 1
ATOM 3685 O O . PHE A 1 474 ? -12.573 -5.469 7.298 1.00 87.19 474 PHE A O 1
ATOM 3692 N N . ALA A 1 475 ? -12.934 -7.473 8.273 1.00 91.38 475 ALA A N 1
ATOM 3693 C CA . ALA A 1 475 ? -13.172 -8.234 7.060 1.00 91.38 475 ALA A CA 1
ATOM 3694 C C . ALA A 1 475 ? -14.109 -9.403 7.369 1.00 91.38 475 ALA A C 1
ATOM 3696 O O . ALA A 1 475 ? -14.069 -9.951 8.477 1.00 91.38 475 ALA A O 1
ATOM 3697 N N . ALA A 1 476 ? -14.950 -9.770 6.407 1.00 91.44 476 ALA A N 1
ATOM 3698 C CA . ALA A 1 476 ? -15.760 -10.979 6.484 1.00 91.44 476 ALA A CA 1
ATOM 3699 C C . ALA A 1 476 ? -16.160 -11.465 5.091 1.00 91.44 476 ALA A C 1
ATOM 3701 O O . ALA A 1 476 ? -16.455 -10.658 4.206 1.00 91.44 476 ALA A O 1
ATOM 3702 N N . ASP A 1 477 ? -16.244 -12.786 4.955 1.00 92.88 477 ASP A N 1
ATOM 3703 C CA . ASP A 1 477 ? -16.899 -13.438 3.828 1.00 92.88 477 ASP A CA 1
ATOM 3704 C C . ASP A 1 477 ? -18.414 -13.422 4.046 1.00 92.88 477 ASP A C 1
ATOM 3706 O O . ASP A 1 477 ? -18.906 -13.678 5.153 1.00 92.88 477 ASP A O 1
ATOM 3710 N N . VAL A 1 478 ? -19.163 -13.129 2.988 1.00 92.38 478 VAL A N 1
ATOM 3711 C CA . VAL A 1 478 ? -20.629 -13.120 2.998 1.00 92.38 478 VAL A CA 1
ATOM 3712 C C . VAL A 1 478 ? -21.154 -13.978 1.844 1.00 92.38 478 VAL A C 1
ATOM 3714 O O . VAL A 1 478 ? -20.461 -14.148 0.840 1.00 92.38 478 VAL A O 1
ATOM 3717 N N . PRO A 1 479 ? -22.352 -14.579 1.965 1.00 93.62 479 PRO A N 1
ATOM 3718 C CA . PRO A 1 479 ? -22.979 -15.254 0.831 1.00 93.62 479 PRO A CA 1
ATOM 3719 C C . PRO A 1 479 ? -23.090 -14.309 -0.363 1.00 93.62 479 PRO A C 1
ATOM 3721 O O . PRO A 1 479 ? -23.215 -13.117 -0.158 1.00 93.62 479 PRO A O 1
ATOM 3724 N N . ASP A 1 480 ? -23.098 -14.822 -1.590 1.00 94.00 480 ASP A N 1
ATOM 3725 C CA . ASP A 1 480 ? -23.338 -13.960 -2.748 1.00 94.00 480 ASP A CA 1
ATOM 3726 C C . ASP A 1 480 ? -24.726 -13.301 -2.668 1.00 94.00 480 ASP A C 1
ATOM 3728 O O . ASP A 1 480 ? -25.746 -13.987 -2.521 1.00 94.00 480 ASP A O 1
ATOM 3732 N N . GLY A 1 481 ? -24.775 -11.976 -2.768 1.00 91.75 481 GLY A N 1
ATOM 3733 C CA . GLY A 1 481 ? -26.027 -11.238 -2.792 1.00 91.75 481 GLY A CA 1
ATOM 3734 C C . GLY A 1 481 ? -25.865 -9.738 -2.599 1.00 91.75 481 GLY A C 1
ATOM 3735 O O . GLY A 1 481 ? -24.770 -9.185 -2.640 1.00 91.75 481 GLY A O 1
ATOM 3736 N N . ASN A 1 482 ? -27.004 -9.071 -2.407 1.00 93.50 482 ASN A N 1
ATOM 3737 C CA . ASN A 1 482 ? -27.055 -7.661 -2.036 1.00 93.50 482 ASN A CA 1
ATOM 3738 C C . ASN A 1 482 ? -26.984 -7.540 -0.517 1.00 93.50 482 ASN A C 1
ATOM 3740 O O . ASN A 1 482 ? -27.856 -8.066 0.175 1.00 93.50 482 ASN A O 1
ATOM 3744 N N . HIS A 1 483 ? -26.018 -6.771 -0.031 1.00 93.62 483 HIS A N 1
ATOM 3745 C CA . HIS A 1 483 ? -25.756 -6.591 1.385 1.00 93.62 483 HIS A CA 1
ATOM 3746 C C . HIS A 1 483 ? -25.824 -5.128 1.795 1.00 93.62 483 HIS A C 1
ATOM 3748 O O . HIS A 1 483 ? -25.425 -4.220 1.063 1.00 93.62 483 HIS A O 1
ATOM 3754 N N . THR A 1 484 ? -26.301 -4.895 3.013 1.00 95.19 484 THR A N 1
ATOM 3755 C CA . THR A 1 484 ? -26.148 -3.618 3.712 1.00 95.19 484 THR A CA 1
ATOM 3756 C C . THR A 1 484 ? -25.166 -3.788 4.864 1.00 95.19 484 THR A C 1
ATOM 3758 O O . THR A 1 484 ? -25.479 -4.434 5.865 1.00 95.19 484 THR A O 1
ATOM 3761 N N . LEU A 1 485 ? -24.005 -3.154 4.732 1.00 95.00 485 LEU A N 1
ATOM 3762 C CA . LEU A 1 485 ? -23.005 -3.016 5.780 1.00 95.00 485 LEU A CA 1
ATOM 3763 C C . LEU A 1 485 ? -23.329 -1.787 6.633 1.00 95.00 485 LEU A C 1
ATOM 3765 O O . LEU A 1 485 ? -23.486 -0.681 6.115 1.00 95.00 485 LEU A O 1
ATOM 3769 N N . LEU A 1 486 ? -23.409 -1.977 7.946 1.00 95.25 486 LEU A N 1
ATOM 3770 C CA . LEU A 1 486 ? -23.505 -0.900 8.930 1.00 95.25 486 LEU A CA 1
ATOM 3771 C C . LEU A 1 486 ? -22.419 -1.096 9.980 1.00 95.25 486 LEU A C 1
ATOM 3773 O O . LEU A 1 486 ? -22.459 -2.073 10.719 1.00 95.25 486 LEU A O 1
ATOM 3777 N N . VAL A 1 487 ? -21.483 -0.161 10.071 1.00 94.44 487 VAL A N 1
ATOM 3778 C CA . VAL A 1 487 ? -20.450 -0.120 11.110 1.00 94.44 487 VAL A CA 1
ATOM 3779 C C . VAL A 1 487 ? -20.860 0.888 12.170 1.00 94.44 487 VAL A C 1
ATOM 3781 O O . VAL A 1 487 ? -21.335 1.970 11.836 1.00 94.44 487 VAL A O 1
ATOM 3784 N N . ASN A 1 488 ? -20.668 0.539 13.437 1.00 94.44 488 ASN A N 1
ATOM 3785 C CA . ASN A 1 488 ? -20.953 1.378 14.591 1.00 94.44 488 ASN A CA 1
ATOM 3786 C C . ASN A 1 488 ? -19.789 1.323 15.584 1.00 94.44 488 ASN A C 1
ATOM 3788 O O . ASN A 1 488 ? -19.455 0.244 16.082 1.00 94.44 488 ASN A O 1
ATOM 3792 N N . ILE A 1 489 ? -19.197 2.474 15.895 1.00 93.56 489 ILE A N 1
ATOM 3793 C CA . ILE A 1 489 ? -18.116 2.586 16.879 1.00 93.56 489 ILE A CA 1
ATOM 3794 C C . ILE A 1 489 ? -18.697 2.362 18.278 1.00 93.56 489 ILE A C 1
ATOM 3796 O O . ILE A 1 489 ? -19.525 3.139 18.747 1.00 93.56 489 ILE A O 1
ATOM 3800 N N . THR A 1 490 ? -18.256 1.306 18.962 1.00 92.31 490 THR A N 1
ATOM 3801 C CA . THR A 1 490 ? -18.793 0.904 20.276 1.00 92.31 490 THR A CA 1
ATOM 3802 C C . THR A 1 490 ? -17.905 1.287 21.450 1.00 92.31 490 THR A C 1
ATOM 3804 O O . THR A 1 490 ? -18.410 1.456 22.555 1.00 92.31 490 THR A O 1
ATOM 3807 N N . ASP A 1 491 ? -16.599 1.417 21.226 1.00 89.94 491 ASP A N 1
ATOM 3808 C CA . ASP A 1 491 ? -15.648 1.870 22.238 1.00 89.94 491 ASP A CA 1
ATOM 3809 C C . ASP A 1 491 ? -14.513 2.655 21.576 1.00 89.94 491 ASP A C 1
ATOM 3811 O O . ASP A 1 491 ? -13.977 2.235 20.545 1.00 89.94 491 ASP A O 1
ATOM 3815 N N . LEU A 1 492 ? -14.162 3.797 22.167 1.00 88.25 492 LEU A N 1
ATOM 3816 C CA . LEU A 1 492 ? -13.112 4.683 21.678 1.00 88.25 492 LEU A CA 1
ATOM 3817 C C . LEU A 1 492 ? -12.454 5.410 22.856 1.00 88.25 492 LEU A C 1
ATOM 3819 O O . LEU A 1 492 ? -13.024 6.323 23.458 1.00 88.25 492 LEU A O 1
ATOM 3823 N N . SER A 1 493 ? -11.225 5.010 23.175 1.00 86.56 493 SER A N 1
ATOM 3824 C CA . SER A 1 493 ? -10.430 5.633 24.236 1.00 86.56 493 SER A CA 1
ATOM 3825 C C . SER A 1 493 ? -10.011 7.062 23.881 1.00 86.56 493 SER A C 1
ATOM 3827 O O . SER A 1 493 ? -9.160 7.271 23.028 1.00 86.56 493 SER A O 1
ATOM 3829 N N . GLN A 1 494 ? -10.545 8.065 24.570 1.00 83.94 494 GLN A N 1
ATOM 3830 C CA . GLN A 1 494 ? -10.165 9.467 24.357 1.00 83.94 494 GLN A CA 1
ATOM 3831 C C . GLN A 1 494 ? -8.682 9.718 24.721 1.00 83.94 494 GLN A C 1
ATOM 3833 O O . GLN A 1 494 ? -8.222 9.179 25.733 1.00 83.94 494 GLN A O 1
ATOM 3838 N N . PRO A 1 495 ? -7.920 10.540 23.964 1.00 83.19 495 PRO A N 1
ATOM 3839 C CA . PRO A 1 495 ? -8.322 11.414 22.850 1.00 83.19 495 PRO A CA 1
ATOM 3840 C C . PRO A 1 495 ? -8.095 10.792 21.451 1.00 83.19 495 PRO A C 1
ATOM 3842 O O . PRO A 1 495 ? -7.693 11.490 20.516 1.00 83.19 495 PRO A O 1
ATOM 3845 N N . MET A 1 496 ? -8.276 9.477 21.308 1.00 85.12 496 MET A N 1
ATOM 3846 C CA . MET A 1 496 ? -8.111 8.781 20.031 1.00 85.12 496 MET A CA 1
ATOM 3847 C C . MET A 1 496 ? -9.157 9.220 19.009 1.00 85.12 496 MET A C 1
ATOM 3849 O O . MET A 1 496 ? -10.325 9.419 19.344 1.00 85.12 496 MET A O 1
ATOM 3853 N N . ALA A 1 497 ? -8.736 9.298 17.751 1.00 89.44 497 ALA A N 1
ATOM 3854 C CA . ALA A 1 497 ? -9.634 9.356 16.606 1.00 89.44 497 ALA A CA 1
ATOM 3855 C C . ALA A 1 497 ? -9.402 8.141 15.708 1.00 89.44 497 ALA A C 1
ATOM 3857 O O . ALA A 1 497 ? -8.265 7.674 15.578 1.00 89.44 497 ALA A O 1
ATOM 3858 N N . VAL A 1 498 ? -10.465 7.678 15.061 1.00 91.00 498 VAL A N 1
ATOM 3859 C CA . VAL A 1 498 ? -10.414 6.666 14.006 1.00 91.00 498 VAL A CA 1
ATOM 3860 C C . VAL A 1 498 ? -10.618 7.348 12.660 1.00 91.00 498 VAL A C 1
ATOM 3862 O O . VAL A 1 498 ? -11.575 8.097 12.489 1.00 91.00 498 VAL A O 1
ATOM 3865 N N . GLY A 1 499 ? -9.698 7.118 11.732 1.00 93.25 499 GLY A N 1
ATOM 3866 C CA . GLY A 1 499 ? -9.794 7.545 10.343 1.00 93.25 499 GLY A CA 1
ATOM 3867 C C . GLY A 1 499 ? -10.205 6.363 9.478 1.00 93.25 499 GLY A C 1
ATOM 3868 O O . GLY A 1 499 ? -9.536 5.333 9.499 1.00 93.25 499 GLY A O 1
ATOM 3869 N N . PHE A 1 500 ? -11.301 6.498 8.745 1.00 95.12 500 PHE A N 1
ATOM 3870 C CA . PHE A 1 500 ? -11.715 5.588 7.683 1.00 95.12 500 PHE A CA 1
ATOM 3871 C C . PHE A 1 500 ? -11.201 6.126 6.343 1.00 95.12 500 PHE A C 1
ATOM 3873 O O . PHE A 1 500 ? -11.351 7.316 6.073 1.00 95.12 500 PHE A O 1
ATOM 3880 N N . ASP A 1 501 ? -10.570 5.260 5.553 1.00 94.94 501 ASP A N 1
ATOM 3881 C CA . ASP A 1 501 ? -9.850 5.629 4.324 1.00 94.94 501 ASP A CA 1
ATOM 3882 C C . ASP A 1 501 ? -10.520 5.014 3.087 1.00 94.94 501 ASP A C 1
ATOM 3884 O O . ASP A 1 501 ? -10.947 5.708 2.175 1.00 94.94 501 ASP A O 1
ATOM 3888 N N . PHE A 1 502 ? -10.720 3.698 3.079 1.00 96.56 502 PHE A N 1
ATOM 3889 C CA . PHE A 1 502 ? -11.475 3.047 2.012 1.00 96.56 502 PHE A CA 1
ATOM 3890 C C . PHE A 1 502 ? -12.054 1.714 2.476 1.00 96.56 502 PHE A C 1
ATOM 3892 O O . PHE A 1 502 ? -11.652 1.130 3.490 1.00 96.56 502 PHE A O 1
ATOM 3899 N N . LEU A 1 503 ? -12.995 1.195 1.696 1.00 96.69 503 LEU A N 1
ATOM 3900 C CA . LEU A 1 503 ? -13.461 -0.181 1.805 1.00 96.69 503 LEU A CA 1
ATOM 3901 C C . LEU A 1 503 ? -13.241 -0.923 0.492 1.00 96.69 503 LEU A C 1
ATOM 3903 O O . LEU A 1 503 ? -13.122 -0.328 -0.579 1.00 96.69 503 LEU A O 1
ATOM 3907 N N . THR A 1 504 ? -13.226 -2.245 0.578 1.00 97.50 504 THR A N 1
ATOM 3908 C CA . THR A 1 504 ? -13.217 -3.126 -0.586 1.00 97.50 504 THR A CA 1
ATOM 3909 C C . THR A 1 504 ? -14.280 -4.203 -0.458 1.00 97.50 504 THR A C 1
ATOM 3911 O O . THR A 1 504 ? -14.658 -4.567 0.657 1.00 97.50 504 THR A O 1
ATOM 3914 N N . TYR A 1 505 ? -14.771 -4.708 -1.587 1.00 96.44 505 TYR A N 1
ATOM 3915 C CA . TYR A 1 505 ? -15.664 -5.865 -1.632 1.00 96.44 505 TYR A CA 1
ATOM 3916 C C . TYR A 1 505 ? -15.492 -6.650 -2.934 1.00 96.44 505 TYR A C 1
ATOM 3918 O O . TYR A 1 505 ? -15.126 -6.086 -3.964 1.00 96.44 505 TYR A O 1
ATOM 3926 N N . ASN A 1 506 ? -15.771 -7.950 -2.901 1.00 96.56 506 ASN A N 1
ATOM 3927 C CA . ASN A 1 506 ? -15.671 -8.809 -4.084 1.00 96.56 506 ASN A CA 1
ATOM 3928 C C . ASN A 1 506 ? -16.967 -8.733 -4.891 1.00 96.56 506 ASN A C 1
ATOM 3930 O O . ASN A 1 506 ? -18.009 -9.137 -4.382 1.00 96.56 506 ASN A O 1
ATOM 3934 N N . ALA A 1 507 ? -16.922 -8.220 -6.121 1.00 94.50 507 ALA A N 1
ATOM 3935 C CA . ALA A 1 507 ? -18.111 -8.042 -6.951 1.00 94.50 507 ALA A CA 1
ATOM 3936 C C . ALA A 1 507 ? -18.679 -9.371 -7.464 1.00 94.50 507 ALA A C 1
ATOM 3938 O O . ALA A 1 507 ? -17.952 -10.222 -7.981 1.00 94.50 507 ALA A O 1
ATOM 3939 N N . SER A 1 508 ? -20.007 -9.492 -7.420 1.00 93.75 508 SER A N 1
ATOM 3940 C CA . SER A 1 508 ? -20.752 -10.581 -8.068 1.00 93.75 508 SER A CA 1
ATOM 3941 C C . SER A 1 508 ? -21.502 -10.169 -9.337 1.00 93.75 508 SER A C 1
ATOM 3943 O O . SER A 1 508 ? -22.249 -10.952 -9.923 1.00 93.75 508 SER A O 1
ATOM 3945 N N . PHE A 1 509 ? -21.266 -8.949 -9.821 1.00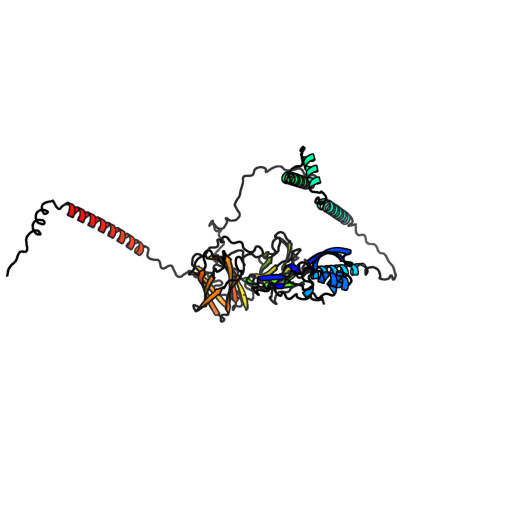 91.12 509 PHE A N 1
ATOM 3946 C CA . PHE A 1 509 ? -21.751 -8.473 -11.113 1.00 91.12 509 PHE A CA 1
ATOM 3947 C C . PHE A 1 509 ? -20.638 -8.498 -12.162 1.00 91.12 509 PHE A C 1
ATOM 3949 O O . PHE A 1 509 ? -19.460 -8.326 -11.862 1.00 91.12 509 PHE A O 1
ATOM 3956 N N . THR A 1 510 ? -21.010 -8.699 -13.426 1.00 91.44 510 THR A N 1
ATOM 3957 C CA . THR A 1 510 ? -20.025 -8.905 -14.503 1.00 91.44 510 THR A CA 1
ATOM 3958 C C . THR A 1 510 ? -19.620 -7.619 -15.216 1.00 91.44 510 THR A C 1
ATOM 3960 O O . THR A 1 510 ? -18.565 -7.579 -15.845 1.00 91.44 510 THR A O 1
ATOM 3963 N N . SER A 1 511 ? -20.429 -6.563 -15.114 1.00 90.56 511 SER A N 1
ATOM 3964 C CA . SER A 1 511 ? -20.176 -5.264 -15.739 1.00 90.56 511 SER A CA 1
ATOM 3965 C C . SER A 1 511 ? -20.804 -4.133 -14.936 1.00 90.56 511 SER A C 1
ATOM 3967 O O . SER A 1 511 ? -21.730 -4.346 -14.151 1.00 90.56 511 SER A O 1
ATOM 3969 N N . ILE A 1 512 ? -20.339 -2.906 -15.172 1.00 87.88 512 ILE A N 1
ATOM 3970 C CA . ILE A 1 512 ? -20.837 -1.723 -14.463 1.00 87.88 512 ILE A CA 1
ATOM 3971 C C . ILE A 1 512 ? -22.357 -1.550 -14.652 1.00 87.88 512 ILE A C 1
ATOM 3973 O O . ILE A 1 512 ? -23.064 -1.201 -13.713 1.00 87.88 512 ILE A O 1
ATOM 3977 N N . GLY A 1 513 ? -22.887 -1.864 -15.839 1.00 82.44 513 GLY A N 1
ATOM 3978 C CA . GLY A 1 513 ? -24.323 -1.767 -16.128 1.00 82.44 513 GLY A CA 1
ATOM 3979 C C . GLY A 1 513 ? -25.214 -2.683 -15.279 1.00 82.44 513 GLY A C 1
ATOM 3980 O O 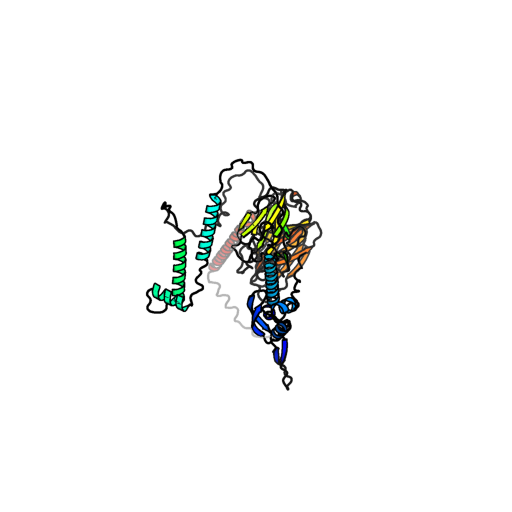. GLY A 1 513 ? -26.415 -2.447 -15.191 1.00 82.44 513 GLY A O 1
ATOM 3981 N N . GLN A 1 514 ? -24.643 -3.720 -14.662 1.00 84.19 514 GLN A N 1
ATOM 3982 C CA . GLN A 1 514 ? -25.345 -4.636 -13.759 1.00 84.19 514 GLN A CA 1
ATOM 3983 C C . GLN A 1 514 ? -25.216 -4.234 -12.286 1.00 84.19 514 GLN A C 1
ATOM 3985 O O . GLN A 1 514 ? -25.895 -4.817 -11.442 1.00 84.19 514 GLN A O 1
ATOM 3990 N N . MET A 1 515 ? -24.361 -3.258 -11.967 1.00 82.94 515 MET A N 1
ATOM 3991 C CA . MET A 1 515 ? -24.178 -2.787 -10.602 1.00 82.94 515 MET A CA 1
ATOM 3992 C C . MET A 1 515 ? -25.470 -2.112 -10.109 1.00 82.94 515 MET A C 1
ATOM 3994 O O . MET A 1 515 ? -25.965 -1.180 -10.754 1.00 82.94 515 MET A O 1
ATOM 3998 N N . PRO A 1 516 ? -26.036 -2.536 -8.966 1.00 71.19 516 PRO A N 1
ATOM 3999 C CA . PRO A 1 516 ? -27.241 -1.910 -8.436 1.00 71.19 516 PRO A CA 1
ATOM 4000 C C . PRO A 1 516 ? -27.033 -0.419 -8.151 1.00 71.19 516 PRO A C 1
ATOM 4002 O O . PRO A 1 516 ? -26.050 -0.020 -7.535 1.00 71.19 516 PRO A O 1
ATOM 4005 N N . GLY A 1 517 ? -27.966 0.415 -8.617 1.00 66.75 517 GLY A N 1
ATOM 4006 C CA . GLY A 1 517 ? -27.875 1.875 -8.508 1.00 66.75 517 GLY A CA 1
ATOM 4007 C C . GLY A 1 517 ? -27.104 2.559 -9.644 1.00 66.75 517 GLY A C 1
ATOM 4008 O O . GLY A 1 517 ? -27.191 3.780 -9.774 1.00 66.75 517 GLY A O 1
ATOM 4009 N N . TYR A 1 518 ? -26.431 1.812 -10.526 1.00 64.31 518 TYR A N 1
ATOM 4010 C CA . TYR A 1 518 ? -25.774 2.389 -11.698 1.00 64.31 518 TYR A CA 1
ATOM 4011 C C . TYR A 1 518 ? -26.795 2.935 -12.705 1.00 64.31 518 TYR A C 1
ATOM 4013 O O . TYR A 1 518 ? -27.790 2.286 -13.026 1.00 64.31 518 TYR A O 1
ATOM 4021 N N . GLY A 1 519 ? -26.581 4.169 -13.174 1.00 53.66 519 GLY A N 1
ATOM 4022 C CA . GLY A 1 519 ? -27.496 4.862 -14.092 1.00 53.66 519 GLY A CA 1
ATOM 4023 C C . GLY A 1 519 ? -28.870 5.209 -13.500 1.00 53.66 519 GLY A C 1
ATOM 4024 O O . GLY A 1 519 ? -29.707 5.784 -14.195 1.00 53.66 519 GLY A O 1
ATOM 4025 N N . SER A 1 520 ? -29.113 4.894 -12.225 1.00 47.03 520 SER A N 1
ATOM 4026 C CA . SER A 1 520 ? -30.328 5.310 -11.532 1.00 47.03 520 SER A CA 1
ATOM 4027 C C . SER A 1 520 ? -30.168 6.774 -11.114 1.00 47.03 520 SER A C 1
ATOM 4029 O O . SER A 1 520 ? -29.180 7.103 -10.454 1.00 47.03 520 SER A O 1
ATOM 4031 N N . PRO A 1 521 ? -31.099 7.684 -11.467 1.00 41.34 521 PRO A N 1
ATOM 4032 C CA . PRO A 1 521 ? -31.114 9.004 -10.851 1.00 41.34 521 PRO A CA 1
ATOM 4033 C C . PRO A 1 521 ? -31.175 8.819 -9.329 1.00 41.34 521 PRO A C 1
ATOM 4035 O O . PRO A 1 521 ? -31.805 7.856 -8.876 1.00 41.34 521 PRO A O 1
ATOM 4038 N N . PRO A 1 522 ? -30.529 9.696 -8.538 1.00 37.41 522 PRO A N 1
ATOM 4039 C CA . PRO A 1 522 ? -30.511 9.564 -7.090 1.00 37.41 522 PRO A CA 1
ATOM 4040 C C . PRO A 1 522 ? -31.943 9.360 -6.618 1.00 37.41 522 PRO A C 1
ATOM 4042 O O . PRO A 1 522 ? -32.810 10.203 -6.879 1.00 37.41 522 PRO A O 1
ATOM 4045 N N . VAL A 1 523 ? -32.199 8.209 -5.986 1.00 37.53 523 VAL A N 1
ATOM 4046 C CA . VAL A 1 523 ? -33.488 7.921 -5.365 1.00 37.53 523 VAL A CA 1
ATOM 4047 C C . VAL A 1 523 ? -33.703 9.060 -4.394 1.00 37.53 523 VAL A C 1
ATOM 4049 O O . VAL A 1 523 ? -33.023 9.172 -3.374 1.00 37.53 523 VAL A O 1
ATOM 4052 N N . THR A 1 524 ? -34.592 9.971 -4.777 1.00 36.12 524 THR A N 1
ATOM 4053 C CA . THR A 1 524 ? -34.968 11.090 -3.936 1.00 36.12 524 THR A CA 1
ATOM 4054 C C . THR A 1 524 ? -35.443 10.455 -2.646 1.00 36.12 524 THR A C 1
ATOM 4056 O O . THR A 1 524 ? -36.391 9.665 -2.665 1.00 36.12 524 THR A O 1
ATOM 4059 N N . ALA A 1 525 ? -34.724 10.730 -1.555 1.00 35.41 525 ALA A N 1
ATOM 4060 C CA . ALA A 1 525 ? -35.100 10.277 -0.229 1.00 35.41 525 ALA A CA 1
ATOM 4061 C C . ALA A 1 525 ? -36.613 10.484 -0.064 1.00 35.41 525 ALA A C 1
ATOM 4063 O O . ALA A 1 525 ? -37.117 11.531 -0.497 1.00 35.41 525 ALA A O 1
ATOM 4064 N N . PRO A 1 526 ? -37.352 9.509 0.501 1.00 38.62 526 PRO A N 1
ATOM 4065 C CA . PRO A 1 526 ? -38.790 9.638 0.651 1.00 38.62 526 PRO A CA 1
ATOM 4066 C C . PRO A 1 526 ? -39.072 10.984 1.299 1.00 38.62 526 PRO A C 1
ATOM 4068 O O . PRO A 1 526 ? -38.463 11.328 2.317 1.00 38.62 526 PRO A O 1
ATOM 4071 N N . SER A 1 527 ? -39.931 11.753 0.625 1.00 38.62 527 SER A N 1
ATOM 4072 C CA . SER A 1 527 ? -40.293 13.123 0.955 1.00 38.62 527 SER A CA 1
ATOM 4073 C C . SER A 1 527 ? -40.265 13.321 2.461 1.00 38.62 527 SER A C 1
ATOM 4075 O O . SER A 1 527 ? -41.014 12.656 3.187 1.00 38.62 527 SER A O 1
ATOM 4077 N N . ARG A 1 528 ? -39.399 14.232 2.915 1.00 36.91 528 ARG A N 1
ATOM 4078 C CA . ARG A 1 528 ? -39.454 14.828 4.248 1.00 36.91 528 ARG A CA 1
ATOM 4079 C C . ARG A 1 528 ? -40.933 15.014 4.557 1.00 36.91 528 ARG A C 1
ATOM 4081 O O . ARG A 1 528 ? -41.582 15.799 3.866 1.00 36.91 528 ARG A O 1
ATOM 4088 N N . LYS A 1 529 ? -41.492 14.247 5.506 1.00 38.78 529 LYS A N 1
ATOM 4089 C CA . LYS A 1 529 ? -42.849 14.519 5.982 1.00 38.78 529 LYS A CA 1
ATOM 4090 C C . LYS A 1 529 ? -42.809 15.980 6.378 1.00 38.78 529 LYS A C 1
ATOM 4092 O O . LYS A 1 529 ? -42.095 16.343 7.312 1.00 38.78 529 LYS A O 1
ATOM 4097 N N . THR A 1 530 ? -43.474 16.818 5.596 1.00 37.53 530 THR A N 1
ATOM 4098 C CA . THR A 1 530 ? -43.634 18.224 5.900 1.00 37.53 530 THR A CA 1
ATOM 4099 C C . THR A 1 530 ? -44.364 18.235 7.229 1.00 37.53 530 THR A C 1
ATOM 4101 O O . THR A 1 530 ? -45.565 17.969 7.283 1.00 37.53 530 THR A O 1
ATOM 4104 N N . SER A 1 531 ? -43.639 18.449 8.326 1.00 47.19 531 SER A N 1
ATOM 4105 C CA . SER A 1 531 ? -44.276 18.879 9.554 1.00 47.19 531 SER A CA 1
ATOM 4106 C C . SER A 1 531 ? -44.980 20.169 9.170 1.00 47.19 531 SER A C 1
ATOM 4108 O O . SER A 1 531 ? -44.345 21.127 8.728 1.00 47.19 531 SER A O 1
ATOM 4110 N N . SER A 1 532 ? -46.314 20.135 9.170 1.00 48.84 532 SER A N 1
ATOM 4111 C CA . SER A 1 532 ? -47.095 21.282 8.728 1.00 48.84 532 SER A CA 1
ATOM 4112 C C . SER A 1 532 ? -46.615 22.493 9.525 1.00 48.84 532 SER A C 1
ATOM 4114 O O . SER A 1 532 ? -46.637 22.482 10.759 1.00 48.84 532 SER A O 1
ATOM 4116 N N . ALA A 1 533 ? -46.134 23.524 8.830 1.00 48.09 533 ALA A N 1
ATOM 4117 C CA . ALA A 1 533 ? -45.705 24.762 9.470 1.00 48.09 533 ALA A CA 1
ATOM 4118 C C . ALA A 1 533 ? -46.830 25.344 10.356 1.00 48.09 533 ALA A C 1
ATOM 4120 O O . ALA A 1 533 ? -46.554 25.996 11.358 1.00 48.09 533 ALA A O 1
ATOM 4121 N N . GLY A 1 534 ? -48.093 25.005 10.056 1.00 50.97 534 GLY A N 1
ATOM 4122 C CA . GLY A 1 534 ? -49.266 25.317 10.874 1.00 50.97 534 GLY A CA 1
ATOM 4123 C C . GLY A 1 534 ? -49.305 24.645 12.255 1.00 50.97 534 GLY A C 1
ATOM 4124 O O . GLY A 1 534 ? -49.743 25.282 13.208 1.00 50.97 534 GLY A O 1
ATOM 4125 N N . ALA A 1 535 ? -48.805 23.414 12.417 1.00 51.47 535 ALA A N 1
ATOM 4126 C CA . ALA A 1 535 ? -48.791 22.735 13.721 1.00 51.47 535 ALA A CA 1
ATOM 4127 C C . ALA A 1 535 ? -47.716 23.306 14.664 1.00 51.47 535 ALA A C 1
ATOM 4129 O O . ALA A 1 535 ? -47.961 23.466 15.860 1.00 51.47 535 ALA A O 1
ATOM 4130 N N . ILE A 1 536 ? -46.549 23.672 14.121 1.00 56.03 536 ILE A N 1
ATOM 4131 C CA . ILE A 1 536 ? -45.461 24.290 14.896 1.00 56.03 536 ILE A CA 1
ATOM 4132 C C . ILE A 1 536 ? -45.810 25.750 15.230 1.00 56.03 536 ILE A C 1
ATOM 4134 O O . ILE A 1 536 ? -45.652 26.165 16.377 1.00 56.03 536 ILE A O 1
ATOM 4138 N N . ALA A 1 537 ? -46.384 26.509 14.287 1.00 54.78 537 ALA A N 1
ATOM 4139 C CA . ALA A 1 537 ? -46.879 27.859 14.564 1.00 54.78 537 ALA A CA 1
ATOM 4140 C C . ALA A 1 537 ? -48.035 27.859 15.587 1.00 54.78 537 ALA A C 1
ATOM 4142 O O . ALA A 1 537 ? -48.062 28.701 16.483 1.00 54.78 537 ALA A O 1
ATOM 4143 N N . GLY A 1 538 ? -48.945 26.879 15.523 1.00 58.69 538 GLY A N 1
ATOM 4144 C CA . GLY A 1 538 ? -50.058 26.743 16.469 1.00 58.69 538 GLY A CA 1
ATOM 4145 C C . GLY A 1 538 ? -49.616 26.453 17.907 1.00 58.69 538 GLY A C 1
ATOM 4146 O O . GLY A 1 538 ? -50.156 27.041 18.844 1.00 58.69 538 GLY A O 1
ATOM 4147 N N . ALA A 1 539 ? -48.594 25.612 18.097 1.00 63.28 539 ALA A N 1
ATOM 4148 C CA . ALA A 1 539 ? -48.062 25.296 19.425 1.00 63.28 539 ALA A CA 1
ATOM 4149 C C . ALA A 1 539 ? -47.314 26.485 20.062 1.00 63.28 539 ALA A C 1
ATOM 4151 O O . ALA A 1 539 ? -47.428 26.724 21.268 1.00 63.28 539 ALA A O 1
ATOM 4152 N N . VAL A 1 540 ? -46.597 27.274 19.255 1.00 69.94 540 VAL A N 1
ATOM 4153 C CA . VAL A 1 540 ? -45.888 28.477 19.728 1.00 69.94 540 VAL A CA 1
ATOM 4154 C C . VAL A 1 540 ? -46.875 29.598 20.069 1.00 69.94 540 VAL A C 1
ATOM 4156 O O . VAL A 1 540 ? -46.767 30.217 21.125 1.00 69.94 540 VAL A O 1
ATOM 4159 N N . ILE A 1 541 ? -47.904 29.817 19.247 1.00 77.19 541 ILE A N 1
ATOM 4160 C CA . ILE A 1 541 ? -48.943 30.814 19.547 1.00 77.19 541 ILE A CA 1
ATOM 4161 C C . ILE A 1 541 ? -49.757 30.393 20.781 1.00 77.19 541 ILE A C 1
ATOM 4163 O O . ILE A 1 541 ? -49.998 31.214 21.666 1.00 77.19 541 ILE A O 1
ATOM 4167 N N . GLY A 1 542 ? -50.115 29.110 20.902 1.00 74.56 542 GLY A N 1
ATOM 4168 C CA . GLY A 1 542 ? -50.840 28.586 22.063 1.00 74.56 542 GLY A CA 1
ATOM 4169 C C . GLY A 1 542 ? -50.067 28.735 23.376 1.00 74.56 542 GLY A C 1
ATOM 4170 O O . GLY A 1 542 ? -50.640 29.138 24.387 1.00 74.56 542 GLY A O 1
ATOM 4171 N N . SER A 1 543 ? -48.754 28.488 23.360 1.00 71.31 543 SER A N 1
ATOM 4172 C CA . SER A 1 543 ? -47.899 28.649 24.544 1.00 71.31 543 SER A CA 1
ATOM 4173 C C . SER A 1 543 ? -47.680 30.117 24.921 1.00 71.31 543 SER A C 1
ATOM 4175 O O . SER A 1 543 ? -47.751 30.445 26.106 1.00 71.31 543 SER A O 1
ATOM 4177 N N . ILE A 1 544 ? -47.527 31.028 23.953 1.00 83.75 544 ILE A N 1
ATOM 4178 C CA . ILE A 1 544 ? -47.428 32.474 24.224 1.00 83.75 544 ILE A CA 1
ATOM 4179 C C . ILE A 1 544 ? -48.739 33.019 24.809 1.00 83.75 544 ILE A C 1
ATOM 4181 O O . ILE A 1 544 ? -48.710 33.766 25.789 1.00 83.75 544 ILE A O 1
ATOM 4185 N N . VAL A 1 545 ? -49.894 32.613 24.269 1.00 87.38 545 VAL A N 1
ATOM 4186 C CA . VAL A 1 545 ? -51.209 33.015 24.798 1.00 87.38 545 VAL A CA 1
ATOM 4187 C C . VAL A 1 545 ? -51.440 32.440 26.196 1.00 87.38 545 VAL A C 1
ATOM 4189 O O . VAL A 1 545 ? -51.930 33.151 27.073 1.00 87.38 545 VAL A O 1
ATOM 4192 N N . PHE A 1 546 ? -51.041 31.191 26.445 1.00 85.19 546 PHE A N 1
ATOM 4193 C CA . PHE A 1 546 ? -51.177 30.566 27.760 1.00 85.19 546 PHE A CA 1
ATOM 4194 C C . PHE A 1 546 ? -50.298 31.247 28.817 1.00 85.19 546 PHE A C 1
ATOM 4196 O O . PHE A 1 546 ? -50.776 31.569 29.905 1.00 85.19 546 PHE A O 1
ATOM 4203 N N . VAL A 1 547 ? -49.035 31.539 28.489 1.00 88.31 547 VAL A N 1
ATOM 4204 C CA . VAL A 1 547 ? -48.119 32.254 29.392 1.00 88.31 547 VAL A CA 1
ATOM 4205 C C . VAL A 1 547 ? -48.601 33.689 29.628 1.00 88.31 547 VAL A C 1
ATOM 4207 O O . VAL A 1 547 ? -48.650 34.134 30.775 1.00 88.31 547 VAL A O 1
ATOM 4210 N N . GLY A 1 548 ? -49.047 34.392 28.582 1.00 89.31 548 GLY A N 1
ATOM 4211 C CA . GLY A 1 548 ? -49.641 35.725 28.707 1.00 89.31 548 GLY A CA 1
ATOM 4212 C C . GLY A 1 548 ? -50.900 35.733 29.582 1.00 89.31 548 GLY A C 1
ATOM 4213 O O . GLY A 1 548 ? -51.032 36.574 30.473 1.00 89.31 548 GLY A O 1
ATOM 4214 N N . GLY A 1 549 ? -51.787 34.751 29.401 1.00 90.19 549 GLY A N 1
ATOM 4215 C CA . GLY A 1 549 ? -52.988 34.565 30.217 1.00 90.19 549 GLY A CA 1
ATOM 4216 C C . GLY A 1 549 ? -52.672 34.243 31.678 1.00 90.19 549 GLY A C 1
ATOM 4217 O O . GLY A 1 549 ? -53.283 34.819 32.579 1.00 90.19 549 GLY A O 1
ATOM 4218 N N . ALA A 1 550 ? -51.673 33.396 31.936 1.00 86.44 550 ALA A N 1
ATOM 4219 C CA . ALA A 1 550 ? -51.222 33.073 33.288 1.00 86.44 550 ALA A CA 1
ATOM 4220 C C . ALA A 1 550 ? -50.621 34.295 34.004 1.00 86.44 550 ALA A C 1
ATOM 4222 O O . ALA A 1 550 ? -50.907 34.526 35.183 1.00 86.44 550 ALA A O 1
ATOM 4223 N N . ILE A 1 551 ? -49.850 35.125 33.293 1.00 89.44 551 ILE A N 1
ATOM 4224 C CA . ILE A 1 551 ? -49.294 36.377 33.829 1.00 89.44 551 ILE A CA 1
ATOM 4225 C C . ILE A 1 551 ? -50.412 37.387 34.117 1.00 89.44 551 ILE A C 1
ATOM 4227 O O . ILE A 1 551 ? -50.423 37.998 35.190 1.00 89.44 551 ILE A O 1
ATOM 4231 N N . LEU A 1 552 ? -51.387 37.530 33.214 1.00 88.50 552 LEU A N 1
ATOM 4232 C CA . LEU A 1 552 ? -52.541 38.409 33.412 1.00 88.50 552 LEU A CA 1
ATOM 4233 C C . LEU A 1 552 ? -53.390 37.952 34.608 1.00 88.50 552 LEU A C 1
ATOM 4235 O O . LEU A 1 552 ? -53.772 38.768 35.447 1.00 88.50 552 LEU A O 1
ATOM 4239 N N . LEU A 1 553 ? -53.633 36.646 34.742 1.00 86.75 553 LEU A N 1
ATOM 4240 C CA . LEU A 1 553 ? -54.357 36.069 35.872 1.00 86.75 553 LEU A CA 1
ATOM 4241 C C . LEU A 1 553 ? -53.603 36.302 37.187 1.00 86.75 553 LEU A C 1
ATOM 4243 O O . LEU A 1 553 ? -54.202 36.736 38.172 1.00 86.75 553 LEU A O 1
ATOM 4247 N N . ALA A 1 554 ? -52.285 36.095 37.205 1.00 85.31 554 ALA A N 1
ATOM 4248 C CA . ALA A 1 554 ? -51.451 36.387 38.368 1.00 85.31 554 ALA A CA 1
ATOM 4249 C C . ALA A 1 554 ? -51.480 37.882 38.734 1.00 85.31 554 ALA A C 1
ATOM 4251 O O . ALA A 1 554 ? -51.542 38.228 39.919 1.00 85.31 554 ALA A O 1
ATOM 4252 N N . PHE A 1 555 ? -51.499 38.775 37.741 1.00 86.88 555 PHE A N 1
ATOM 4253 C CA . PHE A 1 555 ? -51.631 40.216 37.946 1.00 86.88 555 PHE A CA 1
ATOM 4254 C C . PHE A 1 555 ? -53.007 40.596 38.511 1.00 86.88 555 PHE A C 1
ATOM 4256 O O . PHE A 1 555 ? -53.082 41.342 39.489 1.00 86.88 555 PHE A O 1
ATOM 4263 N N . LEU A 1 556 ? -54.097 40.037 37.978 1.00 85.56 556 LEU A N 1
ATOM 4264 C CA . LEU A 1 556 ? -55.457 40.275 38.472 1.00 85.56 556 LEU A CA 1
ATOM 4265 C C . LEU A 1 556 ? -55.662 39.711 39.883 1.00 85.56 556 LEU A C 1
ATOM 4267 O O . LEU A 1 556 ? -56.260 40.378 40.729 1.00 85.56 556 LEU A O 1
ATOM 4271 N N . LEU A 1 557 ? -55.106 38.536 40.187 1.00 81.56 557 LEU A N 1
ATOM 4272 C CA . LEU A 1 557 ? -55.117 37.964 41.536 1.00 81.56 557 LEU A CA 1
ATOM 4273 C C . LEU A 1 557 ? -54.281 38.801 42.514 1.00 81.56 557 LEU A C 1
ATOM 4275 O O . LEU A 1 557 ? -54.709 39.017 43.650 1.00 81.56 557 LEU A O 1
ATOM 4279 N N . ARG A 1 558 ? -53.133 39.342 42.084 1.00 76.69 558 ARG A N 1
ATOM 4280 C CA . ARG A 1 558 ? -52.349 40.302 42.883 1.00 76.69 558 ARG A CA 1
ATOM 4281 C C . ARG A 1 558 ? -53.100 41.615 43.099 1.00 76.69 558 ARG A C 1
ATOM 4283 O O . ARG A 1 558 ? -53.087 42.127 44.216 1.00 76.69 558 ARG A O 1
ATOM 4290 N N . ARG A 1 559 ? -53.809 42.129 42.090 1.00 78.81 559 ARG A N 1
ATOM 4291 C CA . ARG A 1 559 ? -54.650 43.331 42.208 1.00 78.81 559 ARG A CA 1
ATOM 4292 C C . ARG A 1 559 ? -55.834 43.099 43.152 1.00 78.81 559 ARG A C 1
ATOM 4294 O O . ARG A 1 559 ? -56.095 43.945 43.999 1.00 78.81 559 ARG A O 1
ATOM 4301 N N . LYS A 1 560 ? -56.481 41.929 43.093 1.00 70.25 560 LYS A N 1
ATOM 4302 C CA . LYS A 1 560 ? -57.573 41.547 44.007 1.00 70.25 560 LYS A CA 1
ATOM 4303 C C . LYS A 1 560 ? -57.085 41.350 45.446 1.00 70.25 560 LYS A C 1
ATOM 4305 O O . LYS A 1 560 ? -57.792 41.714 46.379 1.00 70.25 560 LYS A O 1
ATOM 4310 N N . ARG A 1 561 ? -55.860 40.843 45.642 1.00 63.38 561 ARG A N 1
ATOM 4311 C CA . ARG A 1 561 ? -55.217 40.774 46.969 1.00 63.38 561 ARG A CA 1
ATOM 4312 C C . ARG A 1 561 ? -54.832 42.154 47.515 1.00 63.38 561 ARG A C 1
ATOM 4314 O O . ARG A 1 561 ? -54.894 42.339 48.721 1.00 63.38 561 ARG A O 1
ATOM 4321 N N . ARG A 1 562 ? -54.495 43.121 46.652 1.00 60.72 562 ARG A N 1
ATOM 4322 C CA . ARG A 1 562 ? -54.202 44.517 47.040 1.00 60.72 562 ARG A CA 1
ATOM 4323 C C . ARG A 1 562 ? -55.446 45.393 47.240 1.00 60.72 562 ARG A C 1
ATOM 4325 O O . ARG A 1 562 ? -55.319 46.472 47.798 1.00 60.72 562 ARG A O 1
ATOM 4332 N N . ALA A 1 563 ? -56.627 44.925 46.834 1.00 59.91 563 ALA A N 1
ATOM 4333 C CA . ALA A 1 563 ? -57.913 45.581 47.085 1.00 59.91 563 ALA A CA 1
ATOM 4334 C C . ALA A 1 563 ? -58.644 45.048 48.336 1.00 59.91 563 ALA A C 1
ATOM 4336 O O . ALA A 1 563 ? -59.806 45.377 48.553 1.00 59.91 563 ALA A O 1
ATOM 4337 N N . ARG A 1 564 ? -57.988 44.222 49.166 1.00 49.91 564 ARG A N 1
ATOM 4338 C CA . ARG A 1 564 ? -58.486 43.909 50.511 1.00 49.91 564 ARG A CA 1
ATOM 4339 C C . ARG A 1 564 ? -57.942 44.943 51.488 1.00 49.91 564 ARG A C 1
ATOM 4341 O O . ARG A 1 564 ? -56.777 44.900 51.872 1.00 49.91 564 ARG A O 1
ATOM 4348 N N . THR A 1 565 ? -58.806 45.887 51.825 1.00 50.41 565 THR A N 1
ATOM 4349 C CA . THR A 1 565 ? -58.629 46.916 52.847 1.00 50.41 565 THR A CA 1
ATOM 4350 C C . THR A 1 565 ? -58.308 46.271 54.207 1.00 50.41 565 THR A C 1
ATOM 4352 O O . THR A 1 565 ? -58.897 45.240 54.544 1.00 50.41 565 THR A O 1
ATOM 4355 N N . PRO A 1 566 ? -57.385 46.837 55.002 1.00 53.06 566 PRO A N 1
ATOM 4356 C CA . PRO A 1 566 ? -57.036 46.326 56.324 1.00 53.06 566 PRO A CA 1
ATOM 4357 C C . PRO A 1 566 ? -58.133 46.650 57.351 1.00 53.06 566 PRO A C 1
ATOM 4359 O O . PRO A 1 566 ? -58.064 47.681 58.009 1.00 53.06 566 PRO A O 1
ATOM 4362 N N . GLN A 1 567 ? -59.135 45.775 57.499 1.00 53.53 567 GLN A N 1
ATOM 4363 C CA . GLN A 1 567 ? -60.030 45.775 58.673 1.00 53.53 567 GLN A CA 1
ATOM 4364 C C . GLN A 1 567 ? -60.398 44.389 59.247 1.00 53.53 567 GLN A C 1
ATOM 4366 O O . GLN A 1 567 ? -61.094 44.337 60.250 1.00 53.53 567 GLN A O 1
ATOM 4371 N N . ASP A 1 568 ? -59.854 43.272 58.746 1.00 53.47 568 ASP A N 1
ATOM 4372 C CA . ASP A 1 568 ? -60.176 41.931 59.292 1.00 53.47 568 ASP A CA 1
ATOM 4373 C C . ASP A 1 568 ? -59.017 41.223 60.028 1.00 53.47 568 ASP A C 1
ATOM 4375 O O . ASP A 1 568 ? -59.111 40.044 60.370 1.00 53.47 568 ASP A O 1
ATOM 4379 N N . ILE A 1 569 ? -57.914 41.923 60.328 1.00 52.69 569 ILE A N 1
ATOM 4380 C CA . ILE A 1 569 ? -56.749 41.343 61.039 1.00 52.69 569 ILE A CA 1
ATOM 4381 C C . ILE A 1 569 ? -56.888 41.420 62.579 1.00 52.69 569 ILE A C 1
ATOM 4383 O O . ILE A 1 569 ? -56.015 40.953 63.305 1.00 52.69 569 ILE A O 1
ATOM 4387 N N . GLU A 1 570 ? -58.025 41.891 63.104 1.00 49.81 570 GLU A N 1
ATOM 4388 C CA . GLU A 1 570 ? -58.274 41.976 64.557 1.00 49.81 570 GLU A CA 1
ATOM 4389 C C . GLU A 1 570 ? -59.248 40.914 65.119 1.00 49.81 570 GLU A C 1
ATOM 4391 O O . GLU A 1 570 ? -59.538 40.915 66.310 1.00 49.81 570 GLU A O 1
ATOM 4396 N N . ARG A 1 571 ? -59.709 39.934 64.319 1.00 52.12 571 ARG A N 1
ATOM 4397 C CA . ARG A 1 571 ? -60.552 38.814 64.820 1.00 52.12 571 ARG A CA 1
ATOM 4398 C C . ARG A 1 571 ? -59.893 37.435 64.883 1.00 52.12 571 ARG A C 1
ATOM 4400 O O . ARG A 1 571 ? -60.521 36.501 65.368 1.00 52.12 571 ARG A O 1
ATOM 4407 N N . ILE A 1 572 ? -58.641 37.281 64.448 1.00 52.31 572 ILE A N 1
ATOM 4408 C CA . ILE A 1 572 ? -57.955 35.966 64.423 1.00 52.31 572 ILE A CA 1
ATOM 4409 C C . ILE A 1 572 ? -56.805 35.877 65.451 1.00 52.31 572 ILE A C 1
ATOM 4411 O O . ILE A 1 572 ? -56.166 34.843 65.585 1.00 52.31 572 ILE A O 1
ATOM 4415 N N . LYS A 1 573 ? -56.583 36.915 66.273 1.00 48.53 573 LYS A N 1
ATOM 4416 C CA . LYS A 1 573 ? -55.620 36.876 67.397 1.00 48.53 573 LYS A CA 1
ATOM 4417 C C . LYS A 1 573 ? -56.246 36.751 68.795 1.00 48.53 573 LYS A C 1
ATOM 4419 O O . LYS A 1 573 ? -55.524 36.817 69.779 1.00 48.53 573 LYS A O 1
ATOM 4424 N N . LEU A 1 574 ? -57.555 36.504 68.894 1.00 51.31 574 LEU A N 1
ATOM 4425 C CA . LEU A 1 574 ? -58.268 36.286 70.168 1.00 51.31 574 LEU A CA 1
ATOM 4426 C C . LEU A 1 574 ? -58.923 34.895 70.272 1.00 51.31 574 LEU A C 1
ATOM 4428 O O . LEU A 1 574 ? -59.926 34.726 70.958 1.00 51.31 574 LEU A O 1
ATOM 4432 N N . ARG A 1 575 ? -58.377 33.882 69.587 1.00 50.12 575 ARG A N 1
ATOM 4433 C CA . ARG A 1 575 ? -58.913 32.509 69.636 1.00 50.12 575 ARG A CA 1
ATOM 4434 C C . ARG A 1 575 ? -57.844 31.418 69.753 1.00 50.12 575 ARG A C 1
ATOM 4436 O O . ARG A 1 575 ? -58.096 30.316 69.307 1.00 50.12 575 ARG A O 1
ATOM 4443 N N . ASP A 1 576 ? -56.686 31.707 70.348 1.00 50.78 576 ASP A N 1
ATOM 4444 C CA . ASP A 1 576 ? -55.672 30.672 70.653 1.00 50.78 576 ASP A CA 1
ATOM 4445 C C . ASP A 1 576 ? -54.893 30.932 71.960 1.00 50.78 576 ASP A C 1
ATOM 4447 O O . ASP A 1 576 ? -53.789 30.438 72.169 1.00 50.78 576 ASP A O 1
ATOM 4451 N N . SER A 1 577 ? -55.477 31.681 72.899 1.00 53.69 577 SER A N 1
ATOM 4452 C CA . SER A 1 577 ? -54.935 31.812 74.257 1.00 53.69 577 SER A CA 1
ATOM 4453 C C . SER A 1 577 ? -56.066 31.750 75.282 1.00 53.69 577 SER A C 1
ATOM 4455 O O . SER A 1 577 ? -56.618 32.776 75.675 1.00 53.69 577 SER A O 1
ATOM 4457 N N . GLY A 1 578 ? -56.446 30.535 75.681 1.00 39.66 578 GLY A N 1
ATOM 4458 C CA . GLY A 1 578 ? -57.501 30.329 76.671 1.00 39.66 578 GLY A CA 1
ATOM 4459 C C . GLY A 1 578 ? -57.741 28.865 77.030 1.00 39.66 578 GLY A C 1
ATOM 4460 O O . GLY A 1 578 ? -58.704 28.280 76.559 1.00 39.66 578 GLY A O 1
ATOM 4461 N N . GLY A 1 579 ? -56.850 28.316 77.860 1.00 35.84 579 GLY A N 1
ATOM 4462 C CA . GLY A 1 579 ? -57.174 27.440 78.994 1.00 35.84 579 GLY A CA 1
ATOM 4463 C C . GLY A 1 579 ? -57.930 26.129 78.752 1.00 35.84 579 GLY A C 1
ATOM 4464 O O . GLY A 1 579 ? -59.153 26.112 78.682 1.00 35.84 579 GLY A O 1
ATOM 4465 N N . TRP A 1 580 ? -57.196 25.015 78.821 1.00 36.72 580 TRP A N 1
ATOM 4466 C CA . TRP A 1 580 ? -57.721 23.752 79.345 1.00 36.72 580 TRP A CA 1
ATOM 4467 C C . TRP A 1 580 ? -57.439 23.686 80.852 1.00 36.72 580 TRP A C 1
ATOM 4469 O O . TRP A 1 580 ? -56.279 23.671 81.259 1.00 36.72 580 TRP A O 1
ATOM 4479 N N . SER A 1 581 ? -58.497 23.623 81.661 1.00 39.72 581 SER A N 1
ATOM 4480 C CA . SER A 1 581 ? -58.460 23.202 83.066 1.00 39.72 581 SER A CA 1
ATOM 4481 C C . SER A 1 581 ? -59.718 22.381 83.385 1.00 39.72 581 SER A C 1
ATOM 4483 O O . SER A 1 581 ? -60.803 22.939 83.493 1.00 39.72 581 SER A O 1
ATOM 4485 N N . GLU A 1 582 ? -59.508 21.066 83.476 1.00 45.97 582 GLU A N 1
ATOM 4486 C CA . GLU A 1 582 ? -59.989 20.123 84.503 1.00 45.97 582 GLU A CA 1
ATOM 4487 C C . GLU A 1 582 ? -61.490 19.888 84.837 1.00 45.97 582 GLU A C 1
ATOM 4489 O O . GLU A 1 582 ? -62.295 20.805 84.958 1.00 45.97 582 GLU A O 1
ATOM 4494 N N . LEU A 1 583 ? -61.754 18.600 85.147 1.00 39.50 583 LEU A N 1
ATOM 4495 C CA . LEU A 1 583 ? -62.835 17.967 85.941 1.00 39.50 583 LEU A CA 1
ATOM 4496 C C . LEU A 1 583 ? -64.120 17.474 85.236 1.00 39.50 583 LEU A C 1
ATOM 4498 O O . LEU A 1 583 ? -65.108 18.198 85.124 1.00 39.50 583 LEU A O 1
ATOM 4502 N N . LYS A 1 584 ? -64.179 16.160 84.961 1.00 37.94 584 LYS A N 1
ATOM 4503 C CA . LYS A 1 584 ? -64.870 15.172 85.821 1.00 37.94 584 LYS A CA 1
ATOM 4504 C C . LYS A 1 584 ? -64.543 13.733 85.437 1.00 37.94 584 LYS A C 1
ATOM 4506 O O . LYS A 1 584 ? -64.428 13.471 84.221 1.00 37.94 584 LYS A O 1
#

Sequence (584 aa):
MFPTAPVFSVVSQPFKRSQLGLFQGKTKQYGNNVPFSKHKTRRTWLPNVQRKRLFSETLGEQLRVKLTTRALRTIKKHGGLDNYVEKTSAKILGWEGMRIRLKLREHAEASTSTTTATKTPTTESGSEASSSKVTPVVSAGKALRQKLRARAELKRVAEVQPTGWSARQAREKAMKALGLDSLPSARKTIAYLKQQQNDLVKAARFPNGCHPIETWLALPDLETDLFKDQKDGRIGSTPHGVPPIMAVRYVIDDQSDELRYLCPIMPETVSGSYYNNTWTTIADDSCRIGVGWFQYSFYGTGVQIGTSTSSTDEDFYVKVDSQSWVAQHGRGLYVSPPLQDGPHTVSYAAGQLYFPLFDYIVVTAGPSTPLAERTIIVDDSDSSILYNGGWSTEQPSITLDPTITPFQNTTHWSTAVGDTIKFQFTGTGFSIYGTLSNNSIGATFSATYTIDGVPTPASMSKDTSDGLLMTQFFAADVPDGNHTLLVNITDLSQPMAVGFDFLTYNASFTSIGQMPGYGSPPVTAPSRKTSSAGAIAGAVIGSIVFVGGAILLAFLLRRKRRARTPQDIERIKLRDSGGWSELK

Organism: Lyophyllum shimeji (NCBI:txid47721)

Nearest PDB structures (foldseek):
  5mrc-assembly1_S  TM=9.621E-01  e=1.319E-07  Saccharomyces cerevisiae
  3j6b-assembly1_S  TM=9.013E-01  e=6.691E-08  Saccharomyces cerevisiae
  6z1p-assembly1_AB  TM=4.890E-01  e=1.793E-06  Tetrahymena thermophila SB210
  6spg-assembly1_X  TM=9.048E-01  e=7.637E-04  Pseudomonas aeruginosa
  6spf-assembly1_X  TM=8.915E-01  e=1.160E-03  Pseudomonas aeruginosa